Protein AF-0000000082494369 (afdb_homodimer)

Radius of gyration: 22.09 Å; Cα contacts (8 Å, |Δi|>4): 540; chains: 2; bounding box: 49×61×52 Å

InterPro domains:
  IPR006593 Cytochrome b561/ferric reductase, transmembrane domain [PF03188] (55-187)
  IPR006593 Cytochrome b561/ferric reductase, transmembrane domain [PS50939] (19-218)
  IPR006593 Cytochrome b561/ferric reductase, transmembrane domain [SM00665] (55-181)
  IPR043205 Cytochrome b561/Cytochrome b reductase 1-like [PTHR10106] (11-217)

Foldseek 3Di:
DPPPPLDPPVDALVVLVVLLVVLLVVLLVLLCCLCVVVVVAADCDDPSLVNLLSLQLNLLVNFAQSLLLCLLLLCRPPPDDPVVSVVSSLVSLVRNLVSLVSSVVSNVVSCVVVVHDPDPDPLSVLSVVLSVLSVVLSVVCCPAPNPPHNDPVVNVVCVVVSSVSSLVSSVSSLVSSLVVLVVVCVVVVHDPDPSNVSSVVSNVSSVSSSVSSVVSVSD/DPPPPLDPPVDALVVLVVVLVVLLVVLLVLLCCLCVVVVVAADCDDPSLVNLLSLQLNLLVNFAQSLLLCLLLLCRPPPDDPVVSVVSNLVSLVRNLVSLVSSVVSNVVSCVVVVHDPDPDPLSVLSVVLSVLSVVLSVVCCPDPPPPHNDPVVNVVCVVVSSVSSLVSSVSSLVSSLVVLVVVCVVVVHDPDPSNVSSVVSNVSSVSSSVSSVVSVSD

Sequence (438 aa):
MAPKRSYNYGMSSFPVSMFAHLLAIAITTLVLVWLLHFREGLAFKSANKPKIFNVHPLLMVIGFVLISGQAIMAYKTVRARRNIQKIFHLILHFIALAAGIVGIYAVFKYHHESGLPDVYTLHSWLGISTISLFGLQWIFSFISLWFPGAKPSARDRLIPWHALFGAVIFFMAILSAETGLVERFIFLSLRRSQEALIVNFTGLLILLFAISVGFTLLLMAPKRSYNYGMSSFPVSMFAHLLAIAITTLVLVWLLHFREGLAFKSANKPKIFNVHPLLMVIGFVLISGQAIMAYKTVRARRNIQKIFHLILHFIALAAGIVGIYAVFKYHHESGLPDVYTLHSWLGISTISLFGLQWIFSFISLWFPGAKPSARDRLIPWHALFGAVIFFMAILSAETGLVERFIFLSLRRSQEALIVNFTGLLILLFAISVGFTLLL

Secondary structure (DSSP, 8-state):
------------SHHHHHHHHHHHHHHHHHHHIIIIIIS----SS-SSTHHHHTHHHHIIIIIIIIHHHHHHHHHHH--S-HHHHHHHHHHHHHHHHHHHHHHHHHHHHHHHHHTPPPS-SHHHHHHHHHHHHHHHHHHHHIIIIISS---HHHHHHHHHHHHHHHHHHHHHHHHHHHHHHHHHHHHTT--SSHHHHHHHHHHHHHHHHHHHHHHHHH-/------------SHHHHHHHHHHHHHHHHHHHIIIIIIS----SS-SSTHHHHTHHHHIIIIIIIIHHHHHHHHHHH--S-HHHHHHHHHHHHHHHHHHHHHHHHHHHHHHHHHTPPPS-SHHHHHHHHHHHHHHHHHHHHIIIIISS---HHHHHHHHHHHHHHHHHHHHHHHHHHHHHHHHHHHHTT--SSHHHHHHHHHHHHHHHHHHHHHHHHH-

Nearest PDB structures (foldseek):
  4o79-assembly1_A  TM=9.862E-01  e=1.240E-15  Arabidopsis thaliana
  5zle-assembly1_A  TM=9.460E-01  e=3.014E-11  Homo sapiens
  8qt7-assembly1_A  TM=5.164E-01  e=3.235E-02  Streptococcus pneumoniae
  4o79-assembly1_A  TM=9.862E-01  e=1.341E-15  Arabidopsis thaliana
  5zle-assembly1_A  TM=9.457E-01  e=1.844E-11  Homo sapiens

Structure (mmCIF, N/CA/C/O backbone):
data_AF-0000000082494369-model_v1
#
loop_
_entity.id
_entity.type
_entity.pdbx_description
1 polymer 'ascorbate ferrireductase (transmembrane)'
#
loop_
_atom_site.group_PDB
_atom_site.id
_atom_site.type_symbol
_atom_site.label_atom_id
_atom_site.label_alt_id
_atom_site.label_comp_id
_atom_site.label_asym_id
_atom_site.label_entity_id
_atom_site.label_seq_id
_atom_site.pdbx_PDB_ins_code
_atom_site.Cartn_x
_atom_site.Cartn_y
_atom_site.Cartn_z
_atom_site.occupancy
_atom_site.B_iso_or_equiv
_atom_site.auth_seq_id
_atom_site.auth_comp_id
_atom_site.auth_asym_id
_atom_site.auth_atom_id
_atom_site.pdbx_PDB_model_num
ATOM 1 N N . MET A 1 1 ? -13.883 29.547 10.109 1 28.02 1 MET A N 1
ATOM 2 C CA . MET A 1 1 ? -13 28.578 9.461 1 28.02 1 MET A CA 1
ATOM 3 C C . MET A 1 1 ? -11.969 28.031 10.453 1 28.02 1 MET A C 1
ATOM 5 O O . MET A 1 1 ? -11.156 28.797 10.984 1 28.02 1 MET A O 1
ATOM 9 N N . ALA A 1 2 ? -12.297 27.031 11.086 1 41.34 2 ALA A N 1
ATOM 10 C CA . ALA A 1 2 ? -11.5 26.625 12.25 1 41.34 2 ALA A CA 1
ATOM 11 C C . ALA A 1 2 ? -10.047 26.391 11.859 1 41.34 2 ALA A C 1
ATOM 13 O O . ALA A 1 2 ? -9.766 25.828 10.797 1 41.34 2 ALA A O 1
ATOM 14 N N . PRO A 1 3 ? -9.117 27.031 12.406 1 40.25 3 PRO A N 1
ATOM 15 C CA . PRO A 1 3 ? -7.688 26.922 12.094 1 40.25 3 PRO A CA 1
ATOM 16 C C . PRO A 1 3 ? -7.219 25.469 12.016 1 40.25 3 PRO A C 1
ATOM 18 O O . PRO A 1 3 ? -7.758 24.609 12.719 1 40.25 3 PRO A O 1
ATOM 21 N N . LYS A 1 4 ? -6.875 25 10.859 1 48.97 4 LYS A N 1
ATOM 22 C CA . LYS A 1 4 ? -6.266 23.688 10.688 1 48.97 4 LYS A CA 1
ATOM 23 C C . LYS A 1 4 ? -5.238 23.406 11.789 1 48.97 4 LYS A C 1
ATOM 25 O O . LYS A 1 4 ? -4.262 24.141 11.93 1 48.97 4 LYS A O 1
ATOM 30 N N . ARG A 1 5 ? -5.566 22.797 12.891 1 46.47 5 ARG A N 1
ATOM 31 C CA . ARG A 1 5 ? -4.77 22.594 14.102 1 46.47 5 ARG A CA 1
ATOM 32 C C . ARG A 1 5 ? -3.582 21.672 13.82 1 46.47 5 ARG A C 1
ATOM 34 O O . ARG A 1 5 ? -3.76 20.547 13.359 1 46.47 5 ARG A O 1
ATOM 41 N N . SER A 1 6 ? -2.477 22.172 13.266 1 52.84 6 SER A N 1
ATOM 42 C CA . SER A 1 6 ? -1.218 21.438 13.336 1 52.84 6 SER A CA 1
ATOM 43 C C . SER A 1 6 ? -1.042 20.781 14.695 1 52.84 6 SER A C 1
ATOM 45 O O . SER A 1 6 ? -1.08 21.453 15.734 1 52.84 6 SER A O 1
ATOM 47 N N . TYR A 1 7 ? -1.386 19.469 14.758 1 57.19 7 TYR A N 1
ATOM 48 C CA . TYR A 1 7 ? -1.267 18.797 16.047 1 57.19 7 TYR A CA 1
ATOM 49 C C . TYR A 1 7 ? 0.194 18.656 16.453 1 57.19 7 TYR A C 1
ATOM 51 O O . TYR A 1 7 ? 1.044 18.297 15.641 1 57.19 7 TYR A O 1
ATOM 59 N N . ASN A 1 8 ? 0.601 19.359 17.406 1 63.62 8 ASN A N 1
ATOM 60 C CA . ASN A 1 8 ? 1.874 19.078 18.062 1 63.62 8 ASN A CA 1
ATOM 61 C C . ASN A 1 8 ? 1.821 17.797 18.875 1 63.62 8 ASN A C 1
ATOM 63 O O . ASN A 1 8 ? 1.173 17.75 19.922 1 63.62 8 ASN A O 1
ATOM 67 N N . TYR A 1 9 ? 2.268 16.703 18.297 1 70.25 9 TYR A N 1
ATOM 68 C CA . TYR A 1 9 ? 2.193 15.406 18.953 1 70.25 9 TYR A CA 1
ATOM 69 C C . TYR A 1 9 ? 3.119 15.359 20.172 1 70.25 9 TYR A C 1
ATOM 71 O O . TYR A 1 9 ? 3.104 14.391 20.938 1 70.25 9 TYR A O 1
ATOM 79 N N . GLY A 1 10 ? 3.902 16.406 20.359 1 68.88 10 GLY A N 1
ATOM 80 C CA . GLY A 1 10 ? 4.758 16.531 21.531 1 68.88 10 GLY A CA 1
ATOM 81 C C . GLY A 1 10 ? 5.84 15.469 21.594 1 68.88 10 GLY A C 1
ATOM 82 O O . GLY A 1 10 ? 6.32 15.133 22.672 1 68.88 10 GLY A O 1
ATOM 83 N N . MET A 1 11 ? 6.066 14.82 20.5 1 75.5 11 MET A N 1
ATOM 84 C CA . MET A 1 11 ? 7.062 13.758 20.484 1 75.5 11 MET A CA 1
ATOM 85 C C . MET A 1 11 ? 8.211 14.094 19.547 1 75.5 11 MET A C 1
ATOM 87 O O . MET A 1 11 ? 8.008 14.75 18.516 1 75.5 11 MET A O 1
ATOM 91 N N . SER A 1 12 ? 9.43 13.773 20.016 1 83.31 12 SER A N 1
ATOM 92 C CA . SER A 1 12 ? 10.609 13.914 19.172 1 83.31 12 SER A CA 1
ATOM 93 C C . SER A 1 12 ? 10.617 12.875 18.062 1 83.31 12 SER A C 1
ATOM 95 O O . SER A 1 12 ? 10.094 11.773 18.219 1 83.31 12 SER A O 1
ATOM 97 N N . SER A 1 13 ? 11.188 13.242 16.922 1 86.94 13 SER A N 1
ATOM 98 C CA . SER A 1 13 ? 11.289 12.328 15.789 1 86.94 13 SER A CA 1
ATOM 99 C C . SER A 1 13 ? 12.43 11.336 15.984 1 86.94 13 SER A C 1
ATOM 101 O O . SER A 1 13 ? 12.508 10.328 15.281 1 86.94 13 SER A O 1
ATOM 103 N N . PHE A 1 14 ? 13.25 11.484 16.891 1 86.75 14 PHE A N 1
ATOM 104 C CA . PHE A 1 14 ? 14.492 10.734 17.047 1 86.75 14 PHE A CA 1
ATOM 105 C C . PHE A 1 14 ? 14.195 9.25 17.266 1 86.75 14 PHE A C 1
ATOM 107 O O . PHE A 1 14 ? 14.727 8.398 16.547 1 86.75 14 PHE A O 1
ATOM 114 N N . PRO A 1 15 ? 13.391 8.852 18.156 1 90.12 15 PRO A N 1
ATOM 115 C CA . PRO A 1 15 ? 13.141 7.422 18.359 1 90.12 15 PRO A CA 1
ATOM 116 C C . PRO A 1 15 ? 12.531 6.746 17.141 1 90.12 15 PRO A C 1
ATOM 118 O O . PRO A 1 15 ? 12.867 5.602 16.828 1 90.12 15 PRO A O 1
ATOM 121 N N . VAL A 1 16 ? 11.664 7.426 16.5 1 92.56 16 VAL A N 1
ATOM 122 C CA . VAL A 1 16 ? 10.992 6.855 15.336 1 92.56 16 VAL A CA 1
ATOM 123 C C . VAL A 1 16 ? 12 6.688 14.203 1 92.56 16 VAL A C 1
ATOM 125 O O . VAL A 1 16 ? 11.992 5.672 13.5 1 92.56 16 VAL A O 1
ATOM 128 N N . SER A 1 17 ? 12.844 7.676 14.055 1 93.12 17 SER A N 1
ATOM 129 C CA . SER A 1 17 ? 13.859 7.582 13.008 1 93.12 17 SER A CA 1
ATOM 130 C C . SER A 1 17 ? 14.859 6.465 13.305 1 93.12 17 SER A C 1
ATOM 132 O O . SER A 1 17 ? 15.297 5.758 12.391 1 93.12 17 SER A O 1
ATOM 134 N N . MET A 1 18 ? 15.242 6.332 14.531 1 94.56 18 MET A N 1
ATOM 135 C CA . MET A 1 18 ? 16.141 5.242 14.914 1 94.56 18 MET A CA 1
ATOM 136 C C . MET A 1 18 ? 15.5 3.889 14.633 1 94.56 18 MET A C 1
ATOM 138 O O . MET A 1 18 ? 16.156 2.971 14.148 1 94.56 18 MET A O 1
ATOM 142 N N . PHE A 1 19 ? 14.266 3.764 14.969 1 96.94 19 PHE A N 1
ATOM 143 C CA . PHE A 1 19 ? 13.523 2.535 14.695 1 96.94 19 PHE A CA 1
ATOM 144 C C . PHE A 1 19 ? 13.5 2.24 13.203 1 96.94 19 PHE A C 1
ATOM 146 O O . PHE A 1 19 ? 13.695 1.099 12.781 1 96.94 19 PHE A O 1
ATOM 153 N N . ALA A 1 20 ? 13.258 3.254 12.391 1 97.25 20 ALA A N 1
ATOM 154 C CA . ALA A 1 20 ? 13.234 3.096 10.945 1 97.25 20 ALA A CA 1
ATOM 155 C C . ALA A 1 20 ? 14.586 2.596 10.43 1 97.25 20 ALA A C 1
ATOM 157 O O . ALA A 1 20 ? 14.633 1.758 9.523 1 97.25 20 ALA A O 1
ATOM 158 N N . HIS A 1 21 ? 15.68 3.059 11 1 97.62 21 HIS A N 1
ATOM 159 C CA . HIS A 1 21 ? 17 2.615 10.586 1 97.62 21 HIS A CA 1
ATOM 160 C C . HIS A 1 21 ? 17.234 1.151 10.953 1 97.62 21 HIS A C 1
ATOM 162 O O . HIS A 1 21 ? 17.828 0.399 10.172 1 97.62 21 HIS A O 1
ATOM 168 N N . LEU A 1 22 ? 16.75 0.786 12.109 1 98.31 22 LEU A N 1
ATOM 169 C CA . LEU A 1 22 ? 16.875 -0.608 12.523 1 98.31 22 LEU A CA 1
ATOM 170 C C . LEU A 1 22 ? 16.062 -1.52 11.602 1 98.31 22 LEU A C 1
ATOM 172 O O . LEU A 1 22 ? 16.516 -2.615 11.258 1 98.31 22 LEU A O 1
ATOM 176 N N . LEU A 1 23 ? 14.945 -1.048 11.227 1 98.75 23 LEU A N 1
ATOM 177 C CA . LEU A 1 23 ? 14.117 -1.81 10.297 1 98.75 23 LEU A CA 1
ATOM 178 C C . LEU A 1 23 ? 14.812 -1.955 8.945 1 98.75 23 LEU A C 1
ATOM 180 O O . LEU A 1 23 ? 14.773 -3.023 8.336 1 98.75 23 LEU A O 1
ATOM 184 N N . ALA A 1 24 ? 15.445 -0.875 8.523 1 98.69 24 ALA A N 1
ATOM 185 C CA . ALA A 1 24 ? 16.172 -0.93 7.258 1 98.69 24 ALA A CA 1
ATOM 186 C C . ALA A 1 24 ? 17.266 -1.987 7.297 1 98.69 24 ALA A C 1
ATOM 188 O O . ALA A 1 24 ? 17.453 -2.734 6.336 1 98.69 24 ALA A O 1
ATOM 189 N N . ILE A 1 25 ? 17.938 -2.078 8.391 1 98.75 25 ILE A N 1
ATOM 190 C CA . ILE A 1 25 ? 19 -3.07 8.562 1 98.75 25 ILE A CA 1
ATOM 191 C C . ILE A 1 25 ? 18.391 -4.473 8.555 1 98.75 25 ILE A C 1
ATOM 193 O O . ILE A 1 25 ? 18.906 -5.375 7.883 1 98.75 25 ILE A O 1
ATOM 197 N N . ALA A 1 26 ? 17.328 -4.645 9.258 1 98.88 26 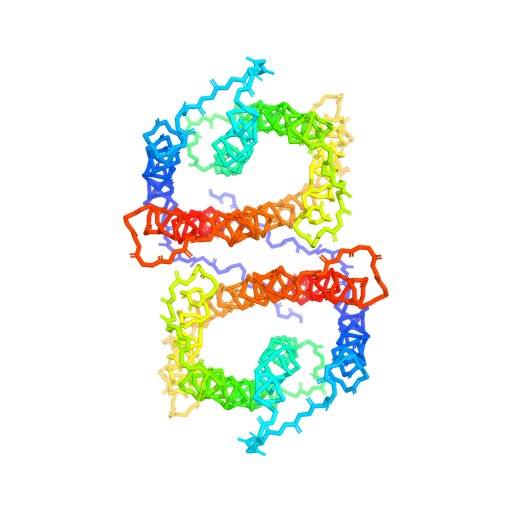ALA A N 1
ATOM 198 C CA . ALA A 1 26 ? 16.672 -5.945 9.328 1 98.88 26 ALA A CA 1
ATOM 199 C C . ALA A 1 26 ? 16.156 -6.383 7.961 1 98.88 26 ALA A C 1
ATOM 201 O O . ALA A 1 26 ? 16.344 -7.539 7.562 1 98.88 26 ALA A O 1
ATOM 202 N N . ILE A 1 27 ? 15.531 -5.488 7.254 1 98.94 27 ILE A N 1
ATOM 203 C CA . ILE A 1 27 ? 15.008 -5.789 5.926 1 98.94 27 ILE A CA 1
ATOM 204 C C . ILE A 1 27 ? 16.156 -6.16 4.992 1 98.94 27 ILE A C 1
ATOM 206 O O . ILE A 1 27 ? 16.078 -7.137 4.246 1 98.94 27 ILE A O 1
ATOM 210 N N . THR A 1 28 ? 17.219 -5.371 5.059 1 98.88 28 THR A N 1
ATOM 211 C CA . THR A 1 28 ? 18.391 -5.648 4.234 1 98.88 28 THR A CA 1
ATOM 212 C C . THR A 1 28 ? 18.922 -7.051 4.516 1 98.88 28 THR A C 1
ATOM 214 O O . THR A 1 28 ? 19.203 -7.812 3.586 1 98.88 28 THR A O 1
ATOM 217 N N . THR A 1 29 ? 19.016 -7.363 5.75 1 98.88 29 THR A N 1
ATOM 218 C CA . THR A 1 29 ? 19.516 -8.672 6.145 1 98.88 29 THR A CA 1
ATOM 219 C C . THR A 1 29 ? 18.625 -9.781 5.617 1 98.88 29 THR A C 1
ATOM 221 O O . THR A 1 29 ? 19.094 -10.758 5.031 1 98.88 29 THR A O 1
ATOM 224 N N . LEU A 1 30 ? 17.328 -9.656 5.754 1 98.88 30 LEU A N 1
ATOM 225 C CA . LEU A 1 30 ? 16.391 -10.688 5.316 1 98.88 30 LEU A CA 1
ATOM 226 C C . LEU A 1 30 ? 16.422 -10.844 3.799 1 98.88 30 LEU A C 1
ATOM 228 O O . LEU A 1 30 ? 16.375 -11.961 3.283 1 98.88 30 LEU A O 1
ATOM 232 N N . VAL A 1 31 ? 16.484 -9.734 3.092 1 98.88 31 VAL A N 1
ATOM 233 C CA . VAL A 1 31 ? 16.531 -9.781 1.635 1 98.88 31 VAL A CA 1
ATOM 234 C C . VAL A 1 31 ? 17.797 -10.484 1.181 1 98.88 31 VAL A C 1
ATOM 236 O O . VAL A 1 31 ? 17.781 -11.312 0.271 1 98.88 31 VAL A O 1
ATOM 239 N N . LEU A 1 32 ? 18.891 -10.156 1.821 1 98.75 32 LEU A N 1
ATOM 240 C CA . LEU A 1 32 ? 20.156 -10.781 1.458 1 98.75 32 LEU A CA 1
ATOM 241 C C . LEU A 1 32 ? 20.141 -12.273 1.768 1 98.75 32 LEU A C 1
ATOM 243 O O . LEU A 1 32 ? 20.578 -13.086 0.95 1 98.75 32 LEU A O 1
ATOM 247 N N . VAL A 1 33 ? 19.656 -12.641 2.922 1 98.75 33 VAL A N 1
ATOM 248 C CA . VAL A 1 33 ? 19.547 -14.055 3.266 1 98.75 33 VAL A CA 1
ATOM 249 C C . VAL A 1 33 ? 18.656 -14.766 2.246 1 98.75 33 VAL A C 1
ATOM 251 O O . VAL A 1 33 ? 19 -15.852 1.773 1 98.75 33 VAL A O 1
ATOM 254 N N . TRP A 1 34 ? 17.531 -14.164 1.897 1 98.81 34 TRP A N 1
ATOM 255 C CA . TRP A 1 34 ? 16.609 -14.742 0.936 1 98.81 34 TRP A CA 1
ATOM 256 C C . TRP A 1 34 ? 17.281 -14.992 -0.405 1 98.81 34 TRP A C 1
ATOM 258 O O . TRP A 1 34 ? 17.281 -16.109 -0.915 1 98.81 34 TRP A O 1
ATOM 268 N N . LEU A 1 35 ? 17.953 -14.062 -0.936 1 98.69 35 LEU A N 1
ATOM 269 C CA . LEU A 1 35 ? 18.453 -14.109 -2.305 1 98.69 35 LEU A CA 1
ATOM 270 C C . LEU A 1 35 ? 19.75 -14.898 -2.383 1 98.69 35 LEU A C 1
ATOM 272 O O . LEU A 1 35 ? 20 -15.617 -3.357 1 98.69 35 LEU A O 1
ATOM 276 N N . LEU A 1 36 ? 20.594 -14.789 -1.342 1 98.25 36 LEU A N 1
ATOM 277 C CA . LEU A 1 36 ? 21.891 -15.445 -1.385 1 98.25 36 LEU A CA 1
ATOM 278 C C . LEU A 1 36 ? 21.797 -16.891 -0.922 1 98.25 36 LEU A C 1
ATOM 280 O O . LEU A 1 36 ? 22.391 -17.781 -1.521 1 98.25 36 LEU A O 1
ATOM 284 N N . HIS A 1 37 ? 21.062 -17.125 0.084 1 98.06 37 HIS A N 1
ATOM 285 C CA . HIS A 1 37 ? 20.984 -18.469 0.664 1 98.06 37 HIS A CA 1
ATOM 286 C C . HIS A 1 37 ? 19.891 -19.297 0.002 1 98.06 37 HIS A C 1
ATOM 288 O O . HIS A 1 37 ? 20.109 -20.438 -0.389 1 98.06 37 HIS A O 1
ATOM 294 N N . PHE A 1 38 ? 18.734 -18.766 -0.23 1 98.25 38 PHE A N 1
ATOM 295 C CA . PHE A 1 38 ? 17.609 -19.562 -0.702 1 98.25 38 PHE A CA 1
ATOM 296 C C . PHE A 1 38 ? 17.5 -19.5 -2.221 1 98.25 38 PHE A C 1
ATOM 298 O O . PHE A 1 38 ? 16.906 -20.375 -2.84 1 98.25 38 PHE A O 1
ATOM 305 N N . ARG A 1 39 ? 18.062 -18.453 -2.867 1 97.88 39 ARG A N 1
ATOM 306 C CA . ARG A 1 39 ? 17.859 -18.266 -4.301 1 97.88 39 ARG A CA 1
ATOM 307 C C . ARG A 1 39 ? 19.188 -18.281 -5.047 1 97.88 39 ARG A C 1
ATOM 309 O O . ARG A 1 39 ? 19.281 -17.766 -6.164 1 97.88 39 ARG A O 1
ATOM 316 N N . GLU A 1 40 ? 20.188 -18.703 -4.441 1 97.19 40 GLU A N 1
ATOM 317 C CA . GLU A 1 40 ? 21.469 -19.078 -5.023 1 97.19 40 GLU A CA 1
ATOM 318 C C . GLU A 1 40 ? 22.266 -17.859 -5.488 1 97.19 40 GLU A C 1
ATOM 320 O O . GLU A 1 40 ? 23.094 -17.969 -6.379 1 97.19 40 GLU A O 1
ATOM 325 N N . GLY A 1 41 ? 21.828 -16.672 -5.07 1 97.94 41 GLY A N 1
ATOM 326 C CA . GLY A 1 41 ? 22.672 -15.516 -5.289 1 97.94 41 GLY A CA 1
ATOM 327 C C . GLY A 1 41 ? 22.219 -14.648 -6.445 1 97.94 41 GLY A C 1
ATOM 328 O O . GLY A 1 41 ? 21.047 -14.703 -6.844 1 97.94 41 GLY A O 1
ATOM 329 N N . LEU A 1 42 ? 23.109 -13.797 -6.918 1 97.94 42 LEU A N 1
ATOM 330 C CA . LEU A 1 42 ? 22.828 -12.773 -7.926 1 97.94 42 LEU A CA 1
ATOM 331 C C . LEU A 1 42 ? 23.797 -12.898 -9.102 1 97.94 42 LEU A C 1
ATOM 333 O O . LEU A 1 42 ? 24.953 -13.281 -8.922 1 97.94 42 LEU A O 1
ATOM 337 N N . ALA A 1 43 ? 23.328 -12.531 -10.281 1 97.62 43 ALA A N 1
ATOM 338 C CA . ALA A 1 43 ? 24.172 -12.438 -11.469 1 97.62 43 ALA A CA 1
ATOM 339 C C . ALA A 1 43 ? 23.516 -11.578 -12.539 1 97.62 43 ALA A C 1
ATOM 341 O O . ALA A 1 43 ? 22.297 -11.586 -12.688 1 97.62 43 ALA A O 1
ATOM 342 N N . PHE A 1 44 ? 24.297 -10.828 -13.273 1 97.25 44 PHE A N 1
ATOM 343 C CA . PHE A 1 44 ? 23.781 -10.07 -14.406 1 97.25 44 PHE A CA 1
ATOM 344 C C . PHE A 1 44 ? 23.734 -10.93 -15.664 1 97.25 44 PHE A C 1
ATOM 346 O O . PHE A 1 44 ? 22.984 -10.633 -16.594 1 97.25 44 PHE A O 1
ATOM 353 N N . LYS A 1 45 ? 24.688 -11.789 -15.719 1 96.81 45 LYS A N 1
ATOM 354 C CA . LYS A 1 45 ? 24.734 -12.797 -16.766 1 96.81 45 LYS A CA 1
ATOM 355 C C . LYS A 1 45 ? 24.922 -14.195 -16.188 1 96.81 45 LYS A C 1
ATOM 357 O O . LYS A 1 45 ? 25.828 -14.414 -15.375 1 96.81 45 LYS A O 1
ATOM 362 N N . SER A 1 46 ? 24.016 -15.047 -16.531 1 97.06 46 SER A N 1
ATOM 363 C CA . SER A 1 46 ? 24.094 -16.406 -15.977 1 97.06 46 SER A CA 1
ATOM 364 C C . SER A 1 46 ? 23.25 -17.375 -16.797 1 97.06 46 SER A C 1
ATOM 366 O O . SER A 1 46 ? 22.219 -17 -17.359 1 97.06 46 SER A O 1
ATOM 368 N N . ALA A 1 47 ? 23.641 -18.625 -16.828 1 96.81 47 ALA A N 1
ATOM 369 C CA . ALA A 1 47 ? 22.828 -19.688 -17.391 1 96.81 47 ALA A CA 1
ATOM 370 C C . ALA A 1 47 ? 21.625 -19.969 -16.484 1 96.81 47 ALA A C 1
ATOM 372 O O . ALA A 1 47 ? 20.562 -20.375 -16.969 1 96.81 47 ALA A O 1
ATOM 373 N N . ASN A 1 48 ? 21.812 -19.812 -15.188 1 97.25 48 ASN A N 1
ATOM 374 C CA . ASN A 1 48 ? 20.719 -19.859 -14.227 1 97.25 48 ASN A CA 1
ATOM 375 C C . ASN A 1 48 ? 19.953 -18.531 -14.18 1 97.25 48 ASN A C 1
ATOM 377 O O . ASN A 1 48 ? 20.281 -17.656 -13.375 1 97.25 48 ASN A O 1
ATOM 381 N N . LYS A 1 49 ? 18.922 -18.344 -14.891 1 97.81 49 LYS A N 1
ATOM 382 C CA . LYS A 1 49 ? 18.25 -17.078 -15.164 1 97.81 49 LYS A CA 1
ATOM 383 C C . LYS A 1 49 ? 17.656 -16.484 -13.891 1 97.81 49 LYS A C 1
ATOM 385 O O . LYS A 1 49 ? 17.656 -15.258 -13.711 1 97.81 49 LYS A O 1
ATOM 390 N N . PRO A 1 50 ? 17.188 -17.312 -13.016 1 97.62 50 PRO A N 1
ATOM 391 C CA . PRO A 1 50 ? 16.625 -16.75 -11.789 1 97.62 50 PRO A CA 1
ATOM 392 C C . PRO A 1 50 ? 17.641 -15.883 -11.023 1 97.62 50 PRO A C 1
ATOM 394 O O . PRO A 1 50 ? 17.234 -14.992 -10.266 1 97.62 50 PRO A O 1
ATOM 397 N N . LYS A 1 51 ? 18.891 -16.125 -11.164 1 98.38 51 LYS A N 1
ATOM 398 C CA . LYS A 1 51 ? 19.891 -15.281 -10.516 1 98.38 51 LYS A CA 1
ATOM 399 C C . LYS A 1 51 ? 19.859 -13.859 -11.062 1 98.38 51 LYS A C 1
ATOM 401 O O . LYS A 1 51 ? 20.188 -12.906 -10.359 1 98.38 51 LYS A O 1
ATOM 406 N N . ILE A 1 52 ? 19.484 -13.727 -12.32 1 98.62 52 ILE A N 1
ATOM 407 C CA . ILE A 1 52 ? 19.312 -12.414 -12.93 1 98.62 52 ILE A CA 1
ATOM 408 C C . ILE A 1 52 ? 18.094 -11.719 -12.32 1 98.62 52 ILE A C 1
ATOM 410 O O . ILE A 1 52 ? 18.156 -10.523 -12 1 98.62 52 ILE A O 1
ATOM 414 N N . PHE A 1 53 ? 17.031 -12.469 -12.156 1 98.69 53 PHE A N 1
ATOM 415 C CA . PHE A 1 53 ? 15.836 -11.922 -11.531 1 98.69 53 PHE A CA 1
ATOM 416 C C . PHE A 1 53 ? 16.156 -11.383 -10.141 1 98.69 53 PHE A C 1
ATOM 418 O O . PHE A 1 53 ? 15.625 -10.344 -9.734 1 98.69 53 PHE A O 1
ATOM 425 N N . ASN A 1 54 ? 17.016 -12.07 -9.422 1 98.81 54 ASN A N 1
ATOM 426 C CA . ASN A 1 54 ? 17.297 -11.75 -8.023 1 98.81 54 ASN A CA 1
ATOM 427 C C . ASN A 1 54 ? 17.875 -10.344 -7.879 1 98.81 54 ASN A C 1
ATOM 429 O O . ASN A 1 54 ? 17.797 -9.742 -6.805 1 98.81 54 ASN A O 1
ATOM 433 N N . VAL A 1 55 ? 18.406 -9.789 -8.93 1 98.81 55 VAL A N 1
ATOM 434 C CA . VAL A 1 55 ? 18.953 -8.438 -8.906 1 98.81 55 VAL A CA 1
ATOM 435 C C . VAL A 1 55 ? 17.812 -7.43 -8.734 1 98.81 55 VAL A C 1
ATOM 437 O O . VAL A 1 55 ? 17.984 -6.398 -8.078 1 98.81 55 VAL A O 1
ATOM 440 N N . HIS A 1 56 ? 16.688 -7.801 -9.25 1 98.88 56 HIS A N 1
ATOM 441 C CA . HIS A 1 56 ? 15.531 -6.902 -9.242 1 98.88 56 HIS A CA 1
ATOM 442 C C . HIS A 1 56 ? 15.031 -6.66 -7.828 1 98.88 56 HIS A C 1
ATOM 444 O O . HIS A 1 56 ? 15.047 -5.527 -7.344 1 98.88 56 HIS A O 1
ATOM 450 N N . PRO A 1 57 ? 14.625 -7.691 -7.07 1 98.88 57 PRO A N 1
ATOM 451 C CA . PRO A 1 57 ? 14.148 -7.391 -5.719 1 98.88 57 PRO A CA 1
ATOM 452 C C . PRO A 1 57 ? 15.234 -6.793 -4.828 1 98.88 57 PRO A C 1
ATOM 454 O O . PRO A 1 57 ? 14.938 -5.992 -3.938 1 98.88 57 PRO A O 1
ATOM 457 N N . LEU A 1 58 ? 16.469 -7.164 -5.031 1 98.88 58 LEU A N 1
ATOM 458 C CA . LEU A 1 58 ? 17.562 -6.602 -4.234 1 98.88 58 LEU A CA 1
ATOM 459 C C . LEU A 1 58 ? 17.625 -5.086 -4.395 1 98.88 58 LEU A C 1
ATOM 461 O O . LEU A 1 58 ? 17.578 -4.352 -3.406 1 98.88 58 LEU A O 1
ATOM 465 N N . LEU A 1 59 ? 17.688 -4.668 -5.641 1 98.88 59 LEU A N 1
ATOM 466 C CA . LEU A 1 59 ? 17.859 -3.248 -5.922 1 98.88 59 LEU A CA 1
ATOM 467 C C . LEU A 1 59 ? 16.578 -2.473 -5.664 1 98.88 59 LEU A C 1
ATOM 469 O O . LEU A 1 59 ? 16.609 -1.302 -5.277 1 98.88 59 LEU A O 1
ATOM 473 N N . MET A 1 60 ? 15.469 -3.123 -5.848 1 98.94 60 MET A N 1
ATOM 474 C CA . MET A 1 60 ? 14.203 -2.422 -5.633 1 98.94 60 MET A CA 1
ATOM 475 C C . MET A 1 60 ? 13.945 -2.213 -4.145 1 98.94 60 MET A C 1
ATOM 477 O O . MET A 1 60 ? 13.508 -1.14 -3.729 1 98.94 60 MET A O 1
ATOM 481 N N . VAL A 1 61 ? 14.219 -3.199 -3.338 1 98.88 61 VAL A N 1
ATOM 482 C CA . VAL A 1 61 ? 13.922 -3.082 -1.915 1 98.88 61 VAL A CA 1
ATOM 483 C C . VAL A 1 61 ? 15.023 -2.283 -1.22 1 98.88 61 VAL A C 1
ATOM 485 O O . VAL A 1 61 ? 14.758 -1.234 -0.628 1 98.88 61 VAL A O 1
ATOM 488 N N . ILE A 1 62 ? 16.266 -2.639 -1.337 1 98.5 62 ILE A N 1
ATOM 489 C CA . ILE A 1 62 ? 17.359 -2.008 -0.606 1 98.5 62 ILE A CA 1
ATOM 490 C C . ILE A 1 62 ? 17.734 -0.679 -1.265 1 98.5 62 ILE A C 1
ATOM 492 O O . ILE A 1 62 ? 17.891 0.336 -0.583 1 98.5 62 ILE A O 1
ATOM 496 N N . GLY A 1 63 ? 17.812 -0.664 -2.576 1 98.31 63 GLY A N 1
ATOM 497 C CA . GLY A 1 63 ? 18.266 0.509 -3.305 1 98.31 63 GLY A CA 1
ATOM 498 C C . GLY A 1 63 ? 17.172 1.546 -3.504 1 98.31 63 GLY A C 1
ATOM 499 O O . GLY A 1 63 ? 17.406 2.744 -3.344 1 98.31 63 GLY A O 1
ATOM 500 N N . PHE A 1 64 ? 15.969 1.104 -3.859 1 98.75 64 PHE A N 1
ATOM 501 C CA . PHE A 1 64 ? 14.922 2.043 -4.227 1 98.75 64 PHE A CA 1
ATOM 502 C C . PHE A 1 64 ? 14.047 2.385 -3.021 1 98.75 64 PHE A C 1
ATOM 504 O O . PHE A 1 64 ? 13.977 3.545 -2.613 1 98.75 64 PHE A O 1
ATOM 511 N N . VAL A 1 65 ? 13.492 1.431 -2.328 1 98.88 65 VAL A N 1
ATOM 512 C CA . VAL A 1 65 ? 12.516 1.651 -1.266 1 98.88 65 VAL A CA 1
ATOM 513 C C . VAL A 1 65 ? 13.227 2.162 -0.012 1 98.88 65 VAL A C 1
ATOM 515 O O . VAL A 1 65 ? 12.875 3.219 0.52 1 98.88 65 VAL A O 1
ATOM 518 N N . LEU A 1 66 ? 14.211 1.479 0.47 1 98.88 66 LEU A N 1
ATOM 519 C CA . LEU A 1 66 ? 14.828 1.819 1.746 1 98.88 66 LEU A CA 1
ATOM 520 C C . LEU A 1 66 ? 15.617 3.121 1.639 1 98.88 66 LEU A C 1
ATOM 522 O O . LEU A 1 66 ? 15.539 3.973 2.525 1 98.88 66 LEU A O 1
ATOM 526 N N . ILE A 1 67 ? 16.344 3.281 0.537 1 98.81 67 ILE A N 1
ATOM 527 C CA . ILE A 1 67 ? 17.141 4.496 0.38 1 98.81 67 ILE A CA 1
ATOM 528 C C . ILE A 1 67 ? 16.219 5.691 0.17 1 98.81 67 ILE A C 1
ATOM 530 O O . ILE A 1 67 ? 16.484 6.789 0.66 1 98.81 67 ILE A O 1
ATOM 534 N N . SER A 1 68 ? 15.164 5.52 -0.577 1 98.75 68 SER A N 1
ATOM 535 C CA . SER A 1 68 ? 14.18 6.59 -0.709 1 98.75 68 SER A CA 1
ATOM 536 C C . SER A 1 68 ? 13.609 6.992 0.648 1 98.75 68 SER A C 1
ATOM 538 O O . SER A 1 68 ? 13.414 8.18 0.916 1 98.75 68 SER A O 1
ATOM 540 N N . GLY A 1 69 ? 13.297 5.945 1.47 1 98.56 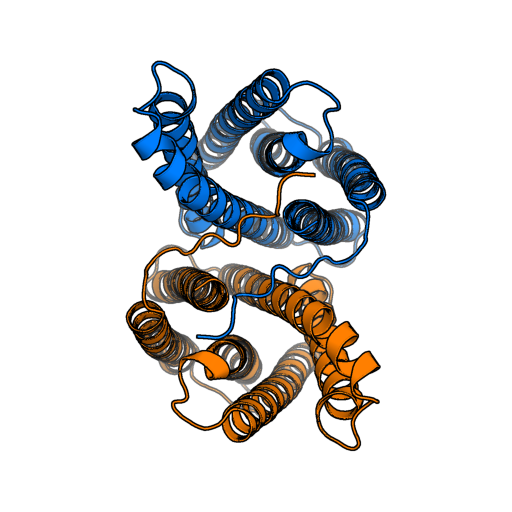69 GLY A N 1
ATOM 541 C CA . GLY A 1 69 ? 12.82 6.246 2.812 1 98.56 69 GLY A CA 1
ATOM 542 C C . GLY A 1 69 ? 13.82 7.039 3.633 1 98.56 69 GLY A C 1
ATOM 543 O O . GLY A 1 69 ? 13.445 7.98 4.336 1 98.56 69 GLY A O 1
ATOM 544 N N . GLN A 1 70 ? 15.094 6.707 3.541 1 98 70 GLN A N 1
ATOM 545 C CA . GLN A 1 70 ? 16.141 7.453 4.223 1 98 70 GLN A CA 1
ATOM 546 C C . GLN A 1 70 ? 16.203 8.891 3.723 1 98 70 GLN A C 1
ATOM 548 O O . GLN A 1 70 ? 16.438 9.82 4.504 1 98 70 GLN A O 1
ATOM 553 N N . ALA A 1 71 ? 16.047 9.016 2.416 1 98.31 71 ALA A N 1
ATOM 554 C CA . ALA A 1 71 ? 16.062 10.352 1.821 1 98.31 71 ALA A CA 1
ATOM 555 C C . ALA A 1 71 ? 14.961 11.227 2.393 1 98.31 71 ALA A C 1
ATOM 557 O O . ALA A 1 71 ? 15.18 12.398 2.688 1 98.31 71 ALA A O 1
ATOM 558 N N . ILE A 1 72 ? 13.797 10.648 2.547 1 97.81 72 ILE A N 1
ATOM 559 C CA . ILE A 1 72 ? 12.648 11.367 3.082 1 97.81 72 ILE A CA 1
ATOM 560 C C . ILE A 1 72 ? 12.93 11.797 4.52 1 97.81 72 ILE A C 1
ATOM 562 O O . ILE A 1 72 ? 12.609 12.922 4.91 1 97.81 72 ILE A O 1
ATOM 566 N N . MET A 1 73 ? 13.578 10.977 5.262 1 97.12 73 MET A N 1
ATOM 567 C CA . MET A 1 73 ? 13.805 11.234 6.68 1 97.12 73 MET A CA 1
ATOM 568 C C . MET A 1 73 ? 15.023 12.125 6.883 1 97.12 73 MET A C 1
ATOM 570 O O . MET A 1 73 ? 15.312 12.539 8.008 1 97.12 73 MET A O 1
ATOM 574 N N . ALA A 1 74 ? 15.758 12.5 5.867 1 95.06 74 ALA A N 1
ATOM 575 C CA . ALA A 1 74 ? 17.031 13.211 5.949 1 95.06 74 ALA A CA 1
ATOM 576 C C . ALA A 1 74 ? 16.875 14.547 6.672 1 95.06 74 ALA A C 1
ATOM 578 O O . ALA A 1 74 ? 17.766 14.977 7.398 1 95.06 74 ALA A O 1
ATOM 579 N N . TYR A 1 75 ? 15.758 15.18 6.535 1 91.12 75 TYR A N 1
ATOM 580 C CA . TYR A 1 75 ? 15.531 16.5 7.137 1 91.12 75 TYR A CA 1
ATOM 581 C C . TYR A 1 75 ? 15.438 16.391 8.656 1 91.12 75 TYR A C 1
ATOM 583 O O . TYR A 1 75 ? 15.578 17.391 9.359 1 91.12 75 TYR A O 1
ATOM 591 N N . LYS A 1 76 ? 15.172 15.133 9.117 1 89.69 76 LYS A N 1
ATOM 592 C CA . LYS A 1 76 ? 15.023 14.914 10.555 1 89.69 76 LYS A CA 1
ATOM 593 C C . LYS A 1 76 ? 16.234 14.172 11.125 1 89.69 76 LYS A C 1
ATOM 595 O O . LYS A 1 76 ? 16.547 14.305 12.312 1 89.69 76 LYS A O 1
ATOM 600 N N . THR A 1 77 ? 16.891 13.492 10.297 1 91.12 77 THR A N 1
ATOM 601 C CA . THR A 1 77 ? 17.922 12.594 10.797 1 91.12 77 THR A CA 1
ATOM 602 C C . THR A 1 77 ? 19.312 13.211 10.648 1 91.12 77 THR A C 1
ATOM 604 O O . THR A 1 77 ? 20.234 12.883 11.406 1 91.12 77 THR A O 1
ATOM 607 N N . VAL A 1 78 ? 19.453 14.016 9.625 1 91.75 78 VAL A N 1
ATOM 608 C CA . VAL A 1 78 ? 20.75 14.656 9.406 1 91.75 78 VAL A CA 1
ATOM 609 C C . VAL A 1 78 ? 20.844 15.93 10.25 1 91.75 78 VAL A C 1
ATOM 611 O O . VAL A 1 78 ? 20.125 16.906 10 1 91.75 78 VAL A O 1
ATOM 614 N N . ARG A 1 79 ? 21.656 15.945 11.234 1 92.12 79 ARG A N 1
ATOM 615 C CA . ARG A 1 79 ? 21.875 17.094 12.109 1 92.12 79 ARG A CA 1
ATOM 616 C C . ARG A 1 79 ? 22.812 18.109 11.477 1 92.12 79 ARG A C 1
ATOM 618 O O . ARG A 1 79 ? 24 18.156 11.812 1 92.12 79 ARG A O 1
ATOM 625 N N . ALA A 1 80 ? 22.391 18.828 10.523 1 93.44 80 ALA A N 1
ATOM 626 C CA . ALA A 1 80 ? 23.141 19.828 9.773 1 93.44 80 ALA A CA 1
ATOM 627 C C . ALA A 1 80 ? 22.25 20.969 9.297 1 93.44 80 ALA A C 1
ATOM 629 O O . ALA A 1 80 ? 21.062 21.016 9.648 1 93.44 80 ALA A O 1
ATOM 630 N N . ARG A 1 81 ? 22.891 21.922 8.648 1 93.69 81 ARG A N 1
ATOM 631 C CA . ARG A 1 81 ? 22.141 23.031 8.086 1 93.69 81 ARG A CA 1
ATOM 632 C C . ARG A 1 81 ? 21.188 22.547 6.992 1 93.69 81 ARG A C 1
ATOM 634 O O . ARG A 1 81 ? 21.406 21.484 6.406 1 93.69 81 ARG A O 1
ATOM 641 N N . ARG A 1 82 ? 20.219 23.281 6.734 1 90.81 82 ARG A N 1
ATOM 642 C CA . ARG A 1 82 ? 19.156 22.922 5.816 1 90.81 82 ARG A CA 1
ATOM 643 C C . ARG A 1 82 ? 19.703 22.609 4.43 1 90.81 82 ARG A C 1
ATOM 645 O O . ARG A 1 82 ? 19.234 21.688 3.762 1 90.81 82 ARG A O 1
ATOM 652 N N . ASN A 1 83 ? 20.672 23.312 4.039 1 90.75 83 ASN A N 1
ATOM 653 C CA . ASN A 1 83 ? 21.25 23.094 2.717 1 90.75 83 ASN A CA 1
ATOM 654 C C . ASN A 1 83 ? 21.922 21.734 2.619 1 90.75 83 ASN A C 1
ATOM 656 O O . ASN A 1 83 ? 21.859 21.078 1.577 1 90.75 83 ASN A O 1
ATOM 660 N N . ILE A 1 84 ? 22.531 21.359 3.646 1 94.69 84 ILE A N 1
ATOM 661 C CA . ILE A 1 84 ? 23.188 20.047 3.68 1 94.69 84 ILE A CA 1
ATOM 662 C C . ILE A 1 84 ? 22.125 18.953 3.707 1 94.69 84 ILE A C 1
ATOM 664 O O . ILE A 1 84 ? 22.266 17.922 3.037 1 94.69 84 ILE A O 1
ATOM 668 N N . GLN A 1 85 ? 21.062 19.172 4.465 1 95.56 85 GLN A N 1
ATOM 669 C CA . GLN A 1 85 ? 19.953 18.219 4.488 1 95.56 85 GLN A CA 1
ATOM 670 C C . GLN A 1 85 ? 19.359 18.031 3.094 1 95.56 85 GLN A C 1
ATOM 672 O O . GLN A 1 85 ? 19.062 16.906 2.686 1 95.56 85 GLN A O 1
ATOM 677 N N . LYS A 1 86 ? 19.266 19.094 2.398 1 94.56 86 LYS A N 1
ATOM 678 C CA . LYS A 1 86 ? 18.75 19.062 1.037 1 94.56 86 LYS A CA 1
ATOM 679 C C . LYS A 1 86 ? 19.656 18.281 0.112 1 94.56 86 LYS A C 1
ATOM 681 O O . LYS A 1 86 ? 19.188 17.547 -0.766 1 94.56 86 LYS A O 1
ATOM 686 N N . ILE A 1 87 ? 20.891 18.484 0.29 1 95.81 87 ILE A N 1
ATOM 687 C CA . ILE A 1 87 ? 21.859 17.766 -0.54 1 95.81 87 ILE A CA 1
ATOM 688 C C . ILE A 1 87 ? 21.75 16.266 -0.301 1 95.81 87 ILE A C 1
ATOM 690 O O . ILE A 1 87 ? 21.719 15.484 -1.251 1 95.81 87 ILE A O 1
ATOM 694 N N . PHE A 1 88 ? 21.672 15.859 0.956 1 96.94 88 PHE A N 1
ATOM 695 C CA . PHE A 1 88 ? 21.484 14.453 1.275 1 96.94 88 PHE A CA 1
ATOM 696 C C . PHE A 1 88 ? 20.188 13.922 0.67 1 96.94 88 PHE A C 1
ATOM 698 O O . PHE A 1 88 ? 20.172 12.844 0.079 1 96.94 88 PHE A O 1
ATOM 705 N N . HIS A 1 89 ? 19.109 14.672 0.823 1 97.81 89 HIS A N 1
ATOM 706 C CA . HIS A 1 89 ? 17.828 14.32 0.243 1 97.81 89 HIS A CA 1
ATOM 707 C C . HIS A 1 89 ? 17.938 14.094 -1.262 1 97.81 89 HIS A C 1
ATOM 709 O O . HIS A 1 89 ? 17.484 13.07 -1.776 1 97.81 89 HIS A O 1
ATOM 715 N N . LEU A 1 90 ? 18.609 14.984 -1.912 1 97.31 90 LEU A N 1
ATOM 716 C CA . LEU A 1 90 ? 18.781 14.961 -3.361 1 97.31 90 LEU A CA 1
ATOM 717 C C . LEU A 1 90 ? 19.625 13.766 -3.795 1 97.31 90 LEU A C 1
ATOM 719 O O . LEU A 1 90 ? 19.234 13.031 -4.707 1 97.31 90 LEU A O 1
ATOM 723 N N . ILE A 1 91 ? 20.688 13.531 -3.178 1 97.94 91 ILE A N 1
ATOM 724 C CA . ILE A 1 91 ? 21.656 12.508 -3.57 1 97.94 91 ILE A CA 1
ATOM 725 C C . ILE A 1 91 ? 21.078 11.125 -3.291 1 97.94 91 ILE A C 1
ATOM 727 O O . ILE A 1 91 ? 21.188 10.219 -4.121 1 97.94 91 ILE A O 1
ATOM 731 N N . LEU A 1 92 ? 20.516 10.953 -2.137 1 98.62 92 LEU A N 1
ATOM 732 C CA . LEU A 1 92 ? 19.938 9.656 -1.795 1 98.62 92 LEU A CA 1
ATOM 733 C C . LEU A 1 92 ? 18.812 9.289 -2.754 1 98.62 92 LEU A C 1
ATOM 735 O O . LEU A 1 92 ? 18.688 8.141 -3.176 1 98.62 92 LEU A O 1
ATOM 739 N N . HIS A 1 93 ? 17.969 10.273 -3.123 1 98.75 93 HIS A N 1
ATOM 740 C CA . HIS A 1 93 ? 16.922 9.984 -4.094 1 98.75 93 HIS A CA 1
ATOM 741 C C . HIS A 1 93 ? 17.516 9.664 -5.465 1 98.75 93 HIS A C 1
ATOM 743 O O . HIS A 1 93 ? 16.953 8.859 -6.215 1 98.75 93 HIS A O 1
ATOM 749 N N . PHE A 1 94 ? 18.641 10.258 -5.812 1 98.56 94 PHE A N 1
ATOM 750 C CA . PHE A 1 94 ? 19.297 9.93 -7.066 1 98.56 94 PHE A CA 1
ATOM 751 C C . PHE A 1 94 ? 19.812 8.492 -7.051 1 98.56 94 PHE A C 1
ATOM 753 O O . PHE A 1 94 ? 19.656 7.762 -8.031 1 98.56 94 PHE A O 1
ATOM 760 N N . ILE A 1 95 ? 20.422 8.094 -5.98 1 98.81 95 ILE A N 1
ATOM 761 C CA . ILE A 1 95 ? 20.906 6.73 -5.82 1 98.81 95 ILE A CA 1
ATOM 762 C C . ILE A 1 95 ? 19.734 5.75 -5.918 1 98.81 95 ILE A C 1
ATOM 764 O O . ILE A 1 95 ? 19.844 4.719 -6.586 1 98.81 95 ILE A O 1
ATOM 768 N N . ALA A 1 96 ? 18.656 6.086 -5.254 1 98.88 96 ALA A N 1
ATOM 769 C CA . ALA A 1 96 ? 17.469 5.246 -5.32 1 98.88 96 ALA A CA 1
ATOM 770 C C . ALA A 1 96 ? 16.969 5.117 -6.754 1 98.88 96 ALA A C 1
ATOM 772 O O . ALA A 1 96 ? 16.625 4.02 -7.203 1 98.88 96 ALA A O 1
ATOM 773 N N . LEU A 1 97 ? 16.938 6.215 -7.445 1 98.81 97 LEU A N 1
ATOM 774 C CA . LEU A 1 97 ? 16.484 6.207 -8.828 1 98.81 97 LEU A CA 1
ATOM 775 C C . LEU A 1 97 ? 17.375 5.332 -9.695 1 98.81 97 LEU A C 1
ATOM 777 O O . LEU A 1 97 ? 16.891 4.531 -10.492 1 98.81 97 LEU A O 1
ATOM 781 N N . ALA A 1 98 ? 18.656 5.48 -9.539 1 98.81 98 ALA A N 1
ATOM 782 C CA . ALA A 1 98 ? 19.625 4.684 -10.297 1 98.81 98 ALA A CA 1
ATOM 783 C C . ALA A 1 98 ? 19.453 3.195 -10 1 98.81 98 ALA A C 1
ATOM 785 O O . ALA A 1 98 ? 19.438 2.371 -10.922 1 98.81 98 ALA A O 1
ATOM 786 N N . ALA A 1 99 ? 19.359 2.869 -8.758 1 98.81 99 ALA A N 1
ATOM 787 C CA . ALA A 1 99 ? 19.125 1.483 -8.359 1 98.81 99 ALA A CA 1
ATOM 788 C C . ALA A 1 99 ? 17.828 0.955 -8.977 1 98.81 99 ALA A C 1
ATOM 790 O O . ALA A 1 99 ? 17.781 -0.182 -9.453 1 98.81 99 ALA A O 1
ATOM 791 N N . GLY A 1 100 ? 16.781 1.794 -8.922 1 98.81 100 GLY A N 1
ATOM 792 C CA . GLY A 1 100 ? 15.523 1.407 -9.531 1 98.81 100 GLY A CA 1
ATOM 793 C C . GLY A 1 100 ? 15.648 1.111 -11.016 1 98.81 100 GLY A C 1
ATOM 794 O O . GLY A 1 100 ? 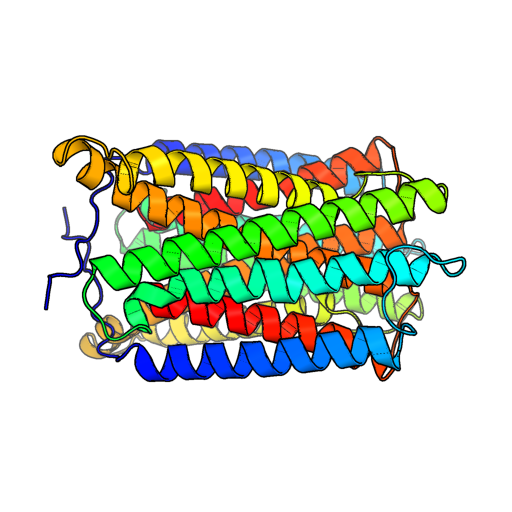15.086 0.13 -11.5 1 98.81 100 GLY A O 1
ATOM 795 N N . ILE A 1 101 ? 16.344 1.938 -11.695 1 98.75 101 ILE A N 1
ATOM 796 C CA . ILE A 1 101 ? 16.516 1.778 -13.133 1 98.75 101 ILE A CA 1
ATOM 797 C C . ILE A 1 101 ? 17.234 0.462 -13.422 1 98.75 101 ILE A C 1
ATOM 799 O O . ILE A 1 101 ? 16.812 -0.31 -14.281 1 98.75 101 ILE A O 1
ATOM 803 N N . VAL A 1 102 ? 18.281 0.178 -12.719 1 98.75 102 VAL A N 1
ATOM 804 C CA . VAL A 1 102 ? 19.031 -1.06 -12.914 1 98.75 102 VAL A CA 1
ATOM 805 C C . VAL A 1 102 ? 18.156 -2.254 -12.523 1 98.75 102 VAL A C 1
ATOM 807 O O . VAL A 1 102 ? 18.188 -3.293 -13.188 1 98.75 102 VAL A O 1
ATOM 810 N N . GLY A 1 103 ? 17.422 -2.139 -11.422 1 98.81 103 GLY A N 1
ATOM 811 C CA . GLY A 1 103 ? 16.516 -3.203 -11.023 1 98.81 103 GLY A CA 1
ATOM 812 C C . GLY A 1 103 ? 15.484 -3.529 -12.078 1 98.81 103 GLY A C 1
ATOM 813 O O . GLY A 1 103 ? 15.195 -4.699 -12.336 1 98.81 103 GLY A O 1
ATOM 814 N N . ILE A 1 104 ? 14.93 -2.5 -12.664 1 98.75 104 ILE A N 1
ATOM 815 C CA . ILE A 1 104 ? 13.938 -2.689 -13.719 1 98.75 104 ILE A CA 1
ATOM 816 C C . ILE A 1 104 ? 14.602 -3.334 -14.938 1 98.75 104 ILE A C 1
ATOM 818 O O . ILE A 1 104 ? 14.031 -4.234 -15.562 1 98.75 104 ILE A O 1
ATOM 822 N N . TYR A 1 105 ? 15.727 -2.863 -15.289 1 98.62 105 TYR A N 1
ATOM 823 C CA . TYR A 1 105 ? 16.469 -3.48 -16.391 1 98.62 105 TYR A CA 1
ATOM 824 C C . TYR A 1 105 ? 16.656 -4.973 -16.141 1 98.62 105 TYR A C 1
ATOM 826 O O . TYR A 1 105 ? 16.469 -5.785 -17.047 1 98.62 105 TYR A O 1
ATOM 834 N N . ALA A 1 106 ? 17.031 -5.367 -14.992 1 98.69 106 ALA A N 1
ATOM 835 C CA . ALA A 1 106 ? 17.297 -6.762 -14.648 1 98.69 106 ALA A CA 1
ATOM 836 C C . ALA A 1 106 ? 16.062 -7.625 -14.844 1 98.69 106 ALA A C 1
ATOM 838 O O . ALA A 1 106 ? 16.141 -8.734 -15.367 1 98.69 106 ALA A O 1
ATOM 839 N N . VAL A 1 107 ? 14.914 -7.121 -14.438 1 98.56 107 VAL A N 1
ATOM 840 C CA . VAL A 1 107 ? 13.719 -7.949 -14.531 1 98.56 107 VAL A CA 1
ATOM 841 C C . VAL A 1 107 ? 13.297 -8.078 -15.992 1 98.56 107 VAL A C 1
ATOM 843 O O . VAL A 1 107 ? 12.82 -9.133 -16.422 1 98.56 107 VAL A O 1
ATOM 846 N N . PHE A 1 108 ? 13.445 -7.039 -16.797 1 98.62 108 PHE A N 1
ATOM 847 C CA . PHE A 1 108 ? 13.148 -7.145 -18.234 1 98.62 108 PHE A CA 1
ATOM 848 C C . PHE A 1 108 ? 14.102 -8.117 -18.906 1 98.62 108 PHE A C 1
ATOM 850 O O . PHE A 1 108 ? 13.695 -8.883 -19.781 1 98.62 108 PHE A O 1
ATOM 857 N N . LYS A 1 109 ? 15.328 -8.039 -18.531 1 98.62 109 LYS A N 1
ATOM 858 C CA . LYS A 1 109 ? 16.297 -8.984 -19.047 1 98.62 109 LYS A CA 1
ATOM 859 C C . LYS A 1 109 ? 15.922 -10.422 -18.703 1 98.62 109 LYS A C 1
ATOM 861 O O . LYS A 1 109 ? 15.977 -11.312 -19.547 1 98.62 109 LYS A O 1
ATOM 866 N N . TYR A 1 110 ? 15.602 -10.68 -17.438 1 98.5 110 TYR A N 1
ATOM 867 C CA . TYR A 1 110 ? 15.172 -12 -17 1 98.5 110 TYR A CA 1
ATOM 868 C C . TYR A 1 110 ? 14 -12.5 -17.828 1 98.5 110 TYR A C 1
ATOM 870 O O . TYR A 1 110 ? 13.992 -13.641 -18.281 1 98.5 110 TYR A O 1
ATOM 878 N N . HIS A 1 111 ? 12.953 -11.641 -18.047 1 98.12 111 HIS A N 1
ATOM 879 C CA . HIS A 1 111 ? 11.781 -12.016 -18.812 1 98.12 111 HIS A CA 1
ATOM 880 C C . HIS A 1 111 ? 12.156 -12.359 -20.25 1 98.12 111 HIS A C 1
ATOM 882 O O . HIS A 1 111 ? 11.688 -13.359 -20.797 1 98.12 111 HIS A O 1
ATOM 888 N N . HIS A 1 112 ? 13 -11.523 -20.812 1 98.06 112 HIS A N 1
ATOM 889 C CA . HIS A 1 112 ? 13.422 -11.719 -22.188 1 98.06 112 HIS A CA 1
ATOM 890 C C . HIS A 1 112 ? 14.164 -13.039 -22.359 1 98.06 112 HIS A C 1
ATOM 892 O O . HIS A 1 112 ? 13.844 -13.82 -23.25 1 98.06 112 HIS A O 1
ATOM 898 N N . GLU A 1 113 ? 15.031 -13.32 -21.484 1 98.12 113 GLU A N 1
ATOM 899 C CA . GLU A 1 113 ? 15.875 -14.508 -21.609 1 98.12 113 GLU A CA 1
ATOM 900 C C . GLU A 1 113 ? 15.109 -15.773 -21.219 1 98.12 113 GLU A C 1
ATOM 902 O O . GLU A 1 113 ? 15.516 -16.891 -21.562 1 98.12 113 GLU A O 1
ATOM 907 N N . SER A 1 114 ? 14.039 -15.586 -20.531 1 97.56 114 SER A N 1
ATOM 908 C CA . SER A 1 114 ? 13.266 -16.734 -20.062 1 97.56 114 SER A CA 1
ATOM 909 C C . SER A 1 114 ? 12.008 -16.922 -20.906 1 97.56 114 SER A C 1
ATOM 911 O O . SER A 1 114 ? 11.195 -17.812 -20.625 1 97.56 114 SER A O 1
ATOM 913 N N . GLY A 1 115 ? 11.75 -16.078 -21.875 1 97.12 115 GLY A N 1
ATOM 914 C CA . GLY A 1 115 ? 10.578 -16.172 -22.719 1 97.12 115 GLY A CA 1
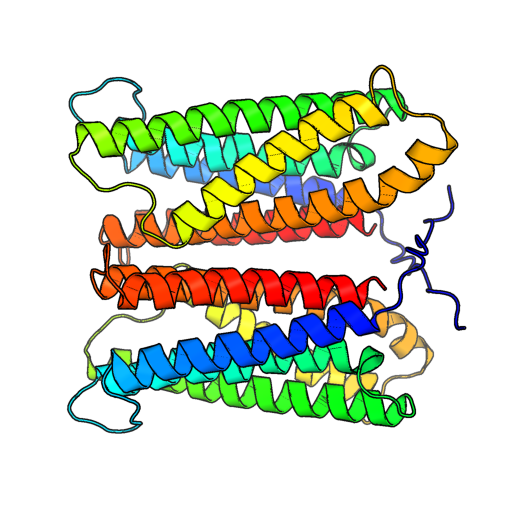ATOM 915 C C . GLY A 1 115 ? 9.281 -15.891 -21.984 1 97.12 115 GLY A C 1
ATOM 916 O O . GLY A 1 115 ? 8.258 -16.516 -22.266 1 97.12 115 GLY A O 1
ATOM 917 N N . LEU A 1 116 ? 9.344 -15.109 -21 1 95.88 116 LEU A N 1
ATOM 918 C CA . LEU A 1 116 ? 8.18 -14.758 -20.188 1 95.88 116 LEU A CA 1
ATOM 919 C C . LEU A 1 116 ? 7.598 -13.422 -20.641 1 95.88 116 LEU A C 1
ATOM 921 O O . LEU A 1 116 ? 8.328 -12.547 -21.109 1 95.88 116 LEU A O 1
ATOM 925 N N . PRO A 1 117 ? 6.309 -13.219 -20.516 1 95.5 117 PRO A N 1
ATOM 926 C CA . PRO A 1 117 ? 5.695 -11.945 -20.875 1 95.5 117 PRO A CA 1
ATOM 927 C C . PRO A 1 117 ? 6.051 -10.82 -19.906 1 95.5 117 PRO A C 1
ATOM 929 O O . PRO A 1 117 ? 6.328 -11.078 -18.734 1 95.5 117 PRO A O 1
ATOM 932 N N . ASP A 1 118 ? 5.988 -9.586 -20.453 1 97 118 ASP A N 1
ATOM 933 C CA . ASP A 1 118 ? 6.27 -8.398 -19.656 1 97 118 ASP A CA 1
ATOM 934 C C . ASP A 1 118 ? 4.98 -7.672 -19.281 1 97 118 ASP A C 1
ATOM 936 O O . ASP A 1 118 ? 3.994 -7.723 -20.016 1 97 118 ASP A O 1
ATOM 940 N N . VAL A 1 119 ? 4.992 -7.043 -18.125 1 97.69 119 VAL A N 1
ATOM 941 C CA . VAL A 1 119 ? 4.102 -5.965 -17.719 1 97.69 119 VAL A CA 1
ATOM 942 C C . VAL A 1 119 ? 2.648 -6.418 -17.828 1 97.69 119 VAL A C 1
ATOM 944 O O . VAL A 1 119 ? 1.81 -5.699 -18.375 1 97.69 119 VAL A O 1
ATOM 947 N N . TYR A 1 120 ? 2.291 -7.582 -17.328 1 97.5 120 TYR A N 1
ATOM 948 C CA . TYR A 1 120 ? 0.914 -8.039 -17.469 1 97.5 120 TYR A CA 1
ATOM 949 C C . TYR A 1 120 ? 0.227 -8.125 -16.109 1 97.5 120 TYR A C 1
ATOM 951 O O . TYR A 1 120 ? -0.98 -8.367 -16.031 1 97.5 120 TYR A O 1
ATOM 959 N N . THR A 1 121 ? 1.01 -7.965 -15.094 1 98.44 121 THR A N 1
ATOM 960 C CA . THR A 1 121 ? 0.427 -8.062 -13.766 1 98.44 121 THR A CA 1
ATOM 961 C C . THR A 1 121 ? 0.22 -6.672 -13.164 1 98.44 121 THR A C 1
ATOM 963 O O . THR A 1 121 ? 0.828 -5.699 -13.617 1 98.44 121 THR A O 1
ATOM 966 N N . LEU A 1 122 ? -0.62 -6.598 -12.133 1 98.75 122 LEU A N 1
ATOM 967 C CA . LEU A 1 122 ? -0.839 -5.355 -11.406 1 98.75 122 LEU A CA 1
ATOM 968 C C . LEU A 1 122 ? 0.461 -4.848 -10.789 1 98.75 122 LEU A C 1
ATOM 970 O O . LEU A 1 122 ? 0.713 -3.641 -10.766 1 98.75 122 LEU A O 1
ATOM 974 N N . HIS A 1 123 ? 1.299 -5.719 -10.289 1 98.81 123 HIS A N 1
ATOM 975 C CA . HIS A 1 123 ? 2.594 -5.344 -9.734 1 98.81 123 HIS A CA 1
ATOM 976 C C . HIS A 1 123 ? 3.416 -4.551 -10.742 1 98.81 123 HIS A C 1
ATOM 978 O O . HIS A 1 123 ? 3.965 -3.496 -10.414 1 98.81 123 HIS A O 1
ATOM 984 N N . SER A 1 124 ? 3.488 -5.051 -11.938 1 98.69 124 SER A N 1
ATOM 985 C CA . SER A 1 124 ? 4.297 -4.383 -12.953 1 98.69 124 SER A CA 1
ATOM 986 C C . SER A 1 124 ? 3.717 -3.02 -13.312 1 98.69 124 SER A C 1
ATOM 988 O O . SER A 1 124 ? 4.461 -2.072 -13.578 1 98.69 124 SER A O 1
ATOM 990 N N . TRP A 1 125 ? 2.377 -2.912 -13.312 1 98.75 125 TRP A N 1
ATOM 991 C CA . TRP A 1 125 ? 1.748 -1.622 -13.57 1 98.75 125 TRP A CA 1
ATOM 992 C C . TRP A 1 125 ? 2.086 -0.622 -12.469 1 98.75 125 TRP A C 1
ATOM 994 O O . TRP A 1 125 ? 2.443 0.524 -12.75 1 98.75 125 TRP A O 1
ATOM 1004 N N . LEU A 1 126 ? 1.938 -1.079 -11.289 1 98.81 126 LEU A N 1
ATOM 1005 C CA . LEU A 1 126 ? 2.275 -0.233 -10.148 1 98.81 126 LEU A CA 1
ATOM 1006 C C . LEU A 1 126 ? 3.75 0.155 -10.18 1 98.81 126 LEU A C 1
ATOM 1008 O O . LEU A 1 126 ? 4.094 1.324 -9.984 1 98.81 126 LEU A O 1
ATOM 1012 N N . GLY A 1 127 ? 4.586 -0.802 -10.43 1 98.75 127 GLY A N 1
ATOM 1013 C CA . GLY A 1 127 ? 6.02 -0.568 -10.43 1 98.75 127 GLY A CA 1
ATOM 1014 C C . GLY A 1 127 ? 6.461 0.436 -11.477 1 98.75 127 GLY A C 1
ATOM 1015 O O . GLY A 1 127 ? 7.188 1.384 -11.172 1 98.75 127 GLY A O 1
ATOM 1016 N N . ILE A 1 128 ? 6.023 0.259 -12.664 1 98.62 128 ILE A N 1
ATOM 1017 C CA . ILE A 1 128 ? 6.434 1.12 -13.773 1 98.62 128 ILE A CA 1
ATOM 1018 C C . ILE A 1 128 ? 5.906 2.535 -13.547 1 98.62 128 ILE A C 1
ATOM 1020 O O . ILE A 1 128 ? 6.625 3.516 -13.766 1 98.62 128 ILE A O 1
ATOM 1024 N N . SER A 1 129 ? 4.668 2.619 -13.133 1 98.75 129 SER A N 1
ATOM 1025 C CA . SER A 1 129 ? 4.121 3.939 -12.836 1 98.75 129 SER A CA 1
ATOM 1026 C C . SER A 1 129 ? 4.898 4.621 -11.719 1 98.75 129 SER A C 1
ATOM 1028 O O . SER A 1 129 ? 5.188 5.816 -11.797 1 98.75 129 SER A O 1
ATOM 1030 N N . THR A 1 130 ? 5.234 3.873 -10.719 1 98.88 130 THR A N 1
ATOM 1031 C CA . THR A 1 130 ? 5.945 4.41 -9.57 1 98.88 130 THR A CA 1
ATOM 1032 C C . THR A 1 130 ? 7.309 4.957 -9.977 1 98.88 130 THR A C 1
ATOM 1034 O O . THR A 1 130 ? 7.641 6.105 -9.672 1 98.88 130 THR A O 1
ATOM 1037 N N . ILE A 1 131 ? 8.133 4.176 -10.688 1 98.75 131 ILE A N 1
ATOM 1038 C CA . ILE A 1 131 ? 9.492 4.594 -11.031 1 98.75 131 ILE A CA 1
ATOM 1039 C C . ILE A 1 131 ? 9.438 5.758 -12.016 1 98.75 131 ILE A C 1
ATOM 1041 O O . ILE A 1 131 ? 10.289 6.648 -11.984 1 98.75 131 ILE A O 1
ATOM 1045 N N . SER A 1 132 ? 8.477 5.773 -12.898 1 98.81 132 SER A N 1
ATOM 1046 C CA . SER A 1 132 ? 8.32 6.879 -13.836 1 98.81 132 SER A CA 1
ATOM 1047 C C . SER A 1 132 ? 7.996 8.18 -13.117 1 98.81 132 SER A C 1
ATOM 1049 O O . SER A 1 132 ? 8.633 9.211 -13.359 1 98.81 132 SER A O 1
ATOM 1051 N N . LEU A 1 133 ? 7.016 8.117 -12.234 1 98.88 133 LEU A N 1
ATOM 1052 C CA . LEU A 1 133 ? 6.641 9.297 -11.461 1 98.88 133 LEU A CA 1
ATOM 1053 C C . LEU A 1 133 ? 7.797 9.75 -10.578 1 98.88 133 LEU A C 1
ATOM 1055 O O . LEU A 1 133 ? 8.008 10.953 -10.398 1 98.88 133 LEU A O 1
ATOM 1059 N N . PHE A 1 134 ? 8.469 8.797 -10.023 1 98.88 134 PHE A N 1
ATOM 1060 C CA . PHE A 1 134 ? 9.641 9.086 -9.203 1 98.88 134 PHE A CA 1
ATOM 1061 C C . PHE A 1 134 ? 10.688 9.852 -10.008 1 98.88 134 PHE A C 1
ATOM 1063 O O . PHE A 1 134 ? 11.203 10.867 -9.547 1 98.88 134 PHE A O 1
ATOM 1070 N N . GLY A 1 135 ? 11.031 9.344 -11.172 1 98.69 135 GLY A N 1
ATOM 1071 C CA . GLY A 1 135 ? 11.984 10.016 -12.039 1 98.69 135 GLY A CA 1
ATOM 1072 C C . GLY A 1 135 ? 11.547 11.414 -12.43 1 98.69 135 GLY A C 1
ATOM 1073 O O . GLY A 1 135 ? 12.344 12.359 -12.391 1 98.69 135 GLY A O 1
ATOM 1074 N N . LEU A 1 136 ? 10.312 11.57 -12.789 1 98.5 136 LEU A N 1
ATOM 1075 C CA . LEU A 1 136 ? 9.773 12.875 -13.164 1 98.5 136 LEU A CA 1
ATOM 1076 C C . LEU A 1 136 ? 9.859 13.852 -11.992 1 98.5 136 LEU A C 1
ATOM 1078 O O . LEU A 1 136 ? 10.266 15 -12.164 1 98.5 136 LEU A O 1
ATOM 1082 N N . GLN A 1 137 ? 9.445 13.375 -10.828 1 98.06 137 GLN A N 1
ATOM 1083 C CA . GLN A 1 137 ? 9.516 14.227 -9.648 1 98.06 137 GLN A CA 1
ATOM 1084 C C . GLN A 1 137 ? 10.961 14.641 -9.352 1 98.06 137 GLN A C 1
ATOM 1086 O O . GLN A 1 137 ? 11.219 15.789 -8.984 1 98.06 137 GLN A O 1
ATOM 1091 N N . TRP A 1 138 ? 11.859 13.688 -9.398 1 97.88 138 TRP A N 1
ATOM 1092 C CA . TRP A 1 138 ? 13.258 13.992 -9.109 1 97.88 138 TRP A CA 1
ATOM 1093 C C . TRP A 1 138 ? 13.781 15.07 -10.047 1 97.88 138 TRP A C 1
ATOM 1095 O O . TRP A 1 138 ? 14.391 16.047 -9.609 1 97.88 138 TRP A O 1
ATOM 1105 N N . ILE A 1 139 ? 13.531 14.992 -11.328 1 97.19 139 ILE A N 1
ATOM 1106 C CA . ILE A 1 139 ? 14.023 15.922 -12.336 1 97.19 139 ILE A CA 1
ATOM 1107 C C . ILE A 1 139 ? 13.375 17.297 -12.141 1 97.19 139 ILE A C 1
ATOM 1109 O O . ILE A 1 139 ? 14.055 18.312 -12.078 1 97.19 139 ILE A O 1
ATOM 1113 N N . PHE A 1 140 ? 12.062 17.328 -12.016 1 96.31 140 PHE A N 1
ATOM 1114 C CA . PHE A 1 140 ? 11.328 18.578 -11.875 1 96.31 140 PHE A CA 1
ATOM 1115 C C . PHE A 1 140 ? 11.75 19.312 -10.609 1 96.31 140 PHE A C 1
ATOM 1117 O O . PHE A 1 140 ? 11.945 20.531 -10.633 1 96.31 140 PHE A O 1
ATOM 1124 N N . SER A 1 141 ? 11.867 18.578 -9.57 1 95.62 141 SER A N 1
ATOM 1125 C CA . SER A 1 141 ? 12.219 19.219 -8.305 1 95.62 141 SER A CA 1
ATOM 1126 C C . SER A 1 141 ? 13.68 19.656 -8.297 1 95.62 141 SER A C 1
ATOM 1128 O O . SER A 1 141 ? 14.031 20.672 -7.691 1 95.62 141 SER A O 1
ATOM 1130 N N . PHE A 1 142 ? 14.531 18.922 -8.961 1 94.75 142 PHE A N 1
ATOM 1131 C CA . PHE A 1 142 ? 15.922 19.328 -9.094 1 94.75 142 PHE A CA 1
ATOM 1132 C C . PHE A 1 142 ? 16.031 20.672 -9.805 1 94.75 142 PHE A C 1
ATOM 1134 O O . PHE A 1 142 ? 16.75 21.562 -9.359 1 94.75 142 PHE A O 1
ATOM 1141 N N . ILE A 1 143 ? 15.258 20.875 -10.797 1 93.94 143 ILE A N 1
ATOM 1142 C CA . ILE A 1 143 ? 15.312 22.094 -11.609 1 93.94 143 ILE A CA 1
ATOM 1143 C C . ILE A 1 143 ? 14.633 23.25 -10.875 1 93.94 143 ILE A C 1
ATOM 1145 O O . ILE A 1 143 ? 15.141 24.359 -10.859 1 93.94 143 ILE A O 1
ATOM 1149 N N . SER A 1 144 ? 13.578 22.984 -10.172 1 92.94 144 SER A N 1
ATOM 1150 C CA . SER A 1 144 ? 12.75 24.047 -9.602 1 92.94 144 SER A CA 1
ATOM 1151 C C . SER A 1 144 ? 13.211 24.406 -8.195 1 92.94 144 SER A C 1
ATOM 1153 O O . SER A 1 144 ? 13.109 25.562 -7.781 1 92.94 144 SER A O 1
ATOM 1155 N N . LEU A 1 145 ? 13.734 23.375 -7.504 1 91.81 145 LEU A N 1
ATOM 1156 C CA . LEU A 1 145 ? 13.945 23.609 -6.082 1 91.81 145 LEU A CA 1
ATOM 1157 C C . LEU A 1 145 ? 15.438 23.609 -5.746 1 91.81 145 LEU A C 1
ATOM 1159 O O . LEU A 1 145 ? 15.844 24.078 -4.684 1 91.81 145 LEU A O 1
ATOM 1163 N N . TRP A 1 146 ? 16.25 23.078 -6.574 1 86.31 146 TRP A N 1
ATOM 1164 C CA . TRP A 1 146 ? 17.672 23 -6.27 1 86.31 146 TRP A CA 1
ATOM 1165 C C . TRP A 1 146 ? 18.484 23.828 -7.266 1 86.31 146 TRP A C 1
ATOM 1167 O O . TRP A 1 146 ? 19.016 24.891 -6.922 1 86.31 146 TRP A O 1
ATOM 1177 N N . PHE A 1 147 ? 18.734 23.594 -8.492 1 82.06 147 PHE A N 1
ATOM 1178 C CA . PHE A 1 147 ? 19.516 24.328 -9.469 1 82.06 147 PHE A CA 1
ATOM 1179 C C . PHE A 1 147 ? 18.859 24.281 -10.844 1 82.06 147 PHE A C 1
ATOM 1181 O O . PHE A 1 147 ? 18.688 23.203 -11.414 1 82.06 147 PHE A O 1
ATOM 1188 N N . PRO A 1 148 ? 18.609 25.562 -11.367 1 79.31 148 PRO A N 1
ATOM 1189 C CA . PRO A 1 148 ? 18.922 26.938 -10.969 1 79.31 148 PRO A CA 1
ATOM 1190 C C . PRO A 1 148 ? 17.969 27.484 -9.914 1 79.31 148 PRO A C 1
ATOM 1192 O O . PRO A 1 148 ? 18.281 28.453 -9.219 1 79.31 148 PRO A O 1
ATOM 1195 N N . GLY A 1 149 ? 16.844 26.766 -9.781 1 81.69 149 GLY A N 1
ATOM 1196 C CA . GLY A 1 149 ? 15.859 27.172 -8.797 1 81.69 149 GLY A CA 1
ATOM 1197 C C . GLY A 1 149 ? 14.844 28.156 -9.344 1 81.69 149 GLY A C 1
ATOM 1198 O O . GLY A 1 149 ? 15.18 29.016 -10.164 1 81.69 149 GLY A O 1
ATOM 1199 N N . ALA A 1 150 ? 13.68 28 -8.922 1 86.56 150 ALA A N 1
ATOM 1200 C CA . ALA A 1 150 ? 12.609 28.938 -9.234 1 86.56 150 ALA A CA 1
ATOM 1201 C C . ALA A 1 150 ? 12.68 30.172 -8.336 1 86.56 150 ALA A C 1
ATOM 1203 O O . ALA A 1 150 ? 13.523 30.25 -7.441 1 86.56 150 ALA A O 1
ATOM 1204 N N . LYS A 1 151 ? 11.898 31.109 -8.758 1 90.19 151 LYS A N 1
ATOM 1205 C CA . LYS A 1 151 ? 11.766 32.281 -7.898 1 90.19 151 LYS A CA 1
ATOM 1206 C C . LYS A 1 151 ? 11.297 31.891 -6.504 1 90.19 151 LYS A C 1
ATOM 1208 O O . LYS A 1 151 ? 10.539 30.922 -6.344 1 90.19 151 LYS A O 1
ATOM 1213 N N . PRO A 1 152 ? 11.688 32.625 -5.559 1 88.31 152 PRO A N 1
ATOM 1214 C CA . PRO A 1 152 ? 11.352 32.25 -4.176 1 88.31 152 PRO A CA 1
ATOM 1215 C C . PRO A 1 152 ? 9.852 32.062 -3.965 1 88.31 152 PRO A C 1
ATOM 1217 O O . PRO A 1 152 ? 9.445 31.109 -3.293 1 88.31 152 PRO A O 1
ATOM 1220 N N . SER A 1 153 ? 9.109 32.906 -4.504 1 89.88 153 SER A N 1
ATOM 1221 C CA . SER A 1 153 ? 7.66 32.781 -4.355 1 89.88 153 SER A CA 1
ATOM 1222 C C . SER A 1 153 ? 7.145 31.469 -4.957 1 89.88 153 SER A C 1
ATOM 1224 O O . SER A 1 153 ? 6.277 30.812 -4.379 1 89.88 153 SER A O 1
ATOM 1226 N N . ALA A 1 154 ? 7.699 31.156 -6.059 1 90.06 154 ALA A N 1
ATOM 1227 C CA . ALA A 1 154 ? 7.312 29.906 -6.719 1 90.06 154 ALA A CA 1
ATOM 1228 C C . ALA A 1 154 ? 7.789 28.688 -5.926 1 90.06 154 ALA A C 1
ATOM 1230 O O . ALA A 1 154 ? 7.062 27.703 -5.805 1 90.06 154 ALA A O 1
ATOM 1231 N N . ARG A 1 155 ? 8.898 28.766 -5.391 1 90.94 155 ARG A N 1
ATOM 1232 C CA . ARG A 1 155 ? 9.438 27.672 -4.582 1 90.94 155 ARG A CA 1
ATOM 1233 C C . ARG A 1 155 ? 8.555 27.406 -3.367 1 90.94 155 ARG A C 1
ATOM 1235 O O . ARG A 1 155 ? 8.234 26.25 -3.068 1 90.94 155 ARG A O 1
ATOM 1242 N N . ASP A 1 156 ? 8.164 28.453 -2.775 1 89.81 156 ASP A N 1
ATOM 1243 C CA . ASP A 1 156 ? 7.344 28.344 -1.576 1 89.81 156 ASP A CA 1
ATOM 1244 C C . ASP A 1 156 ? 6.004 27.688 -1.891 1 89.81 156 ASP A C 1
ATOM 1246 O O . ASP A 1 156 ? 5.449 26.969 -1.055 1 89.81 156 ASP A O 1
ATOM 1250 N N . ARG A 1 157 ? 5.617 27.953 -3.107 1 90.44 157 ARG A N 1
ATOM 1251 C CA . ARG A 1 157 ? 4.344 27.375 -3.52 1 90.44 157 ARG A CA 1
ATOM 1252 C C . ARG A 1 157 ? 4.508 25.922 -3.934 1 90.44 157 ARG A C 1
ATOM 1254 O O . ARG A 1 157 ? 3.584 25.109 -3.789 1 90.44 157 ARG A O 1
ATOM 1261 N N . LEU A 1 158 ? 5.676 25.578 -4.395 1 92.88 158 LEU A N 1
ATOM 1262 C CA . LEU A 1 158 ? 5.91 24.25 -4.969 1 92.88 158 LEU A CA 1
ATOM 1263 C C . LEU A 1 158 ? 6.285 23.25 -3.885 1 92.88 158 LEU A C 1
ATOM 1265 O O . LEU A 1 158 ? 6.012 22.062 -4.02 1 92.88 158 LEU A O 1
ATOM 1269 N N . ILE A 1 159 ? 6.789 23.672 -2.803 1 93.31 159 ILE A N 1
ATOM 1270 C CA . ILE A 1 159 ? 7.391 22.812 -1.788 1 93.31 159 ILE A CA 1
ATOM 1271 C C . ILE A 1 159 ? 6.32 21.922 -1.166 1 93.31 159 ILE A C 1
ATOM 1273 O O . ILE A 1 159 ? 6.492 20.703 -1.08 1 93.31 159 ILE A O 1
ATOM 1277 N N . PRO A 1 160 ? 5.18 22.453 -0.838 1 92.06 160 PRO A N 1
ATOM 1278 C CA . PRO A 1 160 ? 4.172 21.578 -0.244 1 92.06 160 PRO A CA 1
ATOM 1279 C C . PRO A 1 160 ? 3.658 20.531 -1.223 1 92.06 160 PRO A C 1
ATOM 1281 O O . PRO A 1 160 ? 3.398 19.391 -0.828 1 92.06 160 PRO A O 1
ATOM 1284 N N . TRP A 1 161 ? 3.564 20.891 -2.451 1 93.38 161 TRP A N 1
ATOM 1285 C CA . TRP A 1 161 ? 3.111 19.938 -3.467 1 93.38 161 TRP A CA 1
ATOM 1286 C C . TRP A 1 161 ? 4.168 18.875 -3.727 1 93.38 161 TRP A C 1
ATOM 1288 O O . TRP A 1 161 ? 3.842 17.703 -3.922 1 93.38 161 TRP A O 1
ATOM 1298 N N . HIS A 1 162 ? 5.398 19.281 -3.727 1 95.88 162 HIS A N 1
ATOM 1299 C CA . HIS A 1 162 ? 6.504 18.344 -3.877 1 95.88 162 HIS A CA 1
ATOM 1300 C C . HIS A 1 162 ? 6.496 17.297 -2.766 1 95.88 162 HIS A C 1
ATOM 1302 O O . HIS A 1 162 ? 6.633 16.109 -3.033 1 95.88 162 HIS A O 1
ATOM 1308 N N . ALA A 1 163 ? 6.246 17.75 -1.598 1 94.62 163 ALA A N 1
ATOM 1309 C CA . ALA A 1 163 ? 6.238 16.844 -0.448 1 94.62 163 ALA A CA 1
ATOM 1310 C C . ALA A 1 163 ? 5.059 15.883 -0.52 1 94.62 163 ALA A C 1
ATOM 1312 O O . ALA A 1 163 ? 5.211 14.688 -0.24 1 94.62 163 ALA A O 1
ATOM 1313 N N . LEU A 1 164 ? 3.969 16.406 -0.905 1 94.75 164 LEU A N 1
ATOM 1314 C CA . LEU A 1 164 ? 2.768 15.578 -1.019 1 94.75 164 LEU A CA 1
ATOM 1315 C C . LEU A 1 164 ? 2.932 14.523 -2.107 1 94.75 164 LEU A C 1
ATOM 1317 O O . LEU A 1 164 ? 2.652 13.344 -1.88 1 94.75 164 LEU A O 1
ATOM 1321 N N . PHE A 1 165 ? 3.373 14.922 -3.23 1 97 165 PHE A N 1
ATOM 1322 C CA . PHE A 1 165 ? 3.57 13.992 -4.336 1 97 165 PHE A CA 1
ATOM 1323 C C . PHE A 1 165 ? 4.648 12.969 -3.998 1 97 165 PHE A C 1
ATOM 1325 O O . PHE A 1 165 ? 4.543 11.805 -4.379 1 97 165 PHE A O 1
ATOM 1332 N N . GLY A 1 166 ? 5.664 13.438 -3.352 1 97.69 166 GLY A N 1
ATOM 1333 C CA . GLY A 1 166 ? 6.688 12.508 -2.891 1 97.69 166 GLY A CA 1
ATOM 1334 C C . GLY A 1 166 ? 6.145 11.438 -1.965 1 97.69 166 GLY A C 1
ATOM 1335 O O . GLY A 1 166 ? 6.516 10.266 -2.078 1 97.69 166 GLY A O 1
ATOM 1336 N N . ALA A 1 167 ? 5.27 11.836 -1.071 1 97 167 ALA A N 1
ATOM 1337 C CA . ALA A 1 167 ? 4.656 10.875 -0.156 1 97 167 ALA A CA 1
ATOM 1338 C C . ALA A 1 167 ? 3.816 9.852 -0.915 1 97 167 ALA A C 1
ATOM 1340 O O . ALA A 1 167 ? 3.846 8.664 -0.602 1 97 167 ALA A O 1
ATOM 1341 N N . VAL A 1 168 ? 3.07 10.305 -1.877 1 98.06 168 VAL A N 1
ATOM 1342 C CA . VAL A 1 168 ? 2.246 9.422 -2.693 1 98.06 168 VAL A CA 1
ATOM 1343 C C . VAL A 1 168 ? 3.133 8.422 -3.434 1 98.06 168 VAL A C 1
ATOM 1345 O O . VAL A 1 168 ? 2.844 7.223 -3.457 1 98.06 168 VAL A O 1
ATOM 1348 N N . ILE A 1 169 ? 4.168 8.914 -4.004 1 98.81 169 ILE A N 1
ATOM 1349 C CA . ILE A 1 169 ? 5.082 8.055 -4.75 1 98.81 169 ILE A CA 1
ATOM 1350 C C . ILE A 1 169 ? 5.711 7.027 -3.807 1 98.81 169 ILE A C 1
ATOM 1352 O O . ILE A 1 169 ? 5.891 5.863 -4.176 1 98.81 169 ILE A O 1
ATOM 1356 N N . PHE A 1 170 ? 6.102 7.508 -2.627 1 98.75 170 PHE A N 1
ATOM 1357 C CA . PHE A 1 170 ? 6.664 6.578 -1.654 1 98.75 170 PHE A CA 1
ATOM 1358 C C . PHE A 1 170 ? 5.656 5.492 -1.295 1 98.75 170 PHE A C 1
ATOM 1360 O O . PHE A 1 170 ? 6.012 4.316 -1.187 1 98.75 170 PHE A O 1
ATOM 1367 N N . PHE A 1 171 ? 4.422 5.809 -1.159 1 98.19 171 PHE A N 1
ATOM 1368 C CA . PHE A 1 171 ? 3.359 4.844 -0.911 1 98.19 171 PHE A CA 1
ATOM 1369 C C . PHE A 1 171 ? 3.24 3.857 -2.068 1 98.19 171 PHE A C 1
ATOM 1371 O O . PHE A 1 171 ? 3.084 2.654 -1.852 1 98.19 171 PHE A O 1
ATOM 1378 N N . MET A 1 172 ? 3.279 4.34 -3.227 1 98.88 172 MET A N 1
ATOM 1379 C CA . MET A 1 172 ? 3.227 3.488 -4.414 1 98.88 172 MET A CA 1
ATOM 1380 C C . MET A 1 172 ? 4.406 2.521 -4.445 1 98.88 172 MET A C 1
ATOM 1382 O O . MET A 1 172 ? 4.266 1.38 -4.887 1 98.88 172 MET A O 1
ATOM 1386 N N . ALA A 1 173 ? 5.531 3.014 -4.023 1 98.94 173 ALA A N 1
ATOM 1387 C CA . ALA A 1 173 ? 6.707 2.145 -3.959 1 98.94 173 ALA A CA 1
ATOM 1388 C C . ALA A 1 173 ? 6.484 0.997 -2.98 1 98.94 173 ALA A C 1
ATOM 1390 O O . ALA A 1 173 ? 6.855 -0.146 -3.258 1 98.94 173 ALA A O 1
ATOM 1391 N N . ILE A 1 174 ? 5.91 1.289 -1.865 1 98.94 174 ILE A N 1
ATOM 1392 C CA . ILE A 1 174 ? 5.609 0.271 -0.865 1 98.94 174 ILE A CA 1
ATOM 1393 C C . ILE A 1 174 ? 4.613 -0.735 -1.438 1 98.94 174 ILE A C 1
ATOM 1395 O O . ILE A 1 174 ? 4.797 -1.946 -1.304 1 98.94 174 ILE A O 1
ATOM 1399 N N . LEU A 1 175 ? 3.582 -0.221 -2.1 1 98.88 175 LEU A N 1
ATOM 1400 C CA . LEU A 1 175 ? 2.6 -1.081 -2.754 1 98.88 175 LEU A CA 1
ATOM 1401 C C . LEU A 1 175 ? 3.275 -2.012 -3.758 1 98.88 175 LEU A C 1
ATOM 1403 O O . LEU A 1 175 ? 2.965 -3.203 -3.811 1 98.88 175 LEU A O 1
ATOM 1407 N N . SER A 1 176 ? 4.152 -1.432 -4.504 1 98.88 176 SER A N 1
ATOM 1408 C CA . SER A 1 176 ? 4.863 -2.217 -5.512 1 98.88 176 SER A CA 1
ATOM 1409 C C . SER A 1 176 ? 5.719 -3.299 -4.863 1 98.88 176 SER A C 1
ATOM 1411 O O . SER A 1 176 ? 5.75 -4.438 -5.336 1 98.88 176 SER A O 1
ATOM 1413 N N . ALA A 1 177 ? 6.402 -2.938 -3.816 1 98.94 177 ALA A N 1
ATOM 1414 C CA . ALA A 1 177 ? 7.25 -3.91 -3.131 1 98.94 177 ALA A CA 1
ATOM 1415 C C . ALA A 1 177 ? 6.418 -5.055 -2.559 1 98.94 177 ALA A C 1
ATOM 1417 O O . ALA A 1 177 ? 6.785 -6.227 -2.695 1 98.94 177 ALA A O 1
ATOM 1418 N N . GLU A 1 178 ? 5.328 -4.719 -1.92 1 98.94 178 GLU A N 1
ATOM 1419 C CA . GLU A 1 178 ? 4.484 -5.73 -1.291 1 98.94 178 GLU A CA 1
ATOM 1420 C C . GLU A 1 178 ? 3.855 -6.648 -2.334 1 98.94 178 GLU A C 1
ATOM 1422 O O . GLU A 1 178 ? 3.828 -7.867 -2.158 1 98.94 178 GLU A O 1
ATOM 1427 N N . THR A 1 179 ? 3.348 -6.027 -3.402 1 98.94 179 THR A N 1
ATOM 1428 C CA . THR A 1 179 ? 2.738 -6.848 -4.441 1 98.94 179 THR A CA 1
ATOM 1429 C C . THR A 1 179 ? 3.789 -7.703 -5.141 1 98.94 179 THR A C 1
ATOM 1431 O O . THR A 1 179 ? 3.506 -8.836 -5.551 1 98.94 179 THR A O 1
ATOM 1434 N N . GLY A 1 180 ? 4.984 -7.188 -5.293 1 98.88 180 GLY A N 1
ATOM 1435 C CA . GLY A 1 180 ? 6.062 -7.973 -5.871 1 98.88 180 GLY A CA 1
ATOM 1436 C C . GLY A 1 180 ? 6.445 -9.172 -5.027 1 98.88 180 GLY A C 1
ATOM 1437 O O . GLY A 1 180 ? 6.695 -10.258 -5.559 1 98.88 180 GLY A O 1
ATOM 1438 N N . LEU A 1 181 ? 6.527 -9 -3.752 1 98.94 181 LEU A N 1
ATOM 1439 C CA . LEU A 1 181 ? 6.844 -10.102 -2.848 1 98.94 181 LEU A CA 1
ATOM 1440 C C . LEU A 1 181 ? 5.781 -11.188 -2.93 1 98.94 181 LEU A C 1
ATOM 1442 O O . LEU A 1 181 ? 6.105 -12.375 -2.971 1 98.94 181 LEU A O 1
ATOM 1446 N N . VAL A 1 182 ? 4.512 -10.789 -2.98 1 98.88 182 VAL A N 1
ATOM 1447 C CA . VAL A 1 182 ? 3.422 -11.758 -3.064 1 98.88 182 VAL A CA 1
ATOM 1448 C C . VAL A 1 182 ? 3.488 -12.492 -4.398 1 98.88 182 VAL A C 1
ATOM 1450 O O . VAL A 1 182 ? 3.324 -13.719 -4.445 1 98.88 182 VAL A O 1
ATOM 1453 N N . GLU A 1 183 ? 3.73 -11.727 -5.445 1 98.69 183 GLU A N 1
ATOM 1454 C CA . GLU A 1 183 ? 3.836 -12.328 -6.773 1 98.69 183 GLU A CA 1
ATOM 1455 C C . GLU A 1 183 ? 4.945 -13.375 -6.816 1 98.69 183 GLU A C 1
ATOM 1457 O O . GLU A 1 183 ? 4.727 -14.5 -7.27 1 98.69 183 GLU A O 1
ATOM 1462 N N . ARG A 1 184 ? 6.121 -13 -6.34 1 98.56 184 ARG A N 1
ATOM 1463 C CA . ARG A 1 184 ? 7.246 -13.93 -6.391 1 98.56 184 ARG A CA 1
ATOM 1464 C C . ARG A 1 184 ? 7.008 -15.125 -5.469 1 98.56 184 ARG A C 1
ATOM 1466 O O . ARG A 1 184 ? 7.371 -16.25 -5.801 1 98.56 184 ARG A O 1
ATOM 1473 N N . PHE A 1 185 ? 6.441 -14.898 -4.301 1 98.75 185 PHE A N 1
ATOM 1474 C CA . PHE A 1 185 ? 6.082 -15.938 -3.344 1 98.75 185 PHE A CA 1
ATOM 1475 C C . PHE A 1 185 ? 5.242 -17.016 -4.012 1 98.75 185 PHE A C 1
ATOM 1477 O O . PHE A 1 185 ? 5.508 -18.219 -3.842 1 98.75 185 PHE A O 1
ATOM 1484 N N . ILE A 1 186 ? 4.293 -16.594 -4.824 1 98.31 186 ILE A N 1
ATOM 1485 C CA . ILE A 1 186 ? 3.361 -17.516 -5.457 1 98.31 186 ILE A CA 1
ATOM 1486 C C . ILE A 1 186 ? 4.031 -18.188 -6.652 1 98.31 186 ILE A C 1
ATOM 1488 O O . ILE A 1 186 ? 3.867 -19.391 -6.871 1 98.31 186 ILE A O 1
ATOM 1492 N N . PHE A 1 187 ? 4.805 -17.438 -7.434 1 97.56 187 PHE A N 1
ATOM 1493 C CA . PHE A 1 187 ? 5.496 -18.016 -8.578 1 97.56 187 PHE A CA 1
ATOM 1494 C C . PHE A 1 187 ? 6.48 -19.094 -8.133 1 97.56 187 PHE A C 1
ATOM 1496 O O . PHE A 1 187 ? 6.723 -20.062 -8.859 1 97.56 187 PHE A O 1
ATOM 1503 N N . LEU A 1 188 ? 7.027 -18.953 -6.941 1 97.62 188 LEU A N 1
ATOM 1504 C CA . LEU A 1 188 ? 7.969 -19.938 -6.402 1 97.62 188 LEU A CA 1
ATOM 1505 C C . LEU A 1 188 ? 7.234 -21.094 -5.738 1 97.62 188 LEU A C 1
ATOM 1507 O O . LEU A 1 188 ? 7.859 -22.031 -5.242 1 97.62 188 LEU A O 1
ATOM 1511 N N . SER A 1 189 ? 5.926 -21.016 -5.656 1 97 189 SER A N 1
ATOM 1512 C CA . SER A 1 189 ? 5.078 -22.031 -5.047 1 97 189 SER A CA 1
ATOM 1513 C C . SER A 1 189 ? 5.461 -22.266 -3.59 1 97 189 SER A C 1
ATOM 1515 O O . SER A 1 189 ? 5.52 -23.406 -3.137 1 97 189 SER A O 1
ATOM 1517 N N . LEU A 1 190 ? 5.766 -21.109 -2.945 1 97.12 190 LEU A N 1
ATOM 1518 C CA . LEU A 1 190 ? 6.102 -21.234 -1.53 1 97.12 190 LEU A CA 1
ATOM 1519 C C . LEU A 1 190 ? 4.848 -21.484 -0.696 1 97.12 190 LEU A C 1
ATOM 1521 O O . LEU A 1 190 ? 3.756 -21.047 -1.062 1 97.12 190 LEU A O 1
ATOM 1525 N N . ARG A 1 191 ? 5.016 -22.219 0.408 1 94.44 191 ARG A N 1
ATOM 1526 C CA . ARG A 1 191 ? 3.973 -22.484 1.395 1 94.44 191 ARG A CA 1
ATOM 1527 C C . ARG A 1 191 ? 4.504 -22.297 2.812 1 94.44 191 ARG A C 1
ATOM 1529 O O . ARG A 1 191 ? 5.078 -21.25 3.137 1 94.44 191 ARG A O 1
ATOM 1536 N N . ARG A 1 192 ? 4.355 -23.312 3.611 1 94.31 192 ARG A N 1
ATOM 1537 C CA . ARG A 1 192 ? 4.867 -23.188 4.973 1 94.31 192 ARG A CA 1
ATOM 1538 C C . ARG A 1 192 ? 6.301 -23.688 5.066 1 94.31 192 ARG A C 1
ATOM 1540 O O . ARG A 1 192 ? 6.535 -24.875 5.281 1 94.31 192 ARG A O 1
ATOM 1547 N N . SER A 1 193 ? 7.242 -22.766 4.82 1 97.06 193 SER A N 1
ATOM 1548 C CA . SER A 1 193 ? 8.68 -23.031 4.836 1 97.06 193 SER A CA 1
ATOM 1549 C C . SER A 1 193 ? 9.453 -21.875 5.445 1 97.06 193 SER A C 1
ATOM 1551 O O . SER A 1 193 ? 8.898 -20.797 5.688 1 97.06 193 SER A O 1
ATOM 1553 N N . GLN A 1 194 ? 10.672 -22.141 5.734 1 98.12 194 GLN A N 1
ATOM 1554 C CA . GLN A 1 194 ? 11.531 -21.078 6.25 1 98.12 194 GLN A CA 1
ATOM 1555 C C . GLN A 1 194 ? 11.664 -19.938 5.246 1 98.12 194 GLN A C 1
ATOM 1557 O O . GLN A 1 194 ? 11.664 -18.766 5.629 1 98.12 194 GLN A O 1
ATOM 1562 N N . GLU A 1 195 ? 11.836 -20.297 3.986 1 98.56 195 GLU A N 1
ATOM 1563 C CA . GLU A 1 195 ? 11.914 -19.266 2.951 1 98.56 195 GLU A CA 1
ATOM 1564 C C . GLU A 1 195 ? 10.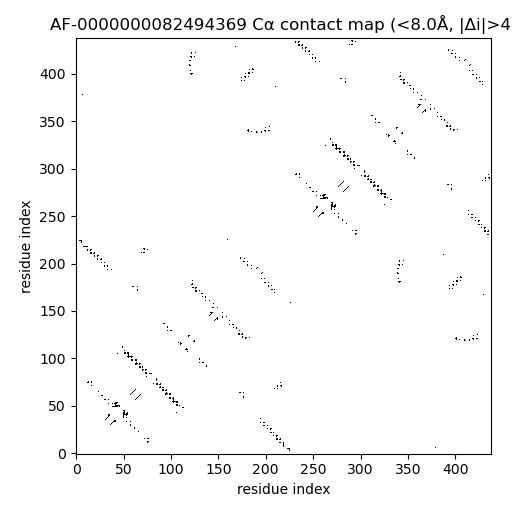648 -18.422 2.91 1 98.56 195 GLU A C 1
ATOM 1566 O O . GLU A 1 195 ? 10.719 -17.188 2.791 1 98.56 195 GLU A O 1
ATOM 1571 N N . ALA A 1 196 ? 9.5 -19.062 3.039 1 98.62 196 ALA A N 1
ATOM 1572 C CA . ALA A 1 196 ? 8.219 -18.359 3.068 1 98.62 196 ALA A CA 1
ATOM 1573 C C . ALA A 1 196 ? 8.164 -17.359 4.223 1 98.62 196 ALA A C 1
ATOM 1575 O O . ALA A 1 196 ? 7.691 -16.234 4.055 1 98.62 196 ALA A O 1
ATOM 1576 N N . LEU A 1 197 ? 8.633 -17.781 5.324 1 98.56 197 LEU A N 1
ATOM 1577 C CA . LEU A 1 197 ? 8.648 -16.906 6.492 1 98.56 197 LEU A CA 1
ATOM 1578 C C . LEU A 1 197 ? 9.547 -15.703 6.258 1 98.56 197 LEU A C 1
ATOM 1580 O O . LEU A 1 197 ? 9.195 -14.578 6.629 1 98.56 197 LEU A O 1
ATOM 1584 N N . ILE A 1 198 ? 10.656 -15.938 5.648 1 98.75 198 ILE A N 1
ATOM 1585 C CA . ILE A 1 198 ? 11.594 -14.852 5.363 1 98.75 198 ILE A CA 1
ATOM 1586 C C . ILE A 1 198 ? 10.938 -13.828 4.445 1 98.75 198 ILE A C 1
ATOM 1588 O O . ILE A 1 198 ? 11 -12.625 4.707 1 98.75 198 ILE A O 1
ATOM 1592 N N . VAL A 1 199 ? 10.266 -14.273 3.422 1 98.81 199 VAL A N 1
ATOM 1593 C CA . VAL A 1 199 ? 9.617 -13.383 2.467 1 98.81 199 VAL A CA 1
ATOM 1594 C C . VAL A 1 199 ? 8.484 -12.625 3.154 1 98.81 199 VAL A C 1
ATOM 1596 O O . VAL A 1 199 ? 8.375 -11.398 3.023 1 98.81 199 VAL A O 1
ATOM 1599 N N . ASN A 1 200 ? 7.672 -13.305 3.959 1 98.81 200 ASN A N 1
ATOM 1600 C CA . ASN A 1 200 ? 6.539 -12.688 4.641 1 98.81 200 ASN A CA 1
ATOM 1601 C C . ASN A 1 200 ? 6.996 -11.664 5.68 1 98.81 200 ASN A C 1
ATOM 1603 O O . ASN A 1 200 ? 6.43 -10.578 5.781 1 98.81 200 ASN A O 1
ATOM 1607 N N . PHE A 1 201 ? 8 -12.016 6.418 1 98.81 201 PHE A N 1
ATOM 1608 C CA . PHE A 1 201 ? 8.508 -11.078 7.418 1 98.81 201 PHE A CA 1
ATOM 1609 C C . PHE A 1 201 ? 9.148 -9.867 6.746 1 98.81 201 PHE A C 1
ATOM 1611 O O . PHE A 1 201 ? 9.07 -8.75 7.27 1 98.81 201 PHE A O 1
ATOM 1618 N N . THR A 1 202 ? 9.828 -10.102 5.641 1 98.88 202 THR A N 1
ATOM 1619 C CA . THR A 1 202 ? 10.359 -8.969 4.887 1 98.88 202 THR A CA 1
ATOM 1620 C C . THR A 1 202 ? 9.25 -7.98 4.535 1 98.88 202 THR A C 1
ATOM 1622 O O . THR A 1 202 ? 9.398 -6.773 4.73 1 98.88 202 THR A O 1
ATOM 1625 N N . GLY A 1 203 ? 8.125 -8.523 4.039 1 98.94 203 GLY A N 1
ATOM 1626 C CA . GLY A 1 203 ? 7 -7.668 3.709 1 98.94 203 GLY A CA 1
ATOM 1627 C C . GLY A 1 203 ? 6.438 -6.93 4.906 1 98.94 203 GLY A C 1
ATOM 1628 O O . GLY A 1 203 ? 6.129 -5.738 4.82 1 98.94 203 GLY A O 1
ATOM 1629 N N . LEU A 1 204 ? 6.309 -7.594 5.996 1 98.88 204 LEU A N 1
ATOM 1630 C CA . LEU A 1 204 ? 5.785 -6.973 7.207 1 98.88 204 LEU A CA 1
ATOM 1631 C C . LEU A 1 204 ? 6.715 -5.867 7.695 1 98.88 204 LEU A C 1
ATOM 1633 O O . LEU A 1 204 ? 6.254 -4.805 8.117 1 98.88 204 LEU A O 1
ATOM 1637 N N . LEU A 1 205 ? 7.988 -6.102 7.656 1 98.88 205 LEU A N 1
ATOM 1638 C CA . LEU A 1 205 ? 8.953 -5.109 8.109 1 98.88 205 LEU A CA 1
ATOM 1639 C C . LEU A 1 205 ? 8.992 -3.914 7.164 1 98.88 205 LEU A C 1
ATOM 1641 O O . LEU A 1 205 ? 9.203 -2.779 7.598 1 98.88 205 LEU A O 1
ATOM 1645 N N . ILE A 1 206 ? 8.805 -4.152 5.879 1 98.94 206 ILE A N 1
ATOM 1646 C CA . ILE A 1 206 ? 8.719 -3.053 4.926 1 98.94 206 ILE A CA 1
ATOM 1647 C C . ILE A 1 206 ? 7.527 -2.162 5.266 1 98.94 206 ILE A C 1
ATOM 1649 O O . ILE A 1 206 ? 7.625 -0.935 5.207 1 98.94 206 ILE A O 1
ATOM 1653 N N . LEU A 1 207 ? 6.398 -2.779 5.621 1 98.88 207 LEU A N 1
ATOM 1654 C CA . LEU A 1 207 ? 5.238 -2.012 6.055 1 98.88 207 LEU A CA 1
ATOM 1655 C C . LEU A 1 207 ? 5.566 -1.167 7.281 1 98.88 207 LEU A C 1
ATOM 1657 O O . LEU A 1 207 ? 5.258 0.026 7.32 1 98.88 207 LEU A O 1
ATOM 1661 N N . LEU A 1 208 ? 6.199 -1.744 8.219 1 98.75 208 LEU A N 1
ATOM 1662 C CA . LEU A 1 208 ? 6.559 -1.02 9.438 1 98.75 208 LEU A CA 1
ATOM 1663 C C . LEU A 1 208 ? 7.535 0.11 9.125 1 98.75 208 LEU A C 1
ATOM 1665 O O . LEU A 1 208 ? 7.457 1.185 9.727 1 98.75 208 LEU A O 1
ATOM 1669 N N . PHE A 1 209 ? 8.5 -0.176 8.258 1 98.88 209 PHE A N 1
ATOM 1670 C CA . PHE A 1 209 ? 9.438 0.846 7.805 1 98.88 209 PHE A CA 1
ATOM 1671 C C . PHE A 1 209 ? 8.695 2.023 7.18 1 98.88 209 PHE A C 1
ATOM 1673 O O . PHE A 1 209 ? 8.984 3.18 7.496 1 98.88 209 PHE A O 1
ATOM 1680 N N . ALA A 1 210 ? 7.727 1.739 6.316 1 98.69 210 ALA A N 1
ATOM 1681 C CA . ALA A 1 210 ? 6.941 2.779 5.656 1 98.69 210 ALA A CA 1
ATOM 1682 C C . ALA A 1 210 ? 6.176 3.619 6.676 1 98.69 210 ALA A C 1
ATOM 1684 O O . ALA A 1 210 ? 6.141 4.848 6.574 1 98.69 210 ALA A O 1
ATOM 1685 N N . ILE A 1 211 ? 5.559 2.973 7.633 1 98.25 211 ILE A N 1
ATOM 1686 C CA . ILE A 1 211 ? 4.812 3.652 8.688 1 98.25 211 ILE A CA 1
ATOM 1687 C C . ILE A 1 211 ? 5.75 4.566 9.477 1 98.25 211 ILE A C 1
ATOM 1689 O O . ILE A 1 211 ? 5.406 5.715 9.766 1 98.25 211 ILE A O 1
ATOM 1693 N N . SER A 1 212 ? 6.926 4.094 9.781 1 97.62 212 SER A N 1
ATOM 1694 C CA . SER A 1 212 ? 7.906 4.867 10.531 1 97.62 212 SER A CA 1
ATOM 1695 C C . SER A 1 212 ? 8.359 6.098 9.758 1 97.62 212 SER A C 1
ATOM 1697 O O . SER A 1 212 ? 8.469 7.188 10.32 1 97.62 212 SER A O 1
ATOM 1699 N N . VAL A 1 213 ? 8.609 5.891 8.492 1 97.69 213 VAL A N 1
ATOM 1700 C CA . VAL A 1 213 ? 8.992 7.016 7.641 1 97.69 213 VAL A CA 1
ATOM 1701 C C . VAL A 1 213 ? 7.875 8.055 7.637 1 97.69 213 VAL A C 1
ATOM 1703 O O . VAL A 1 213 ? 8.133 9.25 7.785 1 97.69 213 VAL A O 1
ATOM 1706 N N . GLY A 1 214 ? 6.625 7.605 7.508 1 95.31 214 GLY A N 1
ATOM 1707 C CA . GLY A 1 214 ? 5.484 8.508 7.531 1 95.31 214 GLY A CA 1
ATOM 1708 C C . GLY A 1 214 ? 5.359 9.273 8.836 1 95.31 214 GLY A C 1
ATOM 1709 O O . GLY A 1 214 ? 5.047 10.469 8.828 1 95.31 214 GLY A O 1
ATOM 1710 N N . PHE A 1 215 ? 5.609 8.617 9.906 1 93.56 215 PHE A N 1
ATOM 1711 C CA . PHE A 1 215 ? 5.527 9.242 11.219 1 93.56 215 PHE A CA 1
ATOM 1712 C C . PHE A 1 215 ? 6.582 10.336 11.367 1 93.56 215 PHE A C 1
ATOM 1714 O O . PHE A 1 215 ? 6.332 11.367 11.992 1 93.56 215 PHE A O 1
ATOM 1721 N N . THR A 1 216 ? 7.715 10.125 10.844 1 91.19 216 THR A N 1
ATOM 1722 C CA . THR A 1 216 ? 8.773 11.125 10.914 1 91.19 216 THR A CA 1
ATOM 1723 C C . THR A 1 216 ? 8.367 12.406 10.203 1 91.19 216 THR A C 1
ATOM 1725 O O . THR A 1 216 ? 8.75 13.5 10.609 1 91.19 216 THR A O 1
ATOM 1728 N N . LEU A 1 217 ? 7.527 12.266 9.172 1 87.69 217 LEU A N 1
ATOM 1729 C CA . LEU A 1 217 ? 7.066 13.422 8.414 1 87.69 217 LEU A CA 1
ATOM 1730 C C . LEU A 1 217 ? 6.082 14.25 9.227 1 87.69 217 LEU A C 1
ATOM 1732 O O . LEU A 1 217 ? 5.945 15.461 9 1 87.69 217 LEU A O 1
ATOM 1736 N N . LEU A 1 218 ? 5.457 13.594 10.172 1 85.06 218 LEU A N 1
ATOM 1737 C CA . LEU A 1 218 ? 4.414 14.258 10.945 1 85.06 218 LEU A CA 1
ATOM 1738 C C . LEU A 1 218 ? 4.996 14.914 12.188 1 85.06 218 LEU A C 1
ATOM 1740 O O . LEU A 1 218 ? 4.371 15.797 12.781 1 85.06 218 LEU A O 1
ATOM 1744 N N . LEU A 1 219 ? 6.078 14.391 12.617 1 83.75 219 LEU A N 1
ATOM 1745 C CA . LEU A 1 219 ? 6.691 14.891 13.844 1 83.75 219 LEU A CA 1
ATOM 1746 C C . LEU A 1 219 ? 7.691 16 13.539 1 83.75 219 LEU A C 1
ATOM 1748 O O . LEU A 1 219 ? 8.32 16 12.477 1 83.75 219 LEU A O 1
ATOM 1752 N N . MET B 1 1 ? 11.859 27.375 16.734 1 28.16 1 MET B N 1
ATOM 1753 C CA . MET B 1 1 ? 11.125 26.203 16.266 1 28.16 1 MET B CA 1
ATOM 1754 C C . MET B 1 1 ? 10.094 26.594 15.219 1 28.16 1 MET B C 1
ATOM 1756 O O . MET B 1 1 ? 9.188 27.375 15.492 1 28.16 1 MET B O 1
ATOM 1760 N N . ALA B 1 2 ? 10.469 26.547 14.031 1 41.22 2 ALA B N 1
ATOM 1761 C CA . ALA B 1 2 ? 9.633 27.141 13 1 41.22 2 ALA B CA 1
ATOM 1762 C C . ALA B 1 2 ? 8.227 26.562 13.016 1 41.22 2 ALA B C 1
ATOM 1764 O O . ALA B 1 2 ? 8.047 25.359 13.219 1 41.22 2 ALA B O 1
ATOM 1765 N N . PRO B 1 3 ? 7.211 27.312 13.164 1 40.53 3 PRO B N 1
ATOM 1766 C CA . PRO B 1 3 ? 5.82 26.859 13.227 1 40.53 3 PRO B CA 1
ATOM 1767 C C . PRO B 1 3 ? 5.465 25.875 12.125 1 40.53 3 PRO B C 1
ATOM 1769 O O . PRO B 1 3 ? 6.035 25.922 11.031 1 40.53 3 PRO B O 1
ATOM 1772 N N . LYS B 1 4 ? 5.223 24.641 12.445 1 49.19 4 LYS B N 1
ATOM 1773 C CA . LYS B 1 4 ? 4.727 23.656 11.5 1 49.19 4 LYS B CA 1
ATOM 1774 C C . LYS B 1 4 ? 3.68 24.25 10.562 1 49.19 4 LYS B C 1
ATOM 1776 O O . LYS B 1 4 ? 2.641 24.734 11.016 1 49.19 4 LYS B O 1
ATOM 1781 N N . ARG B 1 5 ? 3.992 24.781 9.414 1 46.41 5 ARG B N 1
ATOM 1782 C CA . ARG B 1 5 ? 3.16 25.531 8.484 1 46.41 5 ARG B CA 1
ATOM 1783 C C . ARG B 1 5 ? 2.066 24.656 7.891 1 46.41 5 ARG B C 1
ATOM 1785 O O . ARG B 1 5 ? 2.354 23.609 7.297 1 46.41 5 ARG B O 1
ATOM 1792 N N . SER B 1 6 ? 0.941 24.438 8.594 1 53.19 6 SER B N 1
ATOM 1793 C CA . SER B 1 6 ? -0.253 23.922 7.922 1 53.19 6 SER B CA 1
ATOM 1794 C C . SER B 1 6 ? -0.431 24.578 6.551 1 53.19 6 SER B C 1
ATOM 1796 O O . SER B 1 6 ? -0.495 25.797 6.441 1 53.19 6 SER B O 1
ATOM 1798 N N . TYR B 1 7 ? 0.013 23.844 5.496 1 57.5 7 TYR B N 1
ATOM 1799 C CA . TYR B 1 7 ? -0.103 24.422 4.164 1 57.5 7 TYR B CA 1
ATOM 1800 C C . TYR B 1 7 ? -1.564 24.562 3.754 1 57.5 7 TYR B C 1
ATOM 1802 O O . TYR B 1 7 ? -2.357 23.625 3.953 1 57.5 7 TYR B O 1
ATOM 1810 N N . ASN B 1 8 ? -2.051 25.703 3.678 1 63.94 8 ASN B N 1
ATOM 1811 C CA . ASN B 1 8 ? -3.322 25.953 3.012 1 63.94 8 ASN B CA 1
ATOM 1812 C C . ASN B 1 8 ? -3.211 25.766 1.501 1 63.94 8 ASN B C 1
ATOM 1814 O O . ASN B 1 8 ? -2.592 26.578 0.816 1 63.94 8 ASN B O 1
ATOM 1818 N N . TYR B 1 9 ? -3.559 24.578 1.019 1 70.38 9 TYR B N 1
ATOM 1819 C CA . TYR B 1 9 ? -3.42 24.281 -0.401 1 70.38 9 TYR B CA 1
ATOM 1820 C C . TY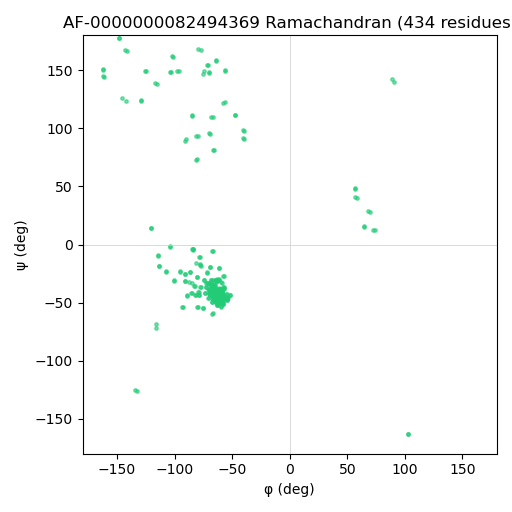R B 1 9 ? -4.379 25.125 -1.235 1 70.38 9 TYR B C 1
ATOM 1822 O O . TYR B 1 9 ? -4.324 25.094 -2.467 1 70.38 9 TYR B O 1
ATOM 1830 N N . GLY B 1 10 ? -5.234 25.875 -0.584 1 68.88 10 GLY B N 1
ATOM 1831 C CA . GLY B 1 10 ? -6.129 26.797 -1.261 1 68.88 10 GLY B CA 1
ATOM 1832 C C . GLY B 1 10 ? -7.141 26.109 -2.154 1 68.88 10 GLY B C 1
ATOM 1833 O O . GLY B 1 10 ? -7.625 26.688 -3.123 1 68.88 10 GLY B O 1
ATOM 1834 N N . MET B 1 11 ? -7.273 24.844 -1.96 1 75.5 11 MET B N 1
ATOM 1835 C CA . MET B 1 11 ? -8.195 24.078 -2.805 1 75.5 11 MET B CA 1
ATOM 1836 C C . MET B 1 11 ? -9.344 23.516 -1.981 1 75.5 11 MET B C 1
ATOM 1838 O O . MET B 1 11 ? -9.156 23.141 -0.818 1 75.5 11 MET B O 1
ATOM 1842 N N . SER B 1 12 ? -10.531 23.609 -2.568 1 83.12 12 SER B N 1
ATOM 1843 C CA . SER B 1 12 ? -11.695 22.969 -1.957 1 83.12 12 SER B CA 1
ATOM 1844 C C . SER B 1 12 ? -11.609 21.453 -2.043 1 83.12 12 SER B C 1
ATOM 1846 O O . SER B 1 12 ? -11.023 20.906 -2.982 1 83.12 12 SER B O 1
ATOM 1848 N N . SER B 1 13 ? -12.156 20.781 -1.037 1 86.81 13 SER B N 1
ATOM 1849 C CA . SER B 1 13 ? -12.172 19.312 -1.02 1 86.81 13 SER B CA 1
ATOM 1850 C C . SER B 1 13 ? -13.258 18.766 -1.938 1 86.81 13 SER B C 1
ATOM 1852 O O . SER B 1 13 ? -13.258 17.578 -2.264 1 86.81 13 SER B O 1
ATOM 1854 N N . PHE B 1 14 ? -14.117 19.516 -2.436 1 86.81 14 PHE B N 1
ATOM 1855 C CA . PHE B 1 14 ? -15.305 19.078 -3.15 1 86.81 14 PHE B CA 1
ATOM 1856 C C . PHE B 1 14 ? -14.922 18.328 -4.422 1 86.81 14 PHE B C 1
ATOM 1858 O O . PHE B 1 14 ? -15.375 17.188 -4.641 1 86.81 14 PHE B O 1
ATOM 1865 N N . PRO B 1 15 ? -14.117 18.812 -5.277 1 90.19 15 PRO B N 1
ATOM 1866 C CA . PRO B 1 15 ? -13.781 18.078 -6.5 1 90.19 15 PRO B CA 1
ATOM 1867 C C . PRO B 1 15 ? -13.094 16.75 -6.223 1 90.19 15 PRO B C 1
ATOM 1869 O O . PRO B 1 15 ? -13.344 15.758 -6.922 1 90.19 15 PRO B O 1
ATOM 1872 N N . VAL B 1 16 ? -12.258 16.75 -5.262 1 92.62 16 VAL B N 1
ATOM 1873 C CA . VAL B 1 16 ? -11.516 15.531 -4.938 1 92.62 16 VAL B CA 1
ATOM 1874 C C . VAL B 1 16 ? -12.477 14.477 -4.375 1 92.62 16 VAL B C 1
ATOM 1876 O O . VAL B 1 16 ? -12.383 13.297 -4.719 1 92.62 16 VAL B O 1
ATOM 1879 N N . SER B 1 17 ? -13.383 14.93 -3.555 1 93.12 17 SER B N 1
ATOM 1880 C CA . SER B 1 17 ? -14.359 14 -2.994 1 93.12 17 SER B CA 1
ATOM 1881 C C . SER B 1 17 ? -15.289 13.461 -4.074 1 93.12 17 SER B C 1
ATOM 1883 O O . SER B 1 17 ? -15.656 12.281 -4.055 1 93.12 17 SER B O 1
ATOM 1885 N N . MET B 1 18 ? -15.695 14.305 -4.977 1 94.69 18 MET B N 1
ATOM 1886 C CA . MET B 1 18 ? -16.531 13.852 -6.086 1 94.69 18 MET B CA 1
ATOM 1887 C C . MET B 1 18 ? -15.797 12.82 -6.934 1 94.69 18 MET B C 1
ATOM 1889 O O . MET B 1 18 ? -16.391 11.82 -7.352 1 94.69 18 MET B O 1
ATOM 1893 N N . PHE B 1 19 ? -14.562 13.078 -7.195 1 96.88 19 PHE B N 1
ATOM 1894 C CA . PHE B 1 19 ? -13.742 12.133 -7.945 1 96.88 19 PHE B CA 1
ATOM 1895 C C . PHE B 1 19 ? -13.648 10.797 -7.219 1 96.88 19 PHE B C 1
ATOM 1897 O O . PHE B 1 19 ? -13.766 9.742 -7.836 1 96.88 19 PHE B O 1
ATOM 1904 N N . ALA B 1 20 ? -13.453 10.836 -5.922 1 97.31 20 ALA B N 1
ATOM 1905 C CA . ALA B 1 20 ? -13.383 9.617 -5.117 1 97.31 20 ALA B CA 1
ATOM 1906 C C . ALA B 1 20 ? -14.672 8.82 -5.219 1 97.31 20 ALA B C 1
ATOM 1908 O O . ALA B 1 20 ? -14.648 7.59 -5.289 1 97.31 20 ALA B O 1
ATOM 1909 N N . HIS B 1 21 ? -15.82 9.484 -5.258 1 97.69 21 HIS B N 1
ATOM 1910 C CA . HIS B 1 21 ? -17.094 8.797 -5.379 1 97.69 21 HIS B CA 1
ATOM 1911 C C . HIS B 1 21 ? -17.25 8.133 -6.746 1 97.69 21 HIS B C 1
ATOM 1913 O O . HIS B 1 21 ? -17.766 7.023 -6.848 1 97.69 21 HIS B O 1
ATOM 1919 N N . LEU B 1 22 ? -16.781 8.828 -7.75 1 98.31 22 LEU B N 1
ATOM 1920 C CA . LEU B 1 22 ? -16.812 8.258 -9.094 1 98.31 22 LEU B CA 1
ATOM 1921 C C . LEU B 1 22 ? -15.93 7.02 -9.18 1 98.31 22 LEU B C 1
ATOM 1923 O O . LEU B 1 22 ? -16.297 6.031 -9.82 1 98.31 22 LEU B O 1
ATOM 1927 N N . LEU B 1 23 ? -14.82 7.102 -8.539 1 98.75 23 LEU B N 1
ATOM 1928 C CA . LEU B 1 23 ? -13.922 5.953 -8.508 1 98.75 23 LEU B CA 1
ATOM 1929 C C . LEU B 1 23 ? -14.562 4.777 -7.781 1 98.75 23 LEU B C 1
ATOM 1931 O O . LEU B 1 23 ? -14.438 3.631 -8.211 1 98.75 23 LEU B O 1
ATOM 1935 N N . ALA B 1 24 ? -15.25 5.094 -6.703 1 98.69 24 ALA B N 1
ATOM 1936 C CA . ALA B 1 24 ? -15.938 4.039 -5.961 1 98.69 24 ALA B CA 1
ATOM 1937 C C . ALA B 1 24 ? -16.969 3.33 -6.836 1 98.69 24 ALA B C 1
ATOM 1939 O O . ALA B 1 24 ? -17.078 2.102 -6.805 1 98.69 24 ALA B O 1
ATOM 1940 N N . ILE B 1 25 ? -17.656 4.07 -7.621 1 98.75 25 ILE B N 1
ATOM 1941 C CA . ILE B 1 25 ? -18.656 3.506 -8.531 1 98.75 25 ILE B CA 1
ATOM 1942 C C . ILE B 1 25 ? -17.969 2.648 -9.586 1 98.75 25 ILE B C 1
ATOM 1944 O O . ILE B 1 25 ? -18.391 1.529 -9.867 1 98.75 25 ILE B O 1
ATOM 1948 N N . ALA B 1 26 ? -16.906 3.152 -10.133 1 98.88 26 ALA B N 1
ATOM 1949 C CA . ALA B 1 26 ? -16.172 2.424 -11.164 1 98.88 26 ALA B CA 1
ATOM 1950 C C . ALA B 1 26 ? -15.602 1.122 -10.609 1 98.88 26 ALA B C 1
ATOM 1952 O O . ALA B 1 26 ? -15.695 0.073 -11.25 1 98.88 26 ALA B O 1
ATOM 1953 N N . ILE B 1 27 ? -15.016 1.187 -9.445 1 98.94 27 ILE B N 1
ATOM 1954 C CA . ILE B 1 27 ? -14.43 0.006 -8.82 1 98.94 27 ILE B CA 1
ATOM 1955 C C . ILE B 1 27 ? -15.523 -1.022 -8.539 1 98.94 27 ILE B C 1
ATOM 1957 O O . ILE B 1 27 ? -15.352 -2.211 -8.82 1 98.94 27 ILE B O 1
ATOM 1961 N N . THR B 1 28 ? -16.625 -0.543 -8.008 1 98.88 28 THR B N 1
ATOM 1962 C CA . THR B 1 28 ? -17.766 -1.428 -7.734 1 98.88 28 THR B CA 1
ATOM 1963 C C . THR B 1 28 ? -18.219 -2.135 -9.008 1 98.88 28 THR B C 1
ATOM 1965 O O . THR B 1 28 ? -18.422 -3.35 -9.016 1 98.88 28 THR B O 1
ATOM 1968 N N . THR B 1 29 ? -18.328 -1.381 -10.039 1 98.88 29 THR B N 1
ATOM 1969 C CA . THR B 1 29 ? -18.75 -1.938 -11.312 1 98.88 29 THR B CA 1
ATOM 1970 C C . THR B 1 29 ? -17.766 -2.99 -11.805 1 98.88 29 THR B C 1
ATOM 1972 O O . THR B 1 29 ? -18.172 -4.09 -12.195 1 98.88 29 THR B O 1
ATOM 1975 N N . LEU B 1 30 ? -16.5 -2.723 -11.758 1 98.88 30 LEU B N 1
ATOM 1976 C CA . LEU B 1 30 ? -15.484 -3.654 -12.25 1 98.88 30 LEU B CA 1
ATOM 1977 C C . LEU B 1 30 ? -15.453 -4.922 -11.406 1 98.88 30 LEU B C 1
ATOM 1979 O O . LEU B 1 30 ? -15.328 -6.027 -11.938 1 98.88 30 LEU B O 1
ATOM 1983 N N . VAL B 1 31 ? -15.555 -4.777 -10.102 1 98.88 31 VAL B N 1
ATOM 1984 C CA . VAL B 1 31 ? -15.555 -5.93 -9.211 1 98.88 31 VAL B CA 1
ATOM 1985 C C . VAL B 1 31 ? -16.766 -6.805 -9.5 1 98.88 31 VAL B C 1
ATOM 1987 O O . VAL B 1 31 ? -16.656 -8.031 -9.555 1 98.88 31 VAL B O 1
ATOM 1990 N N . LEU B 1 32 ? -17.891 -6.164 -9.688 1 98.75 32 LEU B N 1
ATOM 1991 C CA . LEU B 1 32 ? -19.109 -6.922 -9.977 1 98.75 32 LEU B CA 1
ATOM 1992 C C . LEU B 1 32 ? -19 -7.633 -11.32 1 98.75 32 LEU B C 1
ATOM 1994 O O . LEU B 1 32 ? -19.359 -8.805 -11.438 1 98.75 32 LEU B O 1
ATOM 1998 N N . VAL B 1 33 ? -18.531 -6.949 -12.328 1 98.75 33 VAL B N 1
ATOM 1999 C CA . VAL B 1 33 ? -18.344 -7.578 -13.633 1 98.75 33 VAL B CA 1
ATOM 2000 C C . VAL B 1 33 ? -17.375 -8.758 -13.5 1 98.75 33 VAL B C 1
ATOM 2002 O O . VAL B 1 33 ? -17.625 -9.828 -14.047 1 98.75 33 VAL B O 1
ATOM 2005 N N . TRP B 1 34 ? -16.281 -8.57 -12.773 1 98.81 34 TRP B N 1
ATOM 2006 C CA . TRP B 1 34 ? -15.281 -9.617 -12.578 1 98.81 34 TRP B CA 1
ATOM 2007 C C . TRP B 1 34 ? -15.906 -10.852 -11.938 1 98.81 34 TRP B C 1
ATOM 2009 O O . TRP B 1 34 ? -15.812 -11.953 -12.477 1 98.81 34 TRP B O 1
ATOM 2019 N N . LEU B 1 35 ? -16.641 -10.703 -10.906 1 98.69 35 LEU B N 1
ATOM 2020 C CA . LEU B 1 35 ? -17.094 -11.82 -10.086 1 98.69 35 LEU B CA 1
ATOM 2021 C C . LEU B 1 35 ? -18.328 -12.469 -10.688 1 98.69 35 LEU B C 1
ATOM 2023 O O . LEU B 1 35 ? -18.5 -13.688 -10.625 1 98.69 35 LEU B O 1
ATOM 2027 N N . LEU B 1 36 ? -19.203 -11.648 -11.289 1 98.19 36 LEU B N 1
ATOM 2028 C CA . LEU B 1 36 ? -20.453 -12.18 -11.812 1 98.19 36 LEU B CA 1
ATOM 2029 C C . LEU B 1 36 ? -20.266 -12.742 -13.219 1 98.19 36 LEU B C 1
ATOM 2031 O O . LEU B 1 36 ? -20.797 -13.805 -13.539 1 98.19 36 LEU B O 1
ATOM 2035 N N . HIS B 1 37 ? -19.547 -12.07 -14.023 1 98.12 37 HIS B N 1
ATOM 2036 C CA . HIS B 1 37 ? -19.406 -12.469 -15.422 1 98.12 37 HIS B CA 1
ATOM 2037 C C . HIS B 1 37 ? -18.234 -13.43 -15.602 1 98.12 37 HIS B C 1
ATOM 2039 O O . HIS B 1 37 ? -18.375 -14.477 -16.234 1 98.12 37 HIS B O 1
ATOM 2045 N N . PHE B 1 38 ? -17.125 -13.195 -15.008 1 98.25 38 PHE B N 1
ATOM 2046 C CA . PHE B 1 38 ? -15.922 -13.984 -15.281 1 98.25 38 PHE B CA 1
ATOM 2047 C C . PHE B 1 38 ? -15.781 -15.109 -14.266 1 98.25 38 PHE B C 1
ATOM 2049 O O . PHE B 1 38 ? -15.102 -16.109 -14.531 1 98.25 38 PHE B O 1
ATOM 2056 N N . ARG B 1 39 ? -16.375 -14.984 -13.062 1 97.88 39 ARG B N 1
ATOM 2057 C CA . ARG B 1 39 ? -16.141 -15.969 -12 1 97.88 39 ARG B CA 1
ATOM 2058 C C . ARG B 1 39 ? -17.438 -16.625 -11.57 1 97.88 39 ARG B C 1
ATOM 2060 O O . ARG B 1 39 ? -17.531 -17.172 -10.469 1 97.88 39 ARG B O 1
ATOM 2067 N N . GLU B 1 40 ? -18.438 -16.484 -12.312 1 97.12 40 GLU B N 1
ATOM 2068 C CA . GLU B 1 40 ? -19.656 -17.266 -12.281 1 97.12 40 GLU B CA 1
ATOM 2069 C C . GLU B 1 40 ? -20.516 -16.906 -11.07 1 97.12 40 GLU B C 1
ATOM 2071 O O . GLU B 1 40 ? -21.312 -17.719 -10.602 1 97.12 40 GLU B O 1
ATOM 2076 N N . GLY B 1 41 ? -20.188 -15.805 -10.406 1 97.94 41 GLY B N 1
ATOM 2077 C CA . GLY B 1 41 ? -21.109 -15.297 -9.398 1 97.94 41 GLY B CA 1
ATOM 2078 C C . GLY B 1 41 ? -20.672 -15.609 -7.98 1 97.94 41 GLY B C 1
ATOM 2079 O O . GLY B 1 41 ? -19.484 -15.891 -7.738 1 97.94 41 GLY B O 1
ATOM 2080 N N . LEU B 1 42 ? -21.594 -15.492 -7.051 1 97.94 42 LEU B N 1
ATOM 2081 C CA . LEU B 1 42 ? -21.359 -15.609 -5.617 1 97.94 42 LEU B CA 1
ATOM 2082 C C . LEU B 1 42 ? -22.266 -16.656 -4.996 1 97.94 42 LEU B C 1
ATOM 2084 O O . LEU B 1 42 ? -23.406 -16.844 -5.445 1 97.94 42 LEU B O 1
ATOM 2088 N N . ALA B 1 43 ? -21.797 -17.297 -3.953 1 97.62 43 ALA B N 1
ATOM 2089 C CA . ALA B 1 43 ? -22.609 -18.203 -3.15 1 97.62 43 ALA B CA 1
ATOM 2090 C C . ALA B 1 43 ? -21.969 -18.453 -1.787 1 97.62 43 ALA B C 1
ATOM 2092 O O . ALA B 1 43 ? -20.75 -18.5 -1.669 1 97.62 43 ALA B O 1
ATOM 2093 N N . PHE B 1 44 ? -22.781 -18.609 -0.762 1 97.19 44 PHE B N 1
ATOM 2094 C CA . PHE B 1 44 ? -22.266 -18.953 0.555 1 97.19 44 PHE B CA 1
ATOM 2095 C C . PHE B 1 44 ? -22.141 -20.469 0.693 1 97.19 44 PHE B C 1
ATOM 2097 O O . PHE B 1 44 ? -21.375 -20.969 1.531 1 97.19 44 PHE B O 1
ATOM 2104 N N . LYS B 1 45 ? -23.031 -21.109 0.035 1 96.81 45 LYS B N 1
ATOM 2105 C CA . LYS B 1 45 ? -22.984 -22.578 -0.076 1 96.81 45 LYS B CA 1
ATOM 2106 C C . LYS B 1 45 ? -23.109 -23.016 -1.531 1 96.81 45 LYS B C 1
ATOM 2108 O O . LYS B 1 45 ? -24.016 -22.594 -2.242 1 96.81 45 LYS B O 1
ATOM 2113 N N . SER B 1 46 ? -22.141 -23.75 -1.939 1 97.12 46 SER B N 1
ATOM 2114 C CA . SER B 1 46 ? -22.141 -24.188 -3.334 1 97.12 46 SER B CA 1
ATOM 2115 C C . SER B 1 46 ? -21.203 -25.375 -3.545 1 97.12 46 SER B C 1
ATOM 2117 O O . SER B 1 46 ? -20.188 -25.5 -2.865 1 97.12 46 SER B O 1
ATOM 2119 N N . ALA B 1 47 ? -21.516 -26.219 -4.492 1 96.81 47 ALA B N 1
ATOM 2120 C CA . ALA B 1 47 ? -20.609 -27.266 -4.938 1 96.81 47 ALA B CA 1
ATOM 2121 C C . ALA B 1 47 ? -19.422 -26.688 -5.691 1 96.81 47 ALA B C 1
ATOM 2123 O O . ALA B 1 47 ? -18.312 -27.25 -5.66 1 96.81 47 ALA B O 1
ATOM 2124 N N . ASN B 1 48 ? -19.672 -25.594 -6.391 1 97.25 48 ASN B N 1
ATOM 2125 C CA . ASN B 1 48 ? -18.609 -24.812 -7.004 1 97.25 48 ASN B CA 1
ATOM 2126 C C . ASN B 1 48 ? -17.938 -23.875 -5.996 1 97.25 48 ASN B C 1
ATOM 2128 O O . ASN B 1 48 ? -18.344 -22.719 -5.844 1 97.25 48 ASN B O 1
ATOM 2132 N N . LYS B 1 49 ? -16.891 -24.25 -5.367 1 97.81 49 LYS B N 1
ATOM 2133 C CA . LYS B 1 49 ? -16.297 -23.609 -4.195 1 97.81 49 LYS B CA 1
ATOM 2134 C C . LYS B 1 49 ? -15.781 -22.219 -4.527 1 97.81 49 LYS B C 1
ATOM 2136 O O . LYS B 1 49 ? -15.867 -21.297 -3.701 1 97.81 49 LYS B O 1
ATOM 2141 N N . PRO B 1 50 ? -15.273 -22.031 -5.703 1 97.56 50 PRO B N 1
ATOM 2142 C CA . PRO B 1 50 ? -14.789 -20.688 -6.039 1 97.56 50 PRO B CA 1
ATOM 2143 C C . PRO B 1 50 ? -15.875 -19.625 -5.891 1 97.56 50 PRO B C 1
ATOM 2145 O O . PRO B 1 50 ? -15.562 -18.453 -5.676 1 97.56 50 PRO B O 1
ATOM 2148 N N . LYS B 1 51 ? -17.094 -19.953 -6.02 1 98.38 51 LYS B N 1
ATOM 2149 C CA . LYS B 1 51 ? -18.172 -19 -5.812 1 98.38 51 LYS B CA 1
ATOM 2150 C C . LYS B 1 51 ? -18.219 -18.516 -4.363 1 98.38 51 LYS B C 1
ATOM 2152 O O . LYS B 1 51 ? -18.625 -17.391 -4.09 1 98.38 51 LYS B O 1
ATOM 2157 N N . ILE B 1 52 ? -17.812 -19.375 -3.465 1 98.62 52 ILE B N 1
ATOM 2158 C CA . ILE B 1 52 ? -17.703 -19 -2.059 1 98.62 52 ILE B CA 1
ATOM 2159 C C . ILE B 1 52 ? -16.562 -18 -1.871 1 98.62 52 ILE B C 1
ATOM 2161 O O . ILE B 1 52 ? -16.703 -17.016 -1.162 1 98.62 52 ILE B O 1
ATOM 2165 N N . PHE B 1 53 ? -15.469 -18.297 -2.521 1 98.69 53 PHE B N 1
ATOM 2166 C CA . PHE B 1 53 ? -14.328 -17.391 -2.463 1 98.69 53 PHE B CA 1
ATOM 2167 C C . PHE B 1 53 ? -14.719 -15.992 -2.945 1 98.69 53 PHE B C 1
ATOM 2169 O O . PHE B 1 53 ? -14.273 -14.992 -2.385 1 98.69 53 PHE B O 1
ATOM 2176 N N . ASN B 1 54 ? -15.555 -15.93 -3.951 1 98.81 54 ASN B N 1
ATOM 2177 C CA . ASN B 1 54 ? -15.906 -14.672 -4.602 1 98.81 54 ASN B CA 1
ATOM 2178 C C . ASN B 1 54 ? -16.578 -13.703 -3.625 1 98.81 54 ASN B C 1
ATOM 2180 O O . ASN B 1 54 ? -16.547 -12.492 -3.838 1 98.81 54 ASN B O 1
ATOM 2184 N N . VAL B 1 55 ? -17.109 -14.195 -2.549 1 98.81 55 VAL B N 1
ATOM 2185 C CA . VAL B 1 55 ? -17.734 -13.359 -1.532 1 98.81 55 VAL B CA 1
ATOM 2186 C C . VAL B 1 55 ? -16.672 -12.516 -0.835 1 98.81 55 VAL B C 1
ATOM 2188 O O . VAL B 1 55 ? -16.922 -11.367 -0.463 1 98.81 55 VAL B O 1
ATOM 2191 N N . HIS B 1 56 ? -15.5 -13.07 -0.762 1 98.88 56 HIS B N 1
ATOM 2192 C CA . HIS B 1 56 ? -14.406 -12.422 -0.038 1 98.88 56 HIS B CA 1
ATOM 2193 C C . HIS B 1 56 ? -13.969 -11.141 -0.739 1 98.88 56 HIS B C 1
ATOM 2195 O O . HIS B 1 56 ? -14.07 -10.055 -0.173 1 98.88 56 HIS B O 1
ATOM 2201 N N . PRO B 1 57 ? -13.516 -11.18 -2 1 98.88 57 PRO B N 1
ATOM 2202 C CA . PRO B 1 57 ? -13.102 -9.922 -2.613 1 98.88 57 PRO B CA 1
ATOM 2203 C C . PRO B 1 57 ? -14.25 -8.922 -2.754 1 98.88 57 PRO B C 1
ATOM 2205 O O . PRO B 1 57 ? -14.039 -7.711 -2.693 1 98.88 57 PRO B O 1
ATOM 2208 N N . LEU B 1 58 ? -15.461 -9.398 -2.949 1 98.88 58 LEU B N 1
ATOM 2209 C CA . LEU B 1 58 ? -16.609 -8.5 -3.053 1 98.88 58 LEU B CA 1
ATOM 2210 C C . LEU B 1 58 ? -16.766 -7.672 -1.783 1 98.88 58 LEU B C 1
ATOM 2212 O O . LEU B 1 58 ? -16.812 -6.441 -1.845 1 98.88 58 LEU B O 1
ATOM 2216 N N . LEU B 1 59 ? -16.812 -8.359 -0.673 1 98.88 59 LEU B N 1
ATOM 2217 C CA . LEU B 1 59 ? -17.078 -7.691 0.594 1 98.88 59 LEU B CA 1
ATOM 2218 C C . LEU B 1 59 ? -15.852 -6.918 1.069 1 98.88 59 LEU B C 1
ATOM 2220 O O . LEU B 1 59 ? -15.984 -5.879 1.719 1 98.88 59 LEU B O 1
ATOM 2224 N N . MET B 1 60 ? -14.703 -7.406 0.724 1 98.94 60 MET B N 1
ATOM 2225 C CA . MET B 1 60 ? -13.5 -6.715 1.167 1 98.94 60 MET B CA 1
ATOM 2226 C C . MET B 1 60 ? -13.297 -5.418 0.387 1 98.94 60 MET B C 1
ATOM 2228 O O . MET B 1 60 ? -12.945 -4.391 0.964 1 98.94 60 MET B O 1
ATOM 2232 N N . VAL B 1 61 ? -13.516 -5.445 -0.894 1 98.88 61 VAL B N 1
ATOM 2233 C CA . VAL B 1 61 ? -13.266 -4.254 -1.701 1 98.88 61 VAL B CA 1
ATOM 2234 C C . VAL B 1 61 ? -14.438 -3.283 -1.566 1 98.88 61 VAL B C 1
ATOM 2236 O O . VAL B 1 61 ? -14.258 -2.145 -1.128 1 98.88 61 VAL B O 1
ATOM 2239 N N . ILE B 1 62 ? -15.664 -3.678 -1.796 1 98.56 62 ILE B N 1
ATOM 2240 C CA . ILE B 1 62 ? -16.812 -2.783 -1.81 1 98.56 62 ILE B CA 1
ATOM 2241 C C . ILE B 1 62 ? -17.25 -2.469 -0.378 1 98.56 62 ILE B C 1
ATOM 2243 O O . ILE B 1 62 ? -17.484 -1.309 -0.037 1 98.56 62 ILE B O 1
ATOM 2247 N N . GLY B 1 63 ? -17.281 -3.48 0.465 1 98.31 63 GLY B N 1
ATOM 2248 C CA . GLY B 1 63 ? -17.797 -3.324 1.82 1 98.31 63 GLY B CA 1
ATOM 2249 C C . GLY B 1 63 ? -16.766 -2.748 2.777 1 98.31 63 GLY B C 1
ATOM 2250 O O . GLY B 1 63 ? -17.078 -1.866 3.578 1 98.31 63 GLY B O 1
ATOM 2251 N N . PHE B 1 64 ? -15.523 -3.23 2.711 1 98.75 64 PHE B N 1
ATOM 2252 C CA . PHE B 1 64 ? -14.523 -2.85 3.699 1 98.75 64 PHE B CA 1
ATOM 2253 C C . PHE B 1 64 ? -13.719 -1.649 3.219 1 98.75 64 PHE B C 1
ATOM 2255 O O . PHE B 1 64 ? -13.727 -0.593 3.854 1 98.75 64 PHE B O 1
ATOM 2262 N N . VAL B 1 65 ? -13.125 -1.681 2.062 1 98.88 65 VAL B N 1
ATOM 2263 C CA . VAL B 1 65 ? -12.203 -0.661 1.583 1 98.88 65 VAL B CA 1
ATOM 2264 C C . VAL B 1 65 ? -12.977 0.583 1.157 1 98.88 65 VAL B C 1
ATOM 2266 O O . VAL B 1 65 ? -12.711 1.686 1.643 1 98.88 65 VAL B O 1
ATOM 2269 N N . LEU B 1 66 ? -13.93 0.46 0.29 1 98.88 66 LEU B N 1
ATOM 2270 C CA . LEU B 1 66 ? -14.609 1.618 -0.281 1 98.88 66 LEU B CA 1
ATOM 2271 C C . LEU B 1 66 ? -15.477 2.309 0.764 1 98.88 66 LEU B C 1
ATOM 2273 O O . LEU B 1 66 ? -15.484 3.539 0.858 1 98.88 66 LEU B O 1
ATOM 2277 N N . ILE B 1 67 ? -16.188 1.517 1.563 1 98.81 67 ILE B N 1
ATOM 2278 C CA . ILE B 1 67 ? -17.047 2.115 2.574 1 98.81 67 ILE B CA 1
ATOM 2279 C C . ILE B 1 67 ? -16.203 2.77 3.66 1 98.81 67 ILE B C 1
ATOM 2281 O O . ILE B 1 67 ? -16.562 3.826 4.184 1 98.81 67 ILE B O 1
ATOM 2285 N N . SER B 1 68 ? -15.117 2.152 4.039 1 98.75 68 SER B N 1
ATOM 2286 C CA . SER B 1 68 ? -14.195 2.793 4.977 1 98.75 68 SER B CA 1
ATOM 2287 C C . SER B 1 68 ? -13.703 4.133 4.441 1 98.75 68 SER B C 1
ATOM 2289 O O . SER B 1 68 ? -13.594 5.105 5.188 1 98.75 68 SER B O 1
ATOM 2291 N N . GLY B 1 69 ? -13.344 4.121 3.117 1 98.56 69 GLY B N 1
ATOM 2292 C CA . GLY B 1 69 ? -12.938 5.375 2.506 1 98.56 69 GLY B CA 1
ATOM 2293 C C . GLY B 1 69 ? -14.008 6.449 2.568 1 98.56 69 GLY B C 1
ATOM 2294 O O . GLY B 1 69 ? -13.711 7.609 2.854 1 98.56 69 GLY B O 1
ATOM 2295 N N . GLN B 1 70 ? -15.25 6.086 2.344 1 98.06 70 GLN B N 1
ATOM 2296 C CA . GLN B 1 70 ? -16.375 7.016 2.457 1 98.06 70 GLN B CA 1
ATOM 2297 C C . GLN B 1 70 ? -16.516 7.543 3.883 1 98.06 70 GLN B C 1
ATOM 2299 O O . GLN B 1 70 ? -16.812 8.719 4.09 1 98.06 70 GLN B O 1
ATOM 2304 N N . ALA B 1 71 ? -16.312 6.621 4.805 1 98.31 71 ALA B N 1
ATOM 2305 C CA . ALA B 1 71 ? -16.406 7.008 6.211 1 98.31 71 ALA B CA 1
ATOM 2306 C C . ALA B 1 71 ? -15.367 8.078 6.551 1 98.31 71 ALA B C 1
ATOM 2308 O O . ALA B 1 71 ? -15.672 9.039 7.262 1 98.31 71 ALA B O 1
ATOM 2309 N N . ILE B 1 72 ? -14.18 7.902 6.051 1 97.75 72 ILE B N 1
ATOM 2310 C CA . ILE B 1 72 ? -13.094 8.844 6.297 1 97.75 72 ILE B CA 1
ATOM 2311 C C . ILE B 1 72 ? -13.445 10.203 5.699 1 97.75 72 ILE B C 1
ATOM 2313 O O . ILE B 1 72 ? -13.211 11.242 6.32 1 97.75 72 ILE B O 1
ATOM 2317 N N . MET B 1 73 ? -14.062 10.203 4.57 1 97.12 73 MET B N 1
ATOM 2318 C CA . MET B 1 73 ? -14.344 11.445 3.859 1 97.12 73 MET B CA 1
ATOM 2319 C C . MET B 1 73 ? -15.625 12.086 4.383 1 97.12 73 MET B C 1
ATOM 2321 O O . MET B 1 73 ? -15.977 13.203 3.979 1 97.12 73 MET B O 1
ATOM 2325 N N . ALA B 1 74 ? -16.359 11.508 5.293 1 95.12 74 ALA B N 1
ATOM 2326 C CA . ALA B 1 74 ? -17.672 11.945 5.754 1 95.12 74 ALA B CA 1
ATOM 2327 C C . ALA B 1 74 ? -17.609 13.352 6.332 1 95.12 74 ALA B C 1
ATOM 2329 O O . ALA B 1 74 ? -18.547 14.133 6.184 1 95.12 74 ALA B O 1
ATOM 2330 N N . TYR B 1 75 ? -16.531 13.719 6.934 1 91.12 75 TYR B N 1
ATOM 2331 C CA . TYR B 1 75 ? -16.391 15.023 7.57 1 91.12 75 TYR B CA 1
ATOM 2332 C C . TYR B 1 75 ? -16.344 16.141 6.527 1 91.12 75 TYR B C 1
ATOM 2334 O O . TYR B 1 75 ? -16.547 17.312 6.848 1 91.12 75 TYR B O 1
ATOM 2342 N N . LYS B 1 76 ? -16.016 15.711 5.266 1 89.69 76 LYS B N 1
ATOM 2343 C CA . LYS B 1 76 ? -15.906 16.688 4.191 1 89.69 76 LYS B CA 1
ATOM 2344 C C . LYS B 1 76 ? -17.078 16.578 3.227 1 89.69 76 LYS B C 1
ATOM 2346 O O . LYS B 1 76 ? -17.438 17.562 2.568 1 89.69 76 LYS B O 1
ATOM 2351 N N . THR B 1 77 ? -17.672 15.469 3.205 1 91.12 77 THR B N 1
ATOM 2352 C CA . THR B 1 77 ? -18.656 15.219 2.158 1 91.12 77 THR B CA 1
ATOM 2353 C C . THR B 1 77 ? -20.078 15.406 2.693 1 91.12 77 THR B C 1
ATOM 2355 O O . THR B 1 77 ? -21 15.711 1.935 1 91.12 77 THR B O 1
ATOM 2358 N N . VAL B 1 78 ? -20.234 15.125 3.961 1 91.5 78 VAL B N 1
ATOM 2359 C CA . VAL B 1 78 ? -21.547 15.281 4.559 1 91.5 78 VAL B CA 1
ATOM 2360 C C . VAL B 1 78 ? -21.75 16.734 5 1 91.5 78 VAL B C 1
ATOM 2362 O O . VAL B 1 78 ? -21.078 17.203 5.922 1 91.5 78 VAL B O 1
ATOM 2365 N N . ARG B 1 79 ? -22.594 17.453 4.383 1 92 79 ARG B N 1
ATOM 2366 C CA . ARG B 1 79 ? -22.906 18.844 4.695 1 92 79 ARG B CA 1
ATOM 2367 C C . ARG B 1 79 ? -23.891 18.938 5.852 1 92 79 ARG B C 1
ATOM 2369 O O . ARG B 1 79 ? -25.094 19.156 5.637 1 92 79 ARG B O 1
ATOM 2376 N N . ALA B 1 80 ? -23.5 18.672 7.016 1 93.31 80 ALA B N 1
ATOM 2377 C CA . ALA B 1 80 ? -24.297 18.672 8.242 1 93.31 80 ALA B CA 1
ATOM 2378 C C . ALA B 1 80 ? -23.453 19.078 9.445 1 93.31 80 ALA B C 1
ATOM 2380 O O . ALA B 1 80 ? -22.297 19.469 9.297 1 93.31 80 ALA B O 1
ATOM 2381 N N . ARG B 1 81 ? -24.156 19.141 10.578 1 93.38 81 ARG B N 1
ATOM 2382 C CA . ARG B 1 81 ? -23.453 19.453 11.812 1 93.38 81 ARG B CA 1
ATOM 2383 C C . ARG B 1 81 ? -22.438 18.375 12.164 1 93.38 81 ARG B C 1
ATOM 2385 O O . ARG B 1 81 ? -22.562 17.234 11.711 1 93.38 81 ARG B O 1
ATOM 2392 N N . ARG B 1 82 ? -21.516 18.719 12.93 1 90.38 82 ARG B N 1
ATOM 2393 C CA . ARG B 1 82 ? -20.406 17.844 13.266 1 90.38 82 ARG B CA 1
ATOM 2394 C 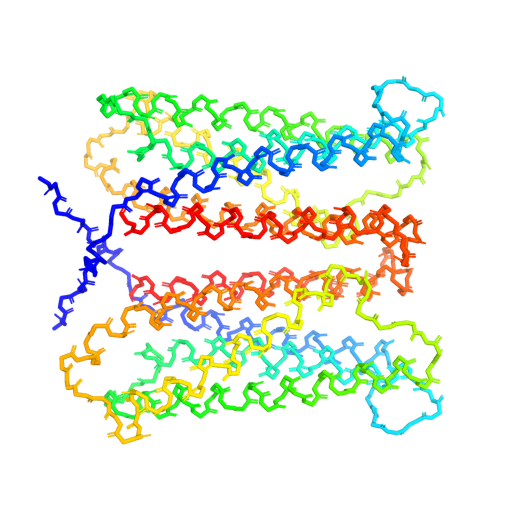C . ARG B 1 82 ? -20.891 16.547 13.898 1 90.38 82 ARG B C 1
ATOM 2396 O O . ARG B 1 82 ? -20.328 15.477 13.625 1 90.38 82 ARG B O 1
ATOM 2403 N N . ASN B 1 83 ? -21.875 16.641 14.648 1 90.44 83 ASN B N 1
ATOM 2404 C CA . ASN B 1 83 ? -22.391 15.438 15.305 1 90.44 83 ASN B CA 1
ATOM 2405 C C . ASN B 1 83 ? -22.969 14.453 14.297 1 90.44 83 ASN B C 1
ATOM 2407 O O . ASN B 1 83 ? -22.828 13.234 14.453 1 90.44 83 ASN B O 1
ATOM 2411 N N . ILE B 1 84 ? -23.594 14.969 13.336 1 94.5 84 ILE B N 1
ATOM 2412 C CA . ILE B 1 84 ? -24.156 14.125 12.289 1 94.5 84 ILE B CA 1
ATOM 2413 C C . ILE B 1 84 ? -23.031 13.516 11.453 1 94.5 84 ILE B C 1
ATOM 2415 O O . ILE B 1 84 ? -23.094 12.344 11.086 1 94.5 84 ILE B O 1
ATOM 2419 N N . GLN B 1 85 ? -22.016 14.305 11.18 1 95.44 85 GLN B N 1
ATOM 2420 C CA . GLN B 1 85 ? -20.844 13.789 10.469 1 95.44 85 GLN B CA 1
ATOM 2421 C C . GLN B 1 85 ? -20.203 12.633 11.227 1 95.44 85 GLN B C 1
ATOM 2423 O O . GLN B 1 85 ? -19.828 11.625 10.633 1 95.44 85 GLN B O 1
ATOM 2428 N N . LYS B 1 86 ? -20.172 12.781 12.492 1 94.31 86 LYS B N 1
ATOM 2429 C CA . LYS B 1 86 ? -19.594 11.742 13.352 1 94.31 86 LYS B CA 1
ATOM 2430 C C . LYS B 1 86 ? -20.438 10.469 13.305 1 94.31 86 LYS B C 1
ATOM 2432 O O . LYS B 1 86 ? -19.891 9.359 13.312 1 94.31 86 LYS B O 1
ATOM 2437 N N . ILE B 1 87 ? -21.688 10.664 13.297 1 95.62 87 ILE B N 1
ATOM 2438 C CA . ILE B 1 87 ? -22.578 9.516 13.25 1 95.62 87 ILE B CA 1
ATOM 2439 C C . ILE B 1 87 ? -22.375 8.75 11.945 1 95.62 87 ILE B C 1
ATOM 2441 O O . ILE B 1 87 ? -22.281 7.523 11.945 1 95.62 87 ILE B O 1
ATOM 2445 N N . PHE B 1 88 ? -22.312 9.461 10.836 1 96.81 88 PHE B N 1
ATOM 2446 C CA . PHE B 1 88 ? -22.047 8.828 9.555 1 96.81 88 PHE B CA 1
ATOM 2447 C C . PHE B 1 88 ? -20.703 8.109 9.57 1 96.81 88 PHE B C 1
ATOM 2449 O O . PHE B 1 88 ? -20.594 6.969 9.117 1 96.81 88 PHE B O 1
ATOM 2456 N N . HIS B 1 89 ? -19.672 8.773 10.094 1 97.69 89 HIS B N 1
ATOM 2457 C CA . HIS B 1 89 ? -18.344 8.18 10.227 1 97.69 89 HIS B CA 1
ATOM 2458 C C . HIS B 1 89 ? -18.406 6.875 11.008 1 97.69 89 HIS B C 1
ATOM 2460 O O . HIS B 1 89 ? -17.875 5.855 10.562 1 97.69 89 HIS B O 1
ATOM 2466 N N . LEU B 1 90 ? -19.109 6.887 12.078 1 97.25 90 LEU B N 1
ATOM 2467 C CA . LEU B 1 90 ? -19.234 5.746 12.984 1 97.25 90 LEU B CA 1
ATOM 2468 C C . LEU B 1 90 ? -19.984 4.602 12.312 1 97.25 90 LEU B C 1
ATOM 2470 O O . LEU B 1 90 ? -19.531 3.457 12.336 1 97.25 90 LEU B O 1
ATOM 2474 N N . ILE B 1 91 ? -21.062 4.859 11.711 1 97.88 91 ILE B N 1
ATOM 2475 C CA . ILE B 1 91 ? -21.938 3.848 11.141 1 97.88 91 ILE B CA 1
ATOM 2476 C C . ILE B 1 91 ? -21.281 3.223 9.914 1 97.88 91 ILE B C 1
ATOM 2478 O O . ILE B 1 91 ? -21.312 2.004 9.734 1 97.88 91 ILE B O 1
ATOM 2482 N N . LEU B 1 92 ? -20.75 4.035 9.062 1 98.62 92 LEU B N 1
ATOM 2483 C CA . LEU B 1 92 ? -20.094 3.518 7.863 1 98.62 92 LEU B CA 1
ATOM 2484 C C . LEU B 1 92 ? -18.922 2.621 8.227 1 98.62 92 LEU B C 1
ATOM 2486 O O . LEU B 1 92 ? -18.719 1.573 7.609 1 98.62 92 LEU B O 1
ATOM 2490 N N . HIS B 1 93 ? -18.141 3.014 9.25 1 98.75 93 HIS B N 1
ATOM 2491 C CA . HIS B 1 93 ? -17.047 2.148 9.672 1 98.75 93 HIS B CA 1
ATOM 2492 C C . HIS B 1 93 ? -17.562 0.852 10.281 1 98.75 93 HIS B C 1
ATOM 2494 O O . HIS B 1 93 ? -16.938 -0.2 10.156 1 98.75 93 HIS B O 1
ATOM 2500 N N . PHE B 1 94 ? -18.719 0.89 10.914 1 98.56 94 PHE B N 1
ATOM 2501 C CA . PHE B 1 94 ? -19.328 -0.33 11.438 1 98.56 94 PHE B CA 1
ATOM 2502 C C . PHE B 1 94 ? -19.734 -1.26 10.305 1 98.56 94 PHE B C 1
ATOM 2504 O O . PHE B 1 94 ? -19.5 -2.469 10.367 1 98.56 94 PHE B O 1
ATOM 2511 N N . ILE B 1 95 ? -20.359 -0.729 9.297 1 98.81 95 ILE B N 1
ATOM 2512 C CA . ILE B 1 95 ? -20.75 -1.502 8.125 1 98.81 95 ILE B CA 1
ATOM 2513 C C . ILE B 1 95 ? -19.516 -2.121 7.473 1 98.81 95 ILE B C 1
ATOM 2515 O O . ILE B 1 95 ? -19.531 -3.297 7.102 1 98.81 95 ILE B O 1
ATOM 2519 N N . ALA B 1 96 ? -18.484 -1.323 7.348 1 98.88 96 ALA B N 1
ATOM 2520 C CA . ALA B 1 96 ? -17.234 -1.825 6.781 1 98.88 96 ALA B CA 1
ATOM 2521 C C . ALA B 1 96 ? -16.688 -2.98 7.609 1 98.88 96 ALA B C 1
ATOM 2523 O O . ALA B 1 96 ? -16.266 -4 7.059 1 98.88 96 ALA B O 1
ATOM 2524 N N . LEU B 1 97 ? -16.703 -2.816 8.891 1 98.81 97 LEU B N 1
ATOM 2525 C CA . LEU B 1 97 ? -16.203 -3.859 9.789 1 98.81 97 LEU B CA 1
ATOM 2526 C C . LEU B 1 97 ? -17.031 -5.141 9.633 1 98.81 97 LEU B C 1
ATOM 2528 O O . LEU B 1 97 ? -16.469 -6.23 9.539 1 98.81 97 LEU B O 1
ATOM 2532 N N . ALA B 1 98 ? -18.312 -5.016 9.609 1 98.81 98 ALA B N 1
ATOM 2533 C CA . ALA B 1 98 ? -19.203 -6.164 9.445 1 98.81 98 ALA B CA 1
ATOM 2534 C C . ALA B 1 98 ? -18.953 -6.867 8.109 1 98.81 98 ALA B C 1
ATOM 2536 O O . ALA B 1 98 ? -18.859 -8.094 8.062 1 98.81 98 ALA B O 1
ATOM 2537 N N . ALA B 1 99 ? -18.875 -6.105 7.074 1 98.81 99 ALA B N 1
ATOM 2538 C CA . ALA B 1 99 ? -18.547 -6.664 5.762 1 98.81 99 ALA B CA 1
ATOM 2539 C C . ALA B 1 99 ? -17.219 -7.391 5.785 1 98.81 99 ALA B C 1
ATOM 2541 O O . ALA B 1 99 ? -17.078 -8.477 5.211 1 98.81 99 ALA B O 1
ATOM 2542 N N . GLY B 1 100 ? -16.234 -6.75 6.434 1 98.81 100 GLY B N 1
ATOM 2543 C CA . GLY B 1 100 ? -14.938 -7.383 6.562 1 98.81 100 GLY B CA 1
ATOM 2544 C C . GLY B 1 100 ? -14.992 -8.719 7.273 1 98.81 100 GLY B C 1
ATOM 2545 O O . GLY B 1 100 ? -14.352 -9.688 6.844 1 98.81 100 GLY B O 1
ATOM 2546 N N . ILE B 1 101 ? -15.719 -8.766 8.32 1 98.75 101 ILE B N 1
ATOM 2547 C CA . ILE B 1 101 ? -15.836 -9.992 9.109 1 98.75 101 ILE B CA 1
ATOM 2548 C C . ILE B 1 101 ? -16.469 -11.094 8.258 1 98.75 101 ILE B C 1
ATOM 2550 O O . ILE B 1 101 ? -15.961 -12.219 8.219 1 98.75 101 ILE B O 1
ATOM 2554 N N . VAL B 1 102 ? -17.5 -10.789 7.551 1 98.75 102 VAL B N 1
ATOM 2555 C CA . VAL B 1 102 ? -18.156 -11.773 6.703 1 98.75 102 VAL B CA 1
ATOM 2556 C C . VAL B 1 102 ? -17.234 -12.172 5.559 1 98.75 102 VAL B C 1
ATOM 2558 O O . VAL B 1 102 ? -17.172 -13.344 5.18 1 98.75 102 VAL B O 1
ATOM 2561 N N . GLY B 1 103 ? -16.547 -11.211 4.973 1 98.81 103 GLY B N 1
ATOM 2562 C CA . GLY B 1 103 ? -15.586 -11.516 3.926 1 98.81 103 GLY B CA 1
ATOM 2563 C C . GLY B 1 103 ? -14.5 -12.469 4.375 1 98.81 103 GLY B C 1
ATOM 2564 O O . GLY B 1 103 ? -14.133 -13.391 3.645 1 98.81 103 GLY B O 1
ATOM 2565 N N . ILE B 1 104 ? -13.992 -12.234 5.562 1 98.75 104 ILE B N 1
ATOM 2566 C CA . ILE B 1 104 ? -12.961 -13.109 6.117 1 98.75 104 ILE B CA 1
ATOM 2567 C C . ILE B 1 104 ? -13.539 -14.5 6.375 1 98.75 104 ILE B C 1
ATOM 2569 O O . ILE B 1 104 ? -12.891 -15.508 6.098 1 98.75 104 ILE B O 1
ATOM 2573 N N . TYR B 1 105 ? -14.68 -14.539 6.922 1 98.56 105 TYR B N 1
ATOM 2574 C CA . TYR B 1 105 ? -15.344 -15.82 7.125 1 98.56 105 TYR B CA 1
ATOM 2575 C C . TYR B 1 105 ? -15.445 -16.594 5.812 1 98.56 105 TYR B C 1
ATOM 2577 O O . TYR B 1 105 ? -15.18 -17.797 5.77 1 98.56 105 TYR B O 1
ATOM 2585 N N . ALA B 1 106 ? -15.836 -15.977 4.762 1 98.69 106 ALA B N 1
ATOM 2586 C CA . ALA B 1 106 ? -16.031 -16.609 3.463 1 98.69 106 ALA B CA 1
ATOM 2587 C C . ALA B 1 106 ? -14.727 -17.234 2.957 1 98.69 106 ALA B C 1
ATOM 2589 O O . ALA B 1 106 ? -14.727 -18.344 2.432 1 98.69 106 ALA B O 1
ATOM 2590 N N . VAL B 1 107 ? -13.641 -16.531 3.115 1 98.56 107 VAL B N 1
ATOM 2591 C CA . VAL B 1 107 ? -12.391 -17.047 2.568 1 98.56 107 VAL B CA 1
ATOM 2592 C C . VAL B 1 107 ? -11.914 -18.234 3.412 1 98.56 107 VAL B C 1
ATOM 2594 O O . VAL B 1 107 ? -11.352 -19.188 2.883 1 98.56 107 VAL B O 1
ATOM 2597 N N . PHE B 1 108 ? -12.109 -18.203 4.727 1 98.62 108 PHE B N 1
ATOM 2598 C CA . PHE B 1 108 ? -11.758 -19.344 5.559 1 98.62 108 PHE B CA 1
ATOM 2599 C C . PHE B 1 108 ? -12.625 -20.547 5.219 1 98.62 108 PHE B C 1
ATOM 2601 O O . PHE B 1 108 ? -12.141 -21.688 5.195 1 98.62 108 PHE B O 1
ATOM 2608 N N . LYS B 1 109 ? -13.859 -20.281 4.996 1 98.62 109 LYS B N 1
ATOM 2609 C CA . LYS B 1 109 ? -14.758 -21.359 4.57 1 98.62 109 LYS B CA 1
ATOM 2610 C C . LYS B 1 109 ? -14.297 -21.969 3.25 1 98.62 109 LYS B C 1
ATOM 2612 O O . LYS B 1 109 ? -14.266 -23.188 3.102 1 98.62 109 LYS B O 1
ATOM 2617 N N . TYR B 1 110 ? -14 -21.141 2.266 1 98.5 110 TYR B N 1
ATOM 2618 C CA . TYR B 1 110 ? -13.5 -21.609 0.978 1 98.5 110 TYR B CA 1
ATOM 2619 C C . TYR B 1 110 ? -12.273 -22.484 1.158 1 98.5 110 TYR B C 1
ATOM 2621 O O . TYR B 1 110 ? -12.18 -23.562 0.566 1 98.5 110 TYR B O 1
ATOM 2629 N N . HIS B 1 111 ? -11.281 -22.047 1.989 1 98.12 111 HIS B N 1
ATOM 2630 C CA . HIS B 1 111 ? -10.062 -22.812 2.234 1 98.12 111 HIS B CA 1
ATOM 2631 C C . HIS B 1 111 ? -10.375 -24.156 2.873 1 98.12 111 HIS B C 1
ATOM 2633 O O . HIS B 1 111 ? -9.836 -25.188 2.459 1 98.12 111 HIS B O 1
ATOM 2639 N N . HIS B 1 112 ? -11.242 -24.109 3.838 1 98.06 112 HIS B N 1
ATOM 2640 C CA . HIS B 1 112 ? -11.609 -25.328 4.559 1 98.06 112 HIS B CA 1
ATOM 2641 C C . HIS B 1 112 ? -12.266 -26.344 3.625 1 98.06 112 HIS B C 1
ATOM 2643 O O . HIS B 1 112 ? -11.867 -27.5 3.598 1 98.06 112 HIS B O 1
ATOM 2649 N N . GLU B 1 113 ? -13.141 -25.906 2.826 1 98.12 113 GLU B N 1
ATOM 2650 C CA . GLU B 1 113 ? -13.898 -26.797 1.964 1 98.12 113 GLU B CA 1
ATOM 2651 C C . GLU B 1 113 ? -13.062 -27.25 0.765 1 98.12 113 GLU B C 1
ATOM 2653 O O . GLU B 1 113 ? -13.391 -28.234 0.111 1 98.12 113 GLU B O 1
ATOM 2658 N N . SER B 1 114 ? -12.031 -26.531 0.501 1 97.62 114 SER B N 1
ATOM 2659 C CA . SER B 1 114 ? -11.203 -26.859 -0.652 1 97.62 114 SER B CA 1
ATOM 2660 C C . SER B 1 114 ? -9.914 -27.547 -0.225 1 97.62 114 SER B C 1
ATOM 2662 O O . SER B 1 114 ? -9.055 -27.844 -1.06 1 97.62 114 SER B O 1
ATOM 2664 N N . GLY B 1 115 ? -9.688 -27.719 1.042 1 97.12 115 GLY B N 1
ATOM 2665 C CA . GLY B 1 115 ? -8.484 -28.375 1.547 1 97.12 115 GLY B CA 1
ATOM 2666 C C . GLY B 1 115 ? -7.23 -27.547 1.34 1 97.12 115 GLY B C 1
ATOM 2667 O O . GLY B 1 115 ? -6.164 -28.094 1.061 1 97.12 115 GLY B O 1
ATOM 2668 N N . LEU B 1 116 ? -7.367 -26.297 1.301 1 96 116 LEU B N 1
ATOM 2669 C CA . LEU B 1 116 ? -6.254 -25.375 1.098 1 96 116 LEU B CA 1
ATOM 2670 C C . LEU B 1 116 ? -5.746 -24.844 2.43 1 96 116 LEU B C 1
ATOM 2672 O O . LEU B 1 116 ? -6.52 -24.688 3.379 1 96 116 LEU B O 1
ATOM 2676 N N . PRO B 1 117 ? -4.477 -24.531 2.545 1 95.62 117 PRO B N 1
ATOM 2677 C CA . PRO B 1 117 ? -3.941 -23.969 3.785 1 95.62 117 PRO B CA 1
ATOM 2678 C C . PRO B 1 117 ? -4.391 -22.531 4.02 1 95.62 117 PRO B C 1
ATOM 2680 O O . PRO B 1 117 ? -4.676 -21.797 3.061 1 95.62 117 PRO B O 1
ATOM 2683 N N . ASP B 1 118 ? -4.391 -22.172 5.324 1 97 118 ASP B N 1
ATOM 2684 C CA . ASP B 1 118 ? -4.77 -20.812 5.719 1 97 118 ASP B CA 1
ATOM 2685 C C . ASP B 1 118 ? -3.539 -19.984 6.074 1 97 118 ASP B C 1
ATOM 2687 O O . ASP B 1 118 ? -2.533 -20.516 6.539 1 97 118 ASP B O 1
ATOM 2691 N N . VAL B 1 119 ? -3.631 -18.688 5.812 1 97.69 119 VAL B N 1
ATOM 2692 C CA . VAL B 1 119 ? -2.824 -17.625 6.414 1 97.69 119 VAL B CA 1
ATOM 2693 C C . VAL B 1 119 ? -1.342 -17.922 6.18 1 97.69 119 VAL B C 1
ATOM 2695 O O . VAL B 1 119 ? -0.535 -17.828 7.109 1 97.69 119 VAL B O 1
ATOM 2698 N N . TYR B 1 120 ? -0.922 -18.25 4.98 1 97.5 120 TYR B N 1
ATOM 2699 C CA . TYR B 1 120 ? 0.486 -18.562 4.758 1 97.5 120 TYR B CA 1
ATOM 2700 C C . TYR B 1 120 ? 1.137 -17.516 3.85 1 97.5 120 TYR B C 1
ATOM 2702 O O . TYR B 1 120 ? 2.355 -17.531 3.658 1 97.5 120 TYR B O 1
ATOM 2710 N N . THR B 1 121 ? 0.312 -16.688 3.299 1 98.44 121 THR B N 1
ATOM 2711 C CA . THR B 1 121 ? 0.863 -15.68 2.398 1 98.44 121 THR B CA 1
ATOM 2712 C C . THR B 1 121 ? 0.958 -14.32 3.096 1 98.44 121 THR B C 1
ATOM 2714 O O . THR B 1 121 ? 0.301 -14.094 4.113 1 98.44 121 THR B O 1
ATOM 2717 N N . LEU B 1 122 ? 1.769 -13.43 2.535 1 98.75 122 LEU B N 1
ATOM 2718 C CA . LEU B 1 122 ? 1.885 -12.062 3.037 1 98.75 122 LEU B CA 1
ATOM 2719 C C . LEU B 1 122 ? 0.536 -11.352 2.994 1 98.75 122 LEU B C 1
ATOM 2721 O O . LEU B 1 122 ? 0.207 -10.586 3.9 1 98.75 122 LEU B O 1
ATOM 2725 N N . HIS B 1 123 ? -0.259 -11.57 1.977 1 98.81 123 HIS B N 1
ATOM 2726 C CA . HIS B 1 123 ? -1.591 -10.984 1.871 1 98.81 123 HIS B CA 1
ATOM 2727 C C . HIS B 1 123 ? -2.434 -11.312 3.1 1 98.81 123 HIS B C 1
ATOM 2729 O O . HIS B 1 123 ? -3.053 -10.422 3.686 1 98.81 123 HIS B O 1
ATOM 2735 N N . SER B 1 124 ? -2.441 -12.555 3.473 1 98.69 124 SER B N 1
ATOM 2736 C CA . SER B 1 124 ? -3.266 -12.961 4.605 1 98.69 124 SER B CA 1
ATOM 2737 C C . SER B 1 124 ? -2.762 -12.344 5.906 1 98.69 124 SER B C 1
ATOM 2739 O O . SER B 1 124 ? -3.557 -11.992 6.781 1 98.69 124 SER B O 1
ATOM 2741 N N . TRP B 1 125 ? -1.437 -12.188 6.035 1 98.69 125 TRP B N 1
ATOM 2742 C CA . TRP B 1 125 ? -0.884 -11.531 7.215 1 98.69 125 TRP B CA 1
ATOM 2743 C C . TRP B 1 125 ? -1.319 -10.07 7.273 1 98.69 125 TRP B C 1
ATOM 2745 O O . TRP B 1 125 ? -1.744 -9.586 8.328 1 98.69 125 TRP B O 1
ATOM 2755 N N . LEU B 1 126 ? -1.171 -9.438 6.172 1 98.81 126 LEU B N 1
ATOM 2756 C CA . LEU B 1 126 ? -1.596 -8.047 6.09 1 98.81 126 LEU B CA 1
ATOM 2757 C C . LEU B 1 126 ? -3.09 -7.918 6.363 1 98.81 126 LEU B C 1
ATOM 2759 O O . LEU B 1 126 ? -3.514 -7.051 7.129 1 98.81 126 LEU B O 1
ATOM 2763 N N . GLY B 1 127 ? -3.854 -8.773 5.762 1 98.75 127 GLY B N 1
ATOM 2764 C CA . GLY B 1 127 ? -5.301 -8.711 5.898 1 98.75 127 GLY B CA 1
ATOM 2765 C C . GLY B 1 127 ? -5.773 -8.914 7.328 1 98.75 127 GLY B C 1
ATOM 2766 O O . GLY B 1 127 ? -6.566 -8.125 7.84 1 98.75 127 GLY B O 1
ATOM 2767 N N . ILE B 1 128 ? -5.289 -9.922 7.953 1 98.62 128 ILE B N 1
ATOM 2768 C CA . ILE B 1 128 ? -5.723 -10.25 9.305 1 98.62 128 ILE B CA 1
ATOM 2769 C C . ILE B 1 128 ? -5.297 -9.148 10.266 1 98.62 128 ILE B C 1
ATOM 2771 O O . ILE B 1 128 ? -6.066 -8.742 11.141 1 98.62 128 ILE B O 1
ATOM 2775 N N . SER B 1 129 ? -4.078 -8.688 10.109 1 98.75 129 SER B N 1
ATOM 2776 C CA . SER B 1 129 ? -3.627 -7.586 10.961 1 98.75 129 SER B CA 1
ATOM 2777 C C . SER B 1 129 ? -4.48 -6.34 10.75 1 98.75 129 SER B C 1
ATOM 2779 O O . SER B 1 129 ? -4.84 -5.66 11.711 1 98.75 129 SER B O 1
ATOM 2781 N N . THR B 1 130 ? -4.801 -6.066 9.531 1 98.88 130 THR B N 1
ATOM 2782 C CA . THR B 1 130 ? -5.578 -4.883 9.188 1 98.88 130 THR B CA 1
ATOM 2783 C C . THR B 1 130 ? -6.961 -4.938 9.828 1 98.88 130 THR B C 1
ATOM 2785 O O . THR B 1 130 ? -7.375 -3.996 10.508 1 98.88 130 THR B O 1
ATOM 2788 N N . ILE B 1 131 ? -7.707 -6.047 9.656 1 98.75 131 ILE B N 1
ATOM 2789 C CA . ILE B 1 131 ? -9.078 -6.125 10.156 1 98.75 131 ILE B CA 1
ATOM 2790 C C . ILE B 1 131 ? -9.07 -6.145 11.688 1 98.75 131 ILE B C 1
ATOM 2792 O O . ILE B 1 131 ? -9.977 -5.605 12.32 1 98.75 131 ILE B O 1
ATOM 2796 N N . SER B 1 132 ? -8.086 -6.754 12.281 1 98.81 132 SER B N 1
ATOM 2797 C CA . SER B 1 132 ? -7.965 -6.77 13.734 1 98.81 132 SER B CA 1
ATOM 2798 C C . SER B 1 132 ? -7.746 -5.363 14.289 1 98.81 132 SER B C 1
ATOM 2800 O O . SER B 1 132 ? -8.438 -4.941 15.219 1 98.81 132 SER B O 1
ATOM 2802 N N . LEU B 1 133 ? -6.785 -4.668 13.711 1 98.88 133 LEU B N 1
ATOM 2803 C CA . LEU B 1 133 ? -6.516 -3.303 14.141 1 98.88 133 LEU B CA 1
ATOM 2804 C C . LEU B 1 133 ? -7.723 -2.404 13.898 1 98.88 133 LEU B C 1
ATOM 2806 O O . LEU B 1 133 ? -8.016 -1.52 14.703 1 98.88 133 LEU B O 1
ATOM 2810 N N . PHE B 1 134 ? -8.352 -2.621 12.789 1 98.88 134 PHE B N 1
ATOM 2811 C CA . PHE B 1 134 ? -9.562 -1.879 12.453 1 98.88 134 PHE B CA 1
ATOM 2812 C C . PHE B 1 134 ? -10.633 -2.08 13.523 1 98.88 134 PHE B C 1
ATOM 2814 O O . PHE B 1 134 ? -11.227 -1.114 14 1 98.88 134 PHE B O 1
ATOM 2821 N N . GLY B 1 135 ? -10.914 -3.32 13.867 1 98.69 135 GLY B N 1
ATOM 2822 C CA . GLY B 1 135 ? -11.883 -3.623 14.906 1 98.69 135 GLY B CA 1
ATOM 2823 C C . GLY B 1 135 ? -11.523 -3.014 16.25 1 98.69 135 GLY B C 1
ATOM 2824 O O . GLY B 1 135 ? -12.383 -2.438 16.922 1 98.69 135 GLY B O 1
ATOM 2825 N N . LEU B 1 136 ? -10.297 -3.113 16.625 1 98.5 136 LEU B N 1
ATOM 2826 C CA . LEU B 1 136 ? -9.828 -2.535 17.891 1 98.5 136 LEU B CA 1
ATOM 2827 C C . LEU B 1 136 ? -10.008 -1.021 17.891 1 98.5 136 LEU B C 1
ATOM 2829 O O . LEU B 1 136 ? -10.484 -0.451 18.875 1 98.5 136 LEU B O 1
ATOM 2833 N N . GLN B 1 137 ? -9.602 -0.404 16.797 1 98.06 137 GLN B N 1
ATOM 2834 C CA . GLN B 1 137 ? -9.766 1.043 16.703 1 98.06 137 GLN B CA 1
ATOM 2835 C C . GLN B 1 137 ? -11.234 1.438 16.797 1 98.06 137 GLN B C 1
ATOM 2837 O O . GLN B 1 137 ? -11.578 2.434 17.438 1 98.06 137 GLN B O 1
ATOM 2842 N N . TRP B 1 138 ? -12.07 0.744 16.062 1 97.88 138 TRP B N 1
ATOM 2843 C CA . TRP B 1 138 ? -13.492 1.07 16.062 1 97.88 138 TRP B CA 1
ATOM 2844 C C . TRP B 1 138 ? -14.062 0.993 17.484 1 97.88 138 TRP B C 1
ATOM 2846 O O . TRP B 1 138 ? -14.742 1.914 17.922 1 97.88 138 TRP B O 1
ATOM 2856 N N . ILE B 1 139 ? -13.773 -0.034 18.234 1 97.06 139 ILE B N 1
ATOM 2857 C CA . ILE B 1 139 ? -14.305 -0.251 19.578 1 97.06 139 ILE B CA 1
ATOM 2858 C C . ILE B 1 139 ? -13.742 0.806 20.531 1 97.06 139 ILE B C 1
ATOM 2860 O O . ILE B 1 139 ? -14.5 1.454 21.266 1 97.06 139 ILE B O 1
ATOM 2864 N N . PHE B 1 140 ? -12.453 1.004 20.531 1 96.19 140 PHE B N 1
ATOM 2865 C CA . PHE B 1 140 ? -11.805 1.954 21.422 1 96.19 140 PHE B CA 1
ATOM 2866 C C . PHE B 1 140 ? -12.312 3.369 21.172 1 96.19 140 PHE B C 1
ATOM 2868 O O . PHE B 1 140 ? -12.594 4.109 22.125 1 96.19 140 PHE B O 1
ATOM 2875 N N . SER B 1 141 ? -12.398 3.703 19.938 1 95.38 141 SER B N 1
ATOM 2876 C CA . SER B 1 141 ? -12.828 5.059 19.609 1 95.38 141 SER B CA 1
ATOM 2877 C C . SER B 1 141 ? -14.32 5.25 19.891 1 95.38 141 SER B C 1
ATOM 2879 O O . SER B 1 141 ? -14.742 6.344 20.281 1 95.38 141 SER B O 1
ATOM 2881 N N . PHE B 1 142 ? -15.086 4.223 19.719 1 94.44 142 PHE B N 1
ATOM 2882 C CA . PHE B 1 142 ? -16.5 4.293 20.078 1 94.44 142 PHE B CA 1
ATOM 2883 C C . PHE B 1 142 ? -16.672 4.594 21.562 1 94.44 142 PHE B C 1
ATOM 2885 O O . PHE B 1 142 ? -17.469 5.461 21.938 1 94.44 142 PHE B O 1
ATOM 2892 N N . ILE B 1 143 ? -15.891 4.012 22.375 1 93.5 143 ILE B N 1
ATOM 2893 C CA . ILE B 1 143 ? -16.016 4.152 23.828 1 93.5 143 ILE B CA 1
ATOM 2894 C C . ILE B 1 143 ? -15.43 5.492 24.266 1 93.5 143 ILE B C 1
ATOM 2896 O O . ILE B 1 143 ? -16.016 6.184 25.109 1 93.5 143 ILE B O 1
ATOM 2900 N N . SER B 1 144 ? -14.375 5.934 23.656 1 92.44 144 SER B N 1
ATOM 2901 C CA . SER B 1 144 ? -13.641 7.098 24.141 1 92.44 144 SER B CA 1
ATOM 2902 C C . SER B 1 144 ? -14.164 8.383 23.5 1 92.44 144 SER B C 1
ATOM 2904 O O . SER B 1 144 ? -14.141 9.445 24.125 1 92.44 144 SER B O 1
ATOM 2906 N N . LEU B 1 145 ? -14.633 8.234 22.266 1 91.31 145 LEU B N 1
ATOM 2907 C CA . LEU B 1 145 ? -14.906 9.461 21.531 1 91.31 145 LEU B CA 1
ATOM 2908 C C . LEU B 1 145 ? -16.391 9.625 21.266 1 91.31 145 LEU B C 1
ATOM 2910 O O . LEU B 1 145 ? -16.859 10.719 20.938 1 91.31 145 LEU B O 1
ATOM 2914 N N . TRP B 1 146 ? -17.141 8.617 21.359 1 85.62 146 TRP B N 1
ATOM 2915 C CA . TRP B 1 146 ? -18.562 8.719 21.078 1 85.62 146 TRP B CA 1
ATOM 2916 C C . TRP B 1 146 ? -19.391 8.422 22.312 1 85.62 146 TRP B C 1
ATOM 2918 O O . TRP B 1 146 ? -20.031 9.32 22.875 1 85.62 146 TRP B O 1
ATOM 2928 N N . PHE B 1 147 ? -19.547 7.336 22.938 1 81.12 147 PHE B N 1
ATOM 2929 C CA . PHE B 1 147 ? -20.359 6.988 24.094 1 81.12 147 PHE B CA 1
ATOM 2930 C C . PHE B 1 147 ? -19.641 5.945 24.953 1 81.12 147 PHE B C 1
ATOM 2932 O O . PHE B 1 147 ? -19.359 4.84 24.484 1 81.12 147 PHE B O 1
ATOM 2939 N N . PRO B 1 148 ? -19.531 6.355 26.266 1 76.62 148 PRO B N 1
ATOM 2940 C CA . PRO B 1 148 ? -19.938 7.496 27.094 1 76.62 148 PRO B CA 1
ATOM 2941 C C . PRO B 1 148 ? -19.031 8.719 26.891 1 76.62 148 PRO B C 1
ATOM 2943 O O . PRO B 1 148 ? -19.438 9.844 27.203 1 76.62 148 PRO B O 1
ATOM 2946 N N . GLY B 1 149 ? -17.891 8.453 26.312 1 78.38 149 GLY B N 1
ATOM 2947 C CA . GLY B 1 149 ? -16.969 9.539 26.016 1 78.38 149 GLY B CA 1
ATOM 2948 C C . GLY B 1 149 ? -15.984 9.805 27.141 1 78.38 149 GLY B C 1
ATOM 2949 O O . GLY B 1 149 ? -16.328 9.688 28.312 1 78.38 149 GLY B O 1
ATOM 2950 N N . ALA B 1 150 ? -14.836 10.047 26.766 1 85.19 150 ALA B N 1
ATOM 2951 C CA . ALA B 1 150 ? -13.805 10.469 27.703 1 85.19 150 ALA B CA 1
ATOM 2952 C C . ALA B 1 150 ? -13.977 11.938 28.078 1 85.19 150 ALA B C 1
ATOM 2954 O O . ALA B 1 150 ? -14.852 12.625 27.547 1 85.19 150 ALA B O 1
ATOM 2955 N N . LYS B 1 151 ? -13.25 12.242 29.094 1 89.44 151 LYS B N 1
ATOM 2956 C CA . LYS B 1 151 ? -13.219 13.656 29.453 1 89.44 151 LYS B CA 1
ATOM 2957 C C . LYS B 1 151 ? -12.773 14.516 28.281 1 89.44 151 LYS B C 1
ATOM 2959 O O . LYS B 1 151 ? -11.969 14.07 27.453 1 89.44 151 LYS B O 1
ATOM 2964 N N . PRO B 1 152 ? -13.227 15.68 28.219 1 87.56 152 PRO B N 1
ATOM 2965 C CA . PRO B 1 152 ? -12.922 16.547 27.078 1 87.56 152 PRO B CA 1
ATOM 2966 C C . PRO B 1 152 ? -11.422 16.688 26.828 1 87.56 152 PRO B C 1
ATOM 2968 O O . PRO B 1 152 ? -10.977 16.625 25.672 1 87.56 152 PRO B O 1
ATOM 2971 N N . SER B 1 153 ? -10.719 16.844 27.844 1 89 153 SER B N 1
ATOM 2972 C CA . SER B 1 153 ? -9.273 16.984 27.688 1 89 153 SER B CA 1
ATOM 2973 C C . SER B 1 153 ? -8.656 15.727 27.094 1 89 153 SER B C 1
ATOM 2975 O O . SER B 1 153 ? -7.762 15.812 26.234 1 89 153 SER B O 1
ATOM 2977 N N . ALA B 1 154 ? -9.156 14.625 27.516 1 89.5 154 ALA B N 1
ATOM 2978 C CA . ALA B 1 154 ? -8.672 13.359 27 1 89.5 154 ALA B CA 1
ATOM 2979 C C . ALA B 1 154 ? -9.094 13.172 25.531 1 89.5 154 ALA B C 1
ATOM 2981 O O . ALA B 1 154 ? -8.305 12.688 24.719 1 89.5 154 ALA B O 1
ATOM 2982 N N . ARG B 1 155 ? -10.203 13.555 25.219 1 90.38 155 ARG B N 1
ATOM 2983 C CA . ARG B 1 155 ? -10.703 13.453 23.844 1 90.38 155 ARG B CA 1
ATOM 2984 C C . ARG B 1 155 ? -9.844 14.281 22.891 1 90.38 155 ARG B C 1
ATOM 2986 O O . ARG B 1 155 ? -9.469 13.805 21.828 1 90.38 155 ARG B O 1
ATOM 2993 N N . ASP B 1 156 ? -9.555 15.43 23.359 1 89.31 156 ASP B N 1
ATOM 2994 C CA . ASP B 1 156 ? -8.766 16.344 22.531 1 89.31 156 ASP B CA 1
ATOM 2995 C C . ASP B 1 156 ? -7.379 15.766 22.25 1 89.31 156 ASP B C 1
ATOM 2997 O O . ASP B 1 156 ? -6.809 15.992 21.188 1 89.31 156 ASP B O 1
ATOM 3001 N N . ARG B 1 157 ? -6.973 15.023 23.25 1 90.31 157 ARG B N 1
ATOM 3002 C CA . ARG B 1 157 ? -5.648 14.422 23.094 1 90.31 157 ARG B CA 1
ATOM 3003 C C . ARG B 1 157 ? -5.707 13.172 22.219 1 90.31 157 ARG B C 1
ATOM 3005 O O . ARG B 1 157 ? -4.738 12.836 21.547 1 90.31 157 ARG B O 1
ATOM 3012 N N . LEU B 1 158 ? -6.828 12.523 22.219 1 92.69 158 LEU B N 1
ATOM 3013 C CA . LEU B 1 158 ? -6.965 11.227 21.562 1 92.69 158 LEU B CA 1
ATOM 3014 C C . LEU B 1 158 ? -7.309 11.406 20.078 1 92.69 158 LEU B C 1
ATOM 3016 O O . LEU B 1 158 ? -6.949 10.57 19.25 1 92.69 158 LEU B O 1
ATOM 3020 N N . ILE B 1 159 ? -7.867 12.469 19.703 1 93.12 159 ILE B N 1
ATOM 3021 C CA . ILE B 1 159 ? -8.445 12.672 18.375 1 93.12 159 ILE B CA 1
ATOM 3022 C C . ILE B 1 159 ? -7.34 12.656 17.328 1 93.12 159 ILE B C 1
ATOM 3024 O O . ILE B 1 159 ? -7.434 11.938 16.328 1 93.12 159 ILE B O 1
ATOM 3028 N N . PRO B 1 160 ? -6.25 13.328 17.562 1 91.94 160 PRO B N 1
ATOM 3029 C CA . PRO B 1 160 ? -5.211 13.297 16.531 1 91.94 160 PRO B CA 1
ATOM 3030 C C . PRO B 1 160 ? -4.598 11.906 16.359 1 91.94 160 PRO B C 1
ATOM 3032 O O . PRO B 1 160 ? -4.273 11.508 15.234 1 91.94 160 PRO B O 1
ATOM 3035 N N . TRP B 1 161 ? -4.48 11.188 17.422 1 93.31 161 TRP B N 1
ATOM 3036 C CA . TRP B 1 161 ? -3.936 9.836 17.344 1 93.31 161 TRP B CA 1
ATOM 3037 C C . TRP B 1 161 ? -4.914 8.891 16.656 1 93.31 161 TRP B C 1
ATOM 3039 O O . TRP B 1 161 ? -4.508 8.023 15.883 1 93.31 161 TRP B O 1
ATOM 3049 N N . HIS B 1 162 ? -6.16 9.078 16.953 1 95.81 162 HIS B N 1
ATOM 3050 C CA . HIS B 1 162 ? -7.199 8.289 16.297 1 95.81 162 HIS B CA 1
ATOM 3051 C C . HIS B 1 162 ? -7.16 8.484 14.781 1 95.81 162 HIS B C 1
ATOM 3053 O O . HIS B 1 162 ? -7.215 7.512 14.023 1 95.81 162 HIS B O 1
ATOM 3059 N N . ALA B 1 163 ? -6.984 9.688 14.383 1 94.56 163 ALA B N 1
ATOM 3060 C CA . ALA B 1 163 ? -6.957 10 12.961 1 94.56 163 ALA B CA 1
ATOM 3061 C C . ALA B 1 163 ? -5.719 9.414 12.289 1 94.56 163 ALA B C 1
ATOM 3063 O O . ALA B 1 163 ? -5.801 8.859 11.195 1 94.56 163 ALA B O 1
ATOM 3064 N N . LEU B 1 164 ? -4.645 9.516 12.961 1 94.75 164 LEU B N 1
ATOM 3065 C CA . LEU B 1 164 ? -3.389 8.984 12.438 1 94.75 164 LEU B CA 1
ATOM 3066 C C . LEU B 1 164 ? -3.449 7.469 12.312 1 94.75 164 LEU B C 1
ATOM 3068 O O . LEU B 1 164 ? -3.1 6.91 11.266 1 94.75 164 LEU B O 1
ATOM 3072 N N . PHE B 1 165 ? -3.881 6.824 13.32 1 96.94 165 PHE B N 1
ATOM 3073 C CA . PHE B 1 165 ? -3.982 5.371 13.305 1 96.94 165 PHE B CA 1
ATOM 3074 C C . PHE B 1 165 ? -5.004 4.914 12.273 1 96.94 165 PHE B C 1
ATOM 3076 O O . PHE B 1 165 ? -4.812 3.887 11.609 1 96.94 165 PHE B O 1
ATOM 3083 N N . GLY B 1 166 ? -6.062 5.641 12.188 1 97.69 166 GLY B N 1
ATOM 3084 C CA . GLY B 1 166 ? -7.039 5.344 11.148 1 97.69 166 GLY B CA 1
ATOM 3085 C C . GLY B 1 166 ? -6.461 5.41 9.75 1 97.69 166 GLY B C 1
ATOM 3086 O O . GLY B 1 166 ? -6.75 4.555 8.914 1 97.69 166 GLY B O 1
ATOM 3087 N N . ALA B 1 167 ? -5.645 6.414 9.516 1 96.94 167 ALA B N 1
ATOM 3088 C CA . ALA B 1 167 ? -5.004 6.551 8.211 1 96.94 167 ALA B CA 1
ATOM 3089 C C . ALA B 1 167 ? -4.074 5.371 7.93 1 96.94 167 ALA B C 1
ATOM 3091 O O . ALA B 1 167 ? -4.043 4.852 6.812 1 96.94 167 ALA B O 1
ATOM 3092 N N . VAL B 1 168 ? -3.33 4.965 8.906 1 98 168 VAL B N 1
ATOM 3093 C CA . VAL B 1 168 ? -2.422 3.83 8.773 1 98 168 VAL B CA 1
ATOM 3094 C C . VAL B 1 168 ? -3.219 2.566 8.453 1 98 168 VAL B C 1
ATOM 3096 O O . VAL B 1 168 ? -2.855 1.809 7.547 1 98 168 VAL B O 1
ATOM 3099 N N . ILE B 1 169 ? -4.262 2.365 9.164 1 98.81 169 ILE B N 1
ATOM 3100 C CA . ILE B 1 169 ? -5.094 1.186 8.953 1 98.81 169 ILE B CA 1
ATOM 3101 C C . ILE B 1 169 ? -5.688 1.218 7.547 1 98.81 169 ILE B C 1
ATOM 3103 O O . ILE B 1 169 ? -5.781 0.183 6.883 1 98.81 169 ILE B O 1
ATOM 3107 N N . PHE B 1 170 ? -6.141 2.406 7.148 1 98.81 170 PHE B N 1
ATOM 3108 C CA . PHE B 1 170 ? -6.676 2.531 5.797 1 98.81 170 PHE B CA 1
ATOM 3109 C C . PHE B 1 170 ? -5.617 2.18 4.758 1 98.81 170 PHE B C 1
ATOM 3111 O O . PHE B 1 170 ? -5.906 1.493 3.777 1 98.81 170 PHE B O 1
ATOM 3118 N N . PHE B 1 171 ? -4.41 2.551 4.949 1 98.12 171 PHE B N 1
ATOM 3119 C CA . PHE B 1 171 ? -3.301 2.201 4.074 1 98.12 171 PHE B CA 1
ATOM 3120 C C . PHE B 1 171 ? -3.074 0.694 4.062 1 98.12 171 PHE B C 1
ATOM 3122 O O . PHE B 1 171 ? -2.842 0.105 3.004 1 98.12 171 PHE B O 1
ATOM 3129 N N . MET B 1 172 ? -3.113 0.12 5.172 1 98.88 172 MET B N 1
ATOM 3130 C CA . MET B 1 172 ? -2.967 -1.329 5.273 1 98.88 172 MET B CA 1
ATOM 3131 C C . MET B 1 172 ? -4.078 -2.043 4.516 1 98.88 172 MET B C 1
ATOM 3133 O O . MET B 1 172 ? -3.852 -3.098 3.92 1 98.88 172 MET B O 1
ATOM 3137 N N . ALA B 1 173 ? -5.242 -1.479 4.59 1 98.94 173 ALA B N 1
ATOM 3138 C CA . ALA B 1 173 ? -6.359 -2.055 3.846 1 98.94 173 ALA B CA 1
ATOM 3139 C C . ALA B 1 173 ? -6.094 -2.014 2.342 1 98.94 173 ALA B C 1
ATOM 3141 O O . ALA B 1 173 ? -6.383 -2.977 1.628 1 98.94 173 ALA B O 1
ATOM 3142 N N . ILE B 1 174 ? -5.582 -0.932 1.871 1 98.94 174 ILE B N 1
ATOM 3143 C CA . ILE B 1 174 ? -5.246 -0.788 0.459 1 98.94 174 ILE B CA 1
ATOM 3144 C C . ILE B 1 174 ? -4.168 -1.802 0.079 1 98.94 174 ILE B C 1
ATOM 3146 O O . ILE B 1 174 ? -4.281 -2.479 -0.946 1 98.94 174 ILE B O 1
ATOM 3150 N N . LEU B 1 175 ? -3.148 -1.919 0.928 1 98.88 175 LEU B N 1
ATOM 3151 C CA . LEU B 1 175 ? -2.092 -2.9 0.711 1 98.88 175 LEU B CA 1
ATOM 3152 C C . LEU B 1 175 ? -2.668 -4.309 0.619 1 98.88 175 LEU B C 1
ATOM 3154 O O . LEU B 1 175 ? -2.277 -5.09 -0.253 1 98.88 175 LEU B O 1
ATOM 3158 N N . SER B 1 176 ? -3.557 -4.574 1.506 1 98.88 176 SER B N 1
ATOM 3159 C CA . SER B 1 176 ? -4.18 -5.891 1.521 1 98.88 176 SER B CA 1
ATOM 3160 C C . SER B 1 176 ? -4.984 -6.141 0.25 1 98.88 176 SER B C 1
ATOM 3162 O O . SER B 1 176 ? -4.922 -7.227 -0.328 1 98.88 176 SER B O 1
ATOM 3164 N N . ALA B 1 177 ? -5.734 -5.152 -0.156 1 98.94 177 ALA B N 1
ATOM 3165 C CA . ALA B 1 177 ? -6.539 -5.301 -1.367 1 98.94 177 ALA B CA 1
ATOM 3166 C C . ALA B 1 177 ? -5.652 -5.531 -2.588 1 98.94 177 ALA B C 1
ATOM 3168 O O . ALA B 1 177 ? -5.934 -6.402 -3.414 1 98.94 177 ALA B O 1
ATOM 3169 N N . GLU B 1 178 ? -4.605 -4.75 -2.703 1 98.94 178 GLU B N 1
ATOM 3170 C CA . GLU B 1 178 ? -3.717 -4.852 -3.857 1 98.94 178 GLU B CA 1
ATOM 3171 C C . GLU B 1 178 ? -3 -6.199 -3.883 1 98.94 178 GLU B C 1
ATOM 3173 O O . GLU B 1 178 ? -2.902 -6.836 -4.934 1 98.94 178 GLU B O 1
ATOM 3178 N N . THR B 1 179 ? -2.5 -6.594 -2.709 1 98.94 179 THR B N 1
ATOM 3179 C CA . THR B 1 179 ? -1.805 -7.875 -2.658 1 98.94 179 THR B CA 1
ATOM 3180 C C . THR B 1 179 ? -2.775 -9.031 -2.904 1 98.94 179 THR B C 1
ATOM 3182 O O . THR B 1 179 ? -2.406 -10.039 -3.506 1 98.94 179 THR B O 1
ATOM 3185 N N . GLY B 1 180 ? -3.994 -8.898 -2.445 1 98.88 180 GLY B N 1
ATOM 3186 C CA . GLY B 1 180 ? -5 -9.914 -2.715 1 98.88 180 GLY B CA 1
ATOM 3187 C C . GLY B 1 180 ? -5.332 -10.047 -4.188 1 98.88 180 GLY B C 1
ATOM 3188 O O . GLY B 1 180 ? -5.496 -11.156 -4.695 1 98.88 180 GLY B O 1
ATOM 3189 N N . LEU B 1 181 ? -5.469 -8.953 -4.867 1 98.94 181 LEU B N 1
ATOM 3190 C CA . LEU B 1 181 ? -5.738 -8.977 -6.297 1 98.94 181 LEU B CA 1
ATOM 3191 C C . LEU B 1 181 ? -4.609 -9.664 -7.059 1 98.94 181 LEU B C 1
ATOM 3193 O O . LEU B 1 181 ? -4.855 -10.469 -7.957 1 98.94 181 LEU B O 1
ATOM 3197 N N . VAL B 1 182 ? -3.369 -9.367 -6.676 1 98.88 182 VAL B N 1
ATOM 3198 C CA . VAL B 1 182 ? -2.219 -9.969 -7.336 1 98.88 182 VAL B CA 1
ATOM 3199 C C . VAL B 1 182 ? -2.197 -11.477 -7.059 1 98.88 182 VAL B C 1
ATOM 3201 O O . VAL B 1 182 ? -1.953 -12.273 -7.965 1 98.88 182 VAL B O 1
ATOM 3204 N N . GLU B 1 183 ? -2.457 -11.812 -5.812 1 98.69 183 GLU B N 1
ATOM 3205 C CA . GLU B 1 183 ? -2.484 -13.219 -5.438 1 98.69 183 GLU B CA 1
ATOM 3206 C C . GLU B 1 183 ? -3.523 -13.984 -6.254 1 98.69 183 GLU B C 1
ATOM 3208 O O . GLU B 1 183 ? -3.219 -15.031 -6.832 1 98.69 183 GLU B O 1
ATOM 3213 N N . ARG B 1 184 ? -4.727 -13.461 -6.297 1 98.56 184 ARG B N 1
ATOM 3214 C CA . ARG B 1 184 ? -5.789 -14.156 -7.02 1 98.56 184 ARG B CA 1
ATOM 3215 C C . ARG B 1 184 ? -5.504 -14.188 -8.516 1 98.56 184 ARG B C 1
ATOM 3217 O O . ARG B 1 184 ? -5.781 -15.18 -9.188 1 98.56 184 ARG B O 1
ATOM 3224 N N . PHE B 1 185 ? -4.984 -13.109 -9.07 1 98.75 185 PHE B N 1
ATOM 3225 C CA . PHE B 1 185 ? -4.586 -13 -10.469 1 98.75 185 PHE B CA 1
ATOM 3226 C C . PHE B 1 185 ? -3.66 -14.148 -10.852 1 98.75 185 PHE B C 1
ATOM 3228 O O . PHE B 1 185 ? -3.854 -14.789 -11.891 1 98.75 185 PHE B O 1
ATOM 3235 N N . ILE B 1 186 ? -2.721 -14.445 -9.977 1 98.31 186 ILE B N 1
ATOM 3236 C CA . ILE B 1 186 ? -1.713 -15.461 -10.266 1 98.31 186 ILE B CA 1
ATOM 3237 C C . ILE B 1 186 ? -2.303 -16.859 -10.039 1 98.31 186 ILE B C 1
ATOM 3239 O O . ILE B 1 186 ? -2.057 -17.766 -10.82 1 98.31 186 ILE B O 1
ATOM 3243 N N . PHE B 1 187 ? -3.092 -17.031 -8.984 1 97.56 187 PHE B N 1
ATOM 3244 C CA . PHE B 1 187 ? -3.715 -18.328 -8.719 1 97.56 187 PHE B CA 1
ATOM 3245 C C . PHE B 1 187 ? -4.641 -18.719 -9.867 1 97.56 187 PHE B C 1
ATOM 3247 O O . PHE B 1 187 ? -4.793 -19.906 -10.156 1 97.56 187 PHE B O 1
ATOM 3254 N N . LEU B 1 188 ? -5.227 -17.75 -10.539 1 97.56 188 LEU B N 1
ATOM 3255 C CA . LEU B 1 188 ? -6.121 -18.016 -11.656 1 97.56 188 LEU B CA 1
ATOM 3256 C C . LEU B 1 188 ? -5.332 -18.188 -12.953 1 97.56 188 LEU B C 1
ATOM 3258 O O . LEU B 1 188 ? -5.914 -18.438 -14.008 1 97.56 188 LEU B O 1
ATOM 3262 N N . SER B 1 189 ? -4.039 -18 -12.898 1 96.94 189 SER B N 1
ATOM 3263 C CA . SER B 1 189 ? -3.15 -18.109 -14.055 1 96.94 189 SER B CA 1
ATOM 3264 C C . SER B 1 189 ? -3.566 -17.172 -15.172 1 96.94 189 SER B C 1
ATOM 3266 O O . SER B 1 189 ? -3.578 -17.547 -16.344 1 96.94 189 SER B O 1
ATOM 3268 N N . LEU B 1 190 ? -3.949 -15.961 -14.695 1 97 190 LEU B N 1
ATOM 3269 C CA . LEU B 1 190 ? -4.32 -14.969 -15.695 1 97 190 LEU B CA 1
ATOM 3270 C C . LEU B 1 190 ? -3.084 -14.406 -16.391 1 97 190 LEU B C 1
ATOM 3272 O O . LEU B 1 190 ? -2.01 -14.328 -15.781 1 97 190 LEU B O 1
ATOM 3276 N N . ARG B 1 191 ? -3.223 -14.062 -17.672 1 94.31 191 ARG B N 1
ATOM 3277 C CA . ARG B 1 191 ? -2.197 -13.398 -18.469 1 94.31 191 ARG B CA 1
ATOM 3278 C C . ARG B 1 191 ? -2.781 -12.227 -19.234 1 94.31 191 ARG B C 1
ATOM 3280 O O . ARG B 1 191 ? -3.439 -11.359 -18.656 1 94.31 191 ARG B O 1
ATOM 3287 N N . ARG B 1 192 ? -2.574 -12.227 -20.516 1 94.31 192 ARG B N 1
ATOM 3288 C CA . ARG B 1 192 ? -3.133 -11.133 -21.297 1 94.31 192 ARG B CA 1
ATOM 3289 C C . ARG B 1 192 ? -4.535 -11.469 -21.797 1 94.31 192 ARG B C 1
ATOM 3291 O O . ARG B 1 192 ? -4.703 -12.094 -22.844 1 94.31 192 ARG B O 1
ATOM 3298 N N . SER B 1 193 ? -5.531 -11.094 -20.953 1 97.06 193 SER B N 1
ATOM 3299 C CA . SER B 1 193 ? -6.941 -11.352 -21.219 1 97.06 193 SER B CA 1
ATOM 3300 C C . SER B 1 193 ? -7.812 -10.188 -20.734 1 97.06 193 SER B C 1
ATOM 3302 O O . SER B 1 193 ? -7.328 -9.289 -20.047 1 97.06 193 SER B O 1
ATOM 3304 N N . GLN B 1 194 ? -9.016 -10.227 -21.156 1 98.12 194 GLN B N 1
ATOM 3305 C CA . GLN B 1 194 ? -9.961 -9.211 -20.703 1 98.12 194 GLN B CA 1
ATOM 3306 C C . GLN B 1 194 ? -10.133 -9.266 -19.188 1 98.12 194 GLN B C 1
ATOM 3308 O O . GLN B 1 194 ? -10.227 -8.227 -18.516 1 98.12 194 GLN B O 1
ATOM 3313 N N . GLU B 1 195 ? -10.25 -10.469 -18.656 1 98.5 195 GLU B N 1
ATOM 3314 C CA . GLU B 1 195 ? -10.367 -10.617 -17.203 1 98.5 195 GLU B CA 1
ATOM 3315 C C . GLU B 1 195 ? -9.156 -10.031 -16.484 1 98.5 195 GLU B C 1
ATOM 3317 O O . GLU B 1 195 ? -9.297 -9.352 -15.469 1 98.5 195 GLU B O 1
ATOM 3322 N N . ALA B 1 196 ? -7.973 -10.273 -17.031 1 98.62 196 ALA B N 1
ATOM 3323 C CA . ALA B 1 196 ? -6.738 -9.727 -16.469 1 98.62 196 ALA B CA 1
ATOM 3324 C C . ALA B 1 196 ? -6.785 -8.203 -16.438 1 98.62 196 ALA B C 1
ATOM 3326 O O . ALA B 1 196 ? -6.387 -7.582 -15.445 1 98.62 196 ALA B O 1
ATOM 3327 N N . LEU B 1 197 ? -7.266 -7.652 -17.484 1 98.56 197 LEU B N 1
ATOM 3328 C CA . LEU B 1 197 ? -7.371 -6.199 -17.547 1 98.56 197 LEU B CA 1
ATOM 3329 C C . LEU B 1 197 ? -8.344 -5.672 -16.5 1 98.56 197 LEU B C 1
ATOM 3331 O O . LEU B 1 197 ? -8.078 -4.648 -15.867 1 98.56 197 LEU B O 1
ATOM 3335 N N . ILE B 1 198 ? -9.414 -6.355 -16.328 1 98.75 198 ILE B N 1
ATOM 3336 C CA . ILE B 1 198 ? -10.414 -5.949 -15.336 1 98.75 198 ILE B CA 1
ATOM 3337 C C . ILE B 1 198 ? -9.789 -5.961 -13.945 1 98.75 198 ILE B C 1
ATOM 3339 O O . ILE B 1 198 ? -9.938 -5 -13.18 1 98.75 198 ILE B O 1
ATOM 3343 N N . VAL B 1 199 ? -9.062 -6.992 -13.617 1 98.81 199 VAL B N 1
ATOM 3344 C CA . VAL B 1 199 ? -8.445 -7.121 -12.297 1 98.81 199 VAL B CA 1
ATOM 3345 C C . VAL B 1 199 ? -7.391 -6.039 -12.117 1 98.81 199 VAL B C 1
ATOM 3347 O O . VAL B 1 199 ? -7.359 -5.359 -11.086 1 98.81 199 VAL B O 1
ATOM 3350 N N . ASN B 1 200 ? -6.559 -5.801 -13.125 1 98.81 200 ASN B N 1
ATOM 3351 C CA . ASN B 1 200 ? -5.492 -4.812 -13.047 1 98.81 200 ASN B CA 1
ATOM 3352 C C . ASN B 1 200 ? -6.047 -3.395 -12.938 1 98.81 200 ASN B C 1
ATOM 3354 O O . ASN B 1 200 ? -5.559 -2.59 -12.148 1 98.81 200 ASN B O 1
ATOM 3358 N N . PHE B 1 201 ? -7.051 -3.109 -13.711 1 98.81 201 PHE B N 1
ATOM 3359 C CA . PHE B 1 201 ? -7.648 -1.781 -13.641 1 98.81 201 PHE B CA 1
ATOM 3360 C C . PHE B 1 201 ? -8.344 -1.569 -12.297 1 98.81 201 PHE B C 1
ATOM 3362 O O . PHE B 1 201 ? -8.359 -0.456 -11.773 1 98.81 201 PHE B O 1
ATOM 3369 N N . THR B 1 202 ? -8.969 -2.609 -11.797 1 98.88 202 THR B N 1
ATOM 3370 C CA . THR B 1 202 ? -9.555 -2.508 -10.461 1 98.88 202 THR B CA 1
ATOM 3371 C C . THR B 1 202 ? -8.5 -2.084 -9.438 1 98.88 202 THR B C 1
ATOM 3373 O O . THR B 1 202 ? -8.734 -1.174 -8.641 1 98.88 202 THR B O 1
ATOM 3376 N N . GLY B 1 203 ? -7.328 -2.736 -9.516 1 98.94 203 GLY B N 1
ATOM 3377 C CA . GLY B 1 203 ? -6.246 -2.381 -8.609 1 98.94 203 GLY B CA 1
ATOM 3378 C C . GLY B 1 203 ? -5.77 -0.951 -8.781 1 98.94 203 GLY B C 1
ATOM 3379 O O . GLY B 1 203 ? -5.539 -0.244 -7.797 1 98.94 203 GLY B O 1
ATOM 3380 N N . LEU B 1 204 ? -5.625 -0.531 -9.984 1 98.88 204 LEU B N 1
ATOM 3381 C CA . LEU B 1 204 ? -5.18 0.83 -10.258 1 98.88 204 LEU B CA 1
ATOM 3382 C C . LEU B 1 204 ? -6.191 1.849 -9.742 1 98.88 204 LEU B C 1
ATOM 3384 O O . LEU B 1 204 ? -5.812 2.879 -9.18 1 98.88 204 LEU B O 1
ATOM 3388 N N . LEU B 1 205 ? -7.449 1.59 -9.938 1 98.88 205 LEU B N 1
ATOM 3389 C CA . LEU B 1 205 ? -8.492 2.51 -9.492 1 98.88 205 LEU B CA 1
ATOM 3390 C C . LEU B 1 205 ? -8.586 2.535 -7.973 1 98.88 205 LEU B C 1
ATOM 3392 O O . LEU B 1 205 ? -8.883 3.576 -7.383 1 98.88 205 LEU B O 1
ATOM 3396 N N . ILE B 1 206 ? -8.344 1.407 -7.332 1 9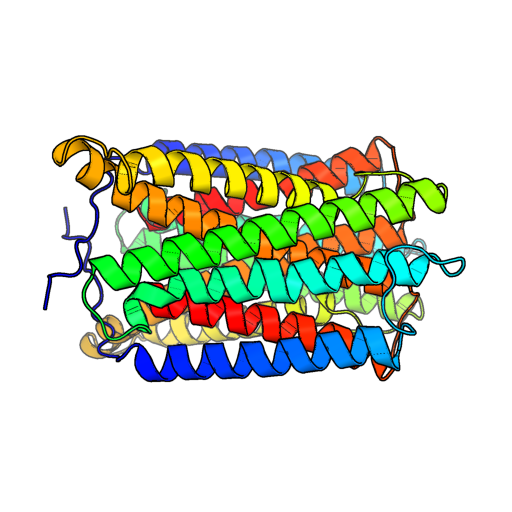8.94 206 ILE B N 1
ATOM 3397 C CA . ILE B 1 206 ? -8.305 1.375 -5.875 1 98.94 206 ILE B CA 1
ATOM 3398 C C . ILE B 1 206 ? -7.184 2.279 -5.371 1 98.94 206 ILE B C 1
ATOM 3400 O O . ILE B 1 206 ? -7.355 3.008 -4.391 1 98.94 206 ILE B O 1
ATOM 3404 N N . LEU B 1 207 ? -6.023 2.232 -6.039 1 98.88 207 LEU B N 1
ATOM 3405 C CA . LEU B 1 207 ? -4.93 3.127 -5.688 1 98.88 207 LEU B CA 1
ATOM 3406 C C . LEU B 1 207 ? -5.352 4.586 -5.828 1 98.88 207 LEU B C 1
ATOM 3408 O O . LEU B 1 207 ? -5.121 5.395 -4.926 1 98.88 207 LEU B O 1
ATOM 3412 N N . LEU B 1 208 ? -5.973 4.906 -6.895 1 98.75 208 LEU B N 1
ATOM 3413 C CA . LEU B 1 208 ? -6.41 6.277 -7.121 1 98.75 208 LEU B CA 1
ATOM 3414 C C . LEU B 1 208 ? -7.449 6.695 -6.082 1 98.75 208 LEU B C 1
ATOM 3416 O O . LEU B 1 208 ? -7.453 7.844 -5.633 1 98.75 208 LEU B O 1
ATOM 3420 N N . PHE B 1 209 ? -8.367 5.781 -5.77 1 98.88 209 PHE B N 1
ATOM 3421 C CA . PHE B 1 209 ? -9.352 6.02 -4.723 1 98.88 209 PHE B CA 1
ATOM 3422 C C . PHE B 1 209 ? -8.672 6.332 -3.396 1 98.88 209 PHE B C 1
ATOM 3424 O O . PHE B 1 209 ? -9.039 7.293 -2.715 1 98.88 209 PHE B O 1
ATOM 3431 N N . ALA B 1 210 ? -7.664 5.547 -3.039 1 98.69 210 ALA B N 1
ATOM 3432 C CA . ALA B 1 210 ? -6.93 5.746 -1.794 1 98.69 210 ALA B CA 1
ATOM 3433 C C . ALA B 1 210 ? -6.25 7.113 -1.772 1 98.69 210 ALA B C 1
ATOM 3435 O O . ALA B 1 210 ? -6.281 7.812 -0.759 1 98.69 210 ALA B O 1
ATOM 3436 N N . ILE B 1 211 ? -5.613 7.48 -2.863 1 98.25 211 ILE B N 1
ATOM 3437 C CA . ILE B 1 211 ? -4.945 8.773 -2.986 1 98.25 211 ILE B CA 1
ATOM 3438 C C . ILE B 1 211 ? -5.961 9.898 -2.811 1 98.25 211 ILE B C 1
ATOM 3440 O O . ILE B 1 211 ? -5.699 10.867 -2.098 1 98.25 211 ILE B O 1
ATOM 3444 N N . SER B 1 212 ? -7.113 9.766 -3.408 1 97.62 212 SER B N 1
ATOM 3445 C CA . SER B 1 212 ? -8.164 10.773 -3.318 1 97.62 212 SER B CA 1
ATOM 3446 C C . SER B 1 212 ? -8.672 10.922 -1.887 1 97.62 212 SER B C 1
ATOM 3448 O O . SER B 1 212 ? -8.867 12.039 -1.406 1 97.62 212 SER B O 1
ATOM 3450 N N . VAL B 1 213 ? -8.875 9.797 -1.255 1 97.75 213 VAL B N 1
ATOM 3451 C CA . VAL B 1 213 ? -9.297 9.828 0.141 1 97.75 213 VAL B CA 1
ATOM 3452 C C . VAL B 1 213 ? -8.25 10.555 0.983 1 97.75 213 VAL B C 1
ATOM 3454 O O . VAL B 1 213 ? -8.594 11.406 1.804 1 97.75 213 VAL B O 1
ATOM 3457 N N . GLY B 1 214 ? -6.973 10.242 0.754 1 95.31 214 GLY B N 1
ATOM 3458 C CA . GLY B 1 214 ? -5.891 10.898 1.467 1 95.31 214 GLY B CA 1
ATOM 3459 C C . GLY B 1 214 ? -5.852 12.398 1.239 1 95.31 214 GLY B C 1
ATOM 3460 O O . GLY B 1 214 ? -5.613 13.172 2.172 1 95.31 214 GLY B O 1
ATOM 3461 N N . PHE B 1 215 ? -6.09 12.781 0.037 1 93.56 215 PHE B N 1
ATOM 3462 C CA . PHE B 1 215 ? -6.082 14.203 -0.311 1 93.56 215 PHE B CA 1
ATOM 3463 C C . PHE B 1 215 ? -7.207 14.938 0.404 1 93.56 215 PHE B C 1
ATOM 3465 O O . PHE B 1 215 ? -7.039 16.094 0.815 1 93.56 215 PHE B O 1
ATOM 3472 N N . THR B 1 216 ? -8.312 14.344 0.551 1 91.31 216 THR B N 1
ATOM 3473 C CA . THR B 1 216 ? -9.438 14.969 1.239 1 91.31 216 THR B CA 1
ATOM 3474 C C . THR B 1 216 ? -9.094 15.25 2.699 1 91.31 216 THR B C 1
ATOM 3476 O O . THR B 1 216 ? -9.57 16.234 3.277 1 91.31 216 THR B O 1
ATOM 3479 N N . LEU B 1 217 ? -8.211 14.414 3.264 1 87.81 217 LEU B N 1
ATOM 3480 C CA . LEU B 1 217 ? -7.805 14.586 4.652 1 87.81 217 LEU B CA 1
ATOM 3481 C C . LEU B 1 217 ? -6.906 15.805 4.809 1 87.81 217 LEU B C 1
ATOM 3483 O O . LEU B 1 217 ? -6.848 16.406 5.883 1 87.81 217 LEU B O 1
ATOM 3487 N N . LEU B 1 218 ? -6.266 16.156 3.723 1 85.06 218 LEU B N 1
ATOM 3488 C CA . LEU B 1 218 ? -5.293 17.25 3.777 1 85.06 218 LEU B CA 1
ATOM 3489 C C . LEU B 1 218 ? -5.957 18.578 3.473 1 85.06 218 LEU B C 1
ATOM 3491 O O . LEU B 1 218 ? -5.414 19.641 3.809 1 85.06 218 LEU B O 1
ATOM 3495 N N . LEU B 1 219 ? -7.012 18.516 2.762 1 83.62 219 LEU B N 1
ATOM 3496 C CA . LEU B 1 219 ? -7.691 19.734 2.348 1 83.62 219 LEU B CA 1
ATOM 3497 C C . LEU B 1 219 ? -8.75 20.141 3.367 1 83.62 219 LEU B C 1
ATOM 3499 O O . LEU B 1 219 ? -9.352 19.281 4.016 1 83.62 219 LEU B O 1
#

pLDDT: mean 94.29, std 10.5, range [28.02, 98.94]

Solvent-accessible surface area (backbone atoms only — not comparable to full-atom values): 22584 Å² total; per-residue (Å²): 128,79,73,79,73,68,71,76,83,85,56,77,43,61,67,45,50,53,50,30,53,52,38,47,51,52,41,47,51,43,51,48,47,46,34,46,70,74,50,74,24,70,36,92,74,62,91,59,48,65,18,22,35,41,41,15,61,50,23,36,45,55,30,23,49,47,32,34,44,51,20,69,43,20,76,77,67,45,93,62,57,69,68,56,24,49,49,50,26,53,51,33,39,49,50,9,50,53,28,33,51,53,14,53,49,28,40,53,49,31,25,62,78,64,74,46,85,74,76,63,48,48,38,44,52,41,38,52,52,28,54,51,52,49,51,50,49,52,54,54,44,38,41,38,68,60,58,86,36,49,56,68,71,54,35,66,63,44,49,62,54,52,52,50,51,48,52,52,41,52,51,38,44,50,47,20,52,46,26,41,52,46,47,50,41,55,76,67,65,58,49,96,44,72,68,34,49,45,56,34,50,38,46,53,44,50,51,51,31,51,51,30,46,53,47,43,72,69,76,128,81,74,76,73,67,72,77,82,85,53,76,44,61,66,46,49,51,50,30,51,52,38,48,52,51,39,46,49,42,52,47,48,47,33,47,70,75,48,74,24,70,35,92,75,61,94,62,48,67,18,22,36,41,42,17,62,49,22,36,47,54,31,24,48,46,31,34,45,49,20,69,41,20,75,77,70,46,94,61,56,69,69,57,24,48,48,50,26,53,49,33,40,48,50,9,50,52,28,33,52,53,14,52,50,28,40,52,50,30,25,62,78,64,75,44,86,74,78,64,48,48,38,44,52,41,39,53,53,29,56,51,52,48,51,50,49,53,54,53,44,39,40,38,68,60,57,88,38,48,56,69,71,54,34,65,64,43,49,62,53,52,53,50,51,48,52,51,43,52,50,37,42,52,46,21,51,46,26,43,52,45,47,51,41,54,76,67,66,57,50,96,45,72,67,36,50,46,55,34,49,38,45,53,45,51,51,52,30,51,52,29,46,53,48,44,73,69,77

Organism: NCBI:txid158383